Protein AF-A0A2V9FGN2-F1 (afdb_monomer_lite)

Secondary structure (DSSP, 8-state):
---SSHHHHHHHTHHHHHH--EEEEEEPPTT-SEEEEEEE-TTS---SSEEEEEEPPPPSSSGGG-SSSSTT-TTS-GGGT-----GGGTTHHHHHHHHHHHHHIIIIIS---S--S-HHHHHHHHHHHTT------EETTTEETTSTT---SGGGGGG----TTTT-HHHHHSBTBSSS--SSSTT-----S----SSTTGGG---STTHHHHHHHHHHHHHHHH--EEE-S-BTTTSBGGGTSSBTT--S-EEE-GGGTS-STTT-S-SS---BB-SSSSEETTEEEEETTS-B-TTS-EEEEEEEPTTT--EEEEEEEES--TTHHHH--GGGTT-BPPPP-TT-GGGPSBTTTT-BSSHHHHHHHHHHHHT----HHHHHHHHHHHHT-

Structure (mmCIF, N/CA/C/O backbone):
data_AF-A0A2V9FGN2-F1
#
_entry.id   AF-A0A2V9FGN2-F1
#
loop_
_atom_site.group_PDB
_atom_site.id
_atom_site.type_symbol
_atom_site.label_atom_id
_atom_site.label_alt_id
_atom_site.label_comp_id
_atom_site.label_asym_id
_atom_site.label_entity_id
_atom_site.label_seq_id
_atom_site.pdbx_PDB_ins_code
_atom_site.Cartn_x
_atom_site.Cartn_y
_atom_site.Cartn_z
_atom_site.occupancy
_atom_site.B_iso_or_equiv
_atom_site.auth_seq_id
_atom_site.auth_comp_id
_atom_site.auth_asym_id
_atom_site.auth_atom_id
_atom_site.pdbx_PDB_model_num
ATOM 1 N N . MET A 1 1 ? -8.356 -2.519 -28.959 1.00 78.00 1 MET A N 1
ATOM 2 C CA . MET A 1 1 ? -9.606 -2.915 -28.280 1.00 78.00 1 MET A CA 1
ATOM 3 C C . MET A 1 1 ? -10.750 -2.262 -29.012 1.00 78.00 1 MET A C 1
ATOM 5 O O . MET A 1 1 ? -10.604 -1.105 -29.392 1.00 78.00 1 MET A O 1
ATOM 9 N N . ASP A 1 2 ? -11.822 -3.006 -29.241 1.00 86.06 2 ASP A N 1
ATOM 10 C CA . ASP A 1 2 ? -13.043 -2.455 -29.815 1.00 86.06 2 ASP A CA 1
ATOM 11 C C . ASP A 1 2 ? -13.825 -1.686 -28.742 1.00 86.06 2 ASP A C 1
ATOM 13 O O . ASP A 1 2 ? -13.846 -2.082 -27.577 1.00 86.06 2 ASP A O 1
ATOM 17 N N . VAL A 1 3 ? -14.411 -0.557 -29.125 1.00 94.00 3 VAL A N 1
ATOM 18 C CA . VAL A 1 3 ? -15.208 0.330 -28.262 1.00 94.00 3 VAL A CA 1
ATOM 19 C C . VAL A 1 3 ? -16.439 0.870 -28.999 1.00 94.00 3 VAL A C 1
ATOM 21 O O . VAL A 1 3 ? -17.053 1.849 -28.552 1.00 94.00 3 VAL A O 1
ATOM 24 N N . SER A 1 4 ? -16.794 0.271 -30.139 1.00 96.62 4 SER A N 1
ATOM 25 C CA . SER A 1 4 ? -17.841 0.776 -31.025 1.00 96.62 4 SER A CA 1
ATOM 26 C C . SER A 1 4 ? -19.240 0.620 -30.411 1.00 96.62 4 SER A C 1
ATOM 28 O O . SER A 1 4 ? -20.062 1.539 -30.487 1.00 96.62 4 SER A O 1
ATOM 30 N N . THR A 1 5 ? -19.480 -0.462 -29.665 1.00 97.12 5 THR A N 1
ATOM 31 C CA . THR A 1 5 ? -20.745 -0.751 -28.974 1.00 97.12 5 THR A CA 1
ATOM 32 C C . THR A 1 5 ? -20.648 -0.628 -27.449 1.00 97.12 5 THR A C 1
ATOM 34 O O . THR A 1 5 ? -19.572 -0.557 -26.854 1.00 97.12 5 THR A O 1
ATOM 37 N N . LEU A 1 6 ? -21.802 -0.594 -26.764 1.00 96.25 6 LEU A N 1
ATOM 38 C CA . LEU A 1 6 ? -21.846 -0.608 -25.294 1.00 96.25 6 LEU A CA 1
ATOM 39 C C . LEU A 1 6 ? -21.221 -1.886 -24.713 1.00 96.25 6 LEU A C 1
ATOM 41 O O . LEU A 1 6 ? -20.561 -1.820 -23.677 1.00 96.25 6 LEU A O 1
ATOM 45 N N . GLN A 1 7 ? -21.447 -3.033 -25.357 1.00 95.75 7 GLN A N 1
ATOM 46 C CA . GLN A 1 7 ? -20.914 -4.317 -24.909 1.00 95.75 7 GLN A CA 1
ATOM 47 C C . GLN A 1 7 ? -19.391 -4.347 -25.044 1.00 95.75 7 GLN A C 1
ATOM 49 O O . GLN A 1 7 ? -18.709 -4.641 -24.065 1.00 95.75 7 GLN A O 1
ATOM 54 N N . GLU A 1 8 ? -18.863 -3.938 -26.197 1.00 95.56 8 GLU A N 1
ATOM 55 C CA . GLU A 1 8 ? -17.418 -3.832 -26.420 1.00 95.56 8 GLU A CA 1
ATOM 56 C C . GLU A 1 8 ? -16.758 -2.862 -25.439 1.00 95.56 8 GLU A C 1
ATOM 58 O O . GLU A 1 8 ? -15.729 -3.190 -24.858 1.00 95.56 8 GLU A O 1
ATOM 63 N N . ARG A 1 9 ? -17.381 -1.708 -25.148 1.00 95.12 9 ARG A N 1
ATOM 64 C CA . ARG A 1 9 ? -16.882 -0.797 -24.103 1.00 95.12 9 ARG A CA 1
ATOM 65 C C . ARG A 1 9 ? -16.831 -1.470 -22.732 1.00 95.12 9 ARG A C 1
ATOM 67 O O . ARG A 1 9 ? -15.826 -1.355 -22.038 1.00 95.12 9 ARG A O 1
ATOM 74 N N . ARG A 1 10 ? -17.885 -2.180 -22.318 1.00 94.31 10 ARG A N 1
ATOM 75 C CA . ARG A 1 10 ? -17.887 -2.893 -21.025 1.00 94.31 10 ARG A CA 1
ATOM 76 C C . ARG A 1 10 ? -16.769 -3.927 -20.940 1.00 94.31 10 ARG A C 1
ATOM 78 O O . ARG A 1 10 ? -16.163 -4.060 -19.882 1.00 94.31 10 ARG A O 1
ATOM 85 N N . GLU A 1 11 ? -16.489 -4.625 -22.034 1.00 91.69 11 GLU A N 1
ATOM 86 C CA . GLU A 1 11 ? -15.414 -5.611 -22.093 1.00 91.69 11 GLU A CA 1
ATOM 87 C C . GLU A 1 11 ? -14.027 -4.952 -22.081 1.00 91.69 11 GLU A C 1
ATOM 89 O O . GLU A 1 11 ? -13.181 -5.314 -21.258 1.00 91.69 11 GLU A O 1
ATOM 94 N N . ALA A 1 12 ? -13.827 -3.908 -22.891 1.00 91.75 12 ALA A N 1
ATOM 95 C CA . ALA A 1 12 ? -12.587 -3.134 -22.954 1.00 91.75 12 ALA A CA 1
ATOM 96 C C . ALA A 1 12 ? -12.222 -2.460 -21.617 1.00 91.75 12 ALA A C 1
ATOM 98 O O . ALA A 1 12 ? -11.043 -2.340 -21.286 1.00 91.75 12 ALA A O 1
ATOM 99 N N . TYR A 1 13 ? -13.222 -2.052 -20.828 1.00 93.25 13 TYR A N 1
ATOM 100 C CA . TYR A 1 13 ? -13.043 -1.422 -19.511 1.00 93.25 13 TYR A CA 1
ATOM 101 C C . TYR A 1 13 ? -13.367 -2.360 -18.336 1.00 93.25 13 TYR A C 1
ATOM 103 O O . TYR A 1 13 ? -13.553 -1.904 -17.205 1.00 93.25 13 TYR A O 1
ATOM 111 N N . SER A 1 14 ? -13.425 -3.673 -18.571 1.00 93.75 14 SER A N 1
ATOM 112 C CA . SER A 1 14 ? -13.862 -4.661 -17.575 1.00 93.75 14 SER A CA 1
ATOM 113 C C . SER A 1 14 ? -13.039 -4.635 -16.285 1.00 93.75 14 SER A C 1
ATOM 115 O O . SER A 1 14 ? -13.616 -4.737 -15.203 1.00 93.75 14 SER A O 1
ATOM 117 N N . LEU A 1 15 ? -11.720 -4.429 -16.359 1.00 95.31 15 LEU A N 1
ATOM 118 C CA . LEU A 1 15 ? -10.859 -4.325 -15.174 1.00 95.31 15 LEU A CA 1
ATOM 119 C C . LEU A 1 15 ? -11.181 -3.109 -14.294 1.00 95.31 15 LEU A C 1
ATOM 121 O O . LEU A 1 15 ? -11.164 -3.217 -13.067 1.00 95.31 15 LEU A O 1
ATOM 125 N N . LEU A 1 16 ? -11.523 -1.970 -14.900 1.00 95.50 16 LEU A N 1
ATOM 126 C CA . LEU A 1 16 ? -11.961 -0.791 -14.155 1.00 95.50 16 LEU A CA 1
ATOM 127 C C . LEU A 1 16 ? -13.313 -1.059 -13.487 1.00 95.50 16 LEU A C 1
ATOM 129 O O . LEU A 1 16 ? -13.476 -0.792 -12.302 1.00 95.50 16 LEU A O 1
ATOM 133 N N . LEU A 1 17 ? -14.264 -1.633 -14.228 1.00 94.38 17 LEU A N 1
ATOM 134 C CA . LEU A 1 17 ? -15.634 -1.840 -13.753 1.00 94.38 17 LEU A CA 1
ATOM 135 C C . LEU A 1 17 ? -15.757 -2.940 -12.690 1.00 94.38 17 LEU A C 1
ATOM 137 O O . LEU A 1 17 ? -16.565 -2.814 -11.777 1.00 94.38 17 LEU A O 1
ATOM 141 N N . SER A 1 18 ? -14.985 -4.021 -12.814 1.00 94.44 18 SER A N 1
ATOM 142 C CA . SER A 1 18 ? -15.076 -5.179 -11.913 1.00 94.44 18 SER A CA 1
ATOM 143 C C . SER A 1 18 ? -14.058 -5.150 -10.776 1.00 94.44 18 SER A C 1
ATOM 145 O O . SER A 1 18 ? -14.311 -5.737 -9.728 1.00 94.44 18 SER A O 1
ATOM 147 N N . ARG A 1 19 ? -12.912 -4.478 -10.966 1.00 96.25 19 ARG A N 1
ATOM 148 C CA . ARG A 1 19 ? -11.801 -4.494 -9.999 1.00 96.25 19 ARG A CA 1
ATOM 149 C C . ARG A 1 19 ? -11.278 -3.115 -9.606 1.00 96.25 19 ARG A C 1
ATOM 151 O O . ARG A 1 19 ? -10.431 -3.015 -8.720 1.00 96.25 19 ARG A O 1
ATOM 158 N N . GLY A 1 20 ? -11.787 -2.043 -10.215 1.00 95.12 20 GLY A N 1
ATOM 159 C CA . GLY A 1 20 ? -11.314 -0.681 -9.961 1.00 95.12 20 GLY A CA 1
ATOM 160 C C . GLY A 1 20 ? -9.873 -0.453 -10.416 1.00 95.12 20 GLY A C 1
ATOM 161 O O . GLY A 1 20 ? -9.178 0.358 -9.812 1.00 95.12 20 GLY A O 1
ATOM 162 N N . LEU A 1 21 ? -9.399 -1.199 -11.419 1.00 97.25 21 LEU A N 1
ATOM 163 C CA . LEU A 1 21 ? -8.008 -1.150 -11.858 1.00 97.25 21 LEU A CA 1
ATOM 164 C C . LEU A 1 21 ? -7.792 -0.175 -13.006 1.00 97.25 21 LEU A C 1
ATOM 166 O O . LEU A 1 21 ? -8.484 -0.214 -14.025 1.00 97.25 21 LEU A O 1
ATOM 170 N N . ILE A 1 22 ? -6.757 0.640 -12.849 1.00 94.50 22 ILE A N 1
ATOM 171 C CA . ILE A 1 22 ? -6.251 1.581 -13.838 1.00 94.50 22 ILE A CA 1
ATOM 172 C C . ILE A 1 22 ? -4.901 1.059 -14.325 1.00 94.50 22 ILE A C 1
ATOM 174 O O . ILE A 1 22 ? -4.058 0.635 -13.532 1.00 94.50 22 ILE A O 1
ATOM 178 N N . ARG A 1 23 ? -4.695 1.085 -15.643 1.00 94.50 23 ARG A N 1
ATOM 179 C CA . ARG A 1 23 ? -3.403 0.744 -16.239 1.00 94.50 23 ARG A CA 1
ATOM 180 C C . ARG A 1 23 ? -2.417 1.885 -15.999 1.00 94.50 23 ARG A C 1
ATOM 182 O O . ARG A 1 23 ? -2.669 3.006 -16.433 1.00 94.50 23 ARG A O 1
ATOM 189 N N . VAL A 1 24 ? -1.274 1.575 -15.403 1.00 93.56 24 VAL A N 1
ATOM 190 C CA . VAL A 1 24 ? -0.161 2.504 -15.191 1.00 93.56 24 VAL A CA 1
ATOM 191 C C . VAL A 1 24 ? 1.038 1.987 -15.980 1.00 93.56 24 VAL A C 1
ATOM 193 O O . VAL A 1 24 ? 1.435 0.838 -15.812 1.00 93.56 24 VAL A O 1
ATOM 196 N N . GLY A 1 25 ? 1.570 2.804 -16.889 1.00 94.94 25 GLY A N 1
ATOM 197 C CA . GLY A 1 25 ? 2.770 2.486 -17.665 1.00 94.94 25 GLY A CA 1
ATOM 198 C C . GLY A 1 25 ? 3.969 3.238 -17.105 1.00 94.94 25 GLY A C 1
ATOM 199 O O . GLY A 1 25 ? 3.896 4.456 -16.982 1.00 94.94 25 GLY A O 1
ATOM 200 N N . ILE A 1 26 ? 5.049 2.535 -16.763 1.00 96.06 26 ILE A N 1
ATOM 201 C CA . ILE A 1 26 ? 6.272 3.145 -16.221 1.00 96.06 26 ILE A CA 1
ATOM 202 C C . ILE A 1 26 ? 7.469 2.601 -16.991 1.00 96.06 26 ILE A C 1
ATOM 204 O O . ILE A 1 26 ? 7.580 1.388 -17.184 1.00 96.06 26 ILE A O 1
ATOM 208 N N . ALA A 1 27 ? 8.353 3.492 -17.433 1.00 97.38 27 ALA A N 1
ATOM 209 C CA . ALA A 1 27 ? 9.599 3.095 -18.070 1.00 97.38 27 ALA A CA 1
ATOM 210 C C . ALA A 1 27 ? 10.517 2.377 -17.070 1.00 97.38 27 ALA A C 1
ATOM 212 O O . ALA A 1 27 ? 10.643 2.797 -15.922 1.00 97.38 27 ALA A O 1
ATOM 213 N N . VAL A 1 28 ? 11.179 1.312 -17.513 1.00 98.31 28 VAL A N 1
ATOM 214 C CA . VAL A 1 28 ? 12.238 0.664 -16.738 1.00 98.31 28 VAL A CA 1
ATOM 215 C C . VAL A 1 28 ? 13.405 1.648 -16.604 1.00 98.31 28 VAL A C 1
ATOM 217 O O . VAL A 1 28 ? 13.865 2.167 -17.627 1.00 98.31 28 VAL A O 1
ATOM 220 N N . PRO A 1 29 ? 13.917 1.911 -15.386 1.00 97.62 29 PRO A N 1
ATOM 221 C CA . PRO A 1 29 ? 15.058 2.800 -15.206 1.00 97.62 29 PRO A CA 1
ATOM 222 C C . PRO A 1 29 ? 16.262 2.346 -16.039 1.00 97.62 29 PRO A C 1
ATOM 224 O O . PRO A 1 29 ? 16.633 1.172 -16.031 1.00 97.62 29 PRO A O 1
ATOM 227 N N . ALA A 1 30 ? 16.909 3.276 -16.746 1.00 95.38 30 ALA A N 1
ATOM 228 C CA . ALA A 1 30 ? 18.045 2.956 -17.617 1.00 95.38 30 ALA A CA 1
ATOM 229 C C . ALA A 1 30 ? 19.222 2.322 -16.848 1.00 95.38 30 ALA A C 1
ATOM 231 O O . ALA A 1 30 ? 19.965 1.503 -17.387 1.00 95.38 30 ALA A O 1
ATOM 232 N N . ASN A 1 31 ? 19.364 2.685 -15.574 1.00 94.81 31 ASN A N 1
ATOM 233 C CA . ASN A 1 31 ? 20.361 2.177 -14.639 1.00 94.81 31 ASN A CA 1
ATOM 234 C C . ASN A 1 31 ? 19.865 0.986 -13.801 1.00 94.81 31 ASN A C 1
ATOM 236 O O . ASN A 1 31 ? 20.501 0.667 -12.800 1.00 94.81 31 ASN A O 1
ATOM 240 N N . ALA A 1 32 ? 18.753 0.342 -14.176 1.00 98.12 32 ALA A N 1
ATOM 241 C CA . ALA A 1 32 ? 18.248 -0.804 -13.438 1.00 98.12 32 ALA A CA 1
ATOM 242 C C . ALA A 1 32 ? 19.285 -1.939 -13.384 1.00 98.12 32 ALA A C 1
ATOM 244 O O . ALA A 1 32 ? 19.816 -2.364 -14.420 1.00 98.12 32 ALA A O 1
ATOM 245 N N . ASP A 1 33 ? 19.518 -2.473 -12.185 1.00 98.06 33 ASP A N 1
ATOM 246 C CA . ASP A 1 33 ? 20.385 -3.632 -11.926 1.00 98.06 33 ASP A CA 1
ATOM 247 C C . ASP A 1 33 ? 19.683 -4.970 -12.240 1.00 98.06 33 ASP A C 1
ATOM 249 O O . ASP A 1 33 ? 20.187 -6.047 -11.930 1.00 98.06 33 ASP A O 1
ATOM 253 N N . TYR A 1 34 ? 18.525 -4.901 -12.897 1.00 98.62 34 TYR A N 1
ATOM 254 C CA . TYR A 1 34 ? 17.786 -6.020 -13.454 1.00 98.62 34 TYR A CA 1
ATOM 255 C C . TYR A 1 34 ? 17.497 -5.816 -14.936 1.00 98.62 34 TYR A C 1
ATOM 257 O O . TYR A 1 34 ? 17.568 -4.712 -15.482 1.00 98.62 34 TYR A O 1
ATOM 265 N N . GLN A 1 35 ? 17.151 -6.912 -15.599 1.00 98.56 35 GLN A N 1
ATOM 266 C CA . GLN A 1 35 ? 16.612 -6.918 -16.948 1.00 98.56 35 GLN A CA 1
ATOM 267 C C . GLN A 1 35 ? 15.234 -7.570 -16.944 1.00 98.56 35 GLN A C 1
ATOM 269 O O . GLN A 1 35 ? 15.037 -8.618 -16.330 1.00 98.56 35 GLN A O 1
ATOM 274 N N . VAL A 1 36 ? 14.290 -6.966 -17.663 1.00 98.62 36 VAL A N 1
ATOM 275 C CA . VAL A 1 36 ? 12.998 -7.589 -17.954 1.00 98.62 36 VAL A CA 1
ATOM 276 C C . VAL A 1 36 ? 13.210 -8.644 -19.035 1.00 98.62 36 VAL A C 1
ATOM 278 O O . VAL A 1 36 ? 13.616 -8.324 -20.150 1.00 98.62 36 VAL A O 1
ATOM 281 N N . ILE A 1 37 ? 12.979 -9.907 -18.684 1.00 98.25 37 ILE A N 1
ATOM 282 C CA . ILE A 1 37 ? 13.199 -11.055 -19.572 1.00 98.25 37 ILE A CA 1
ATOM 283 C C . ILE A 1 37 ? 11.950 -11.366 -20.379 1.00 98.25 37 ILE A C 1
ATOM 285 O O . ILE A 1 37 ? 12.039 -11.697 -21.559 1.00 98.25 37 ILE A O 1
ATOM 289 N N . SER A 1 38 ? 10.781 -11.261 -19.751 1.00 98.12 38 SER A N 1
ATOM 290 C CA . SER A 1 38 ? 9.515 -11.476 -20.440 1.00 98.12 38 SER A CA 1
ATOM 291 C C . SER A 1 38 ? 8.382 -10.713 -19.773 1.00 98.12 38 SER A C 1
ATOM 293 O O . SER A 1 38 ? 8.374 -10.532 -18.554 1.00 98.12 38 SER A O 1
ATOM 295 N N . VAL A 1 39 ? 7.431 -10.281 -20.596 1.00 98.38 39 VAL A N 1
ATOM 296 C CA . VAL A 1 39 ? 6.155 -9.714 -20.167 1.00 98.38 39 VAL A CA 1
ATOM 297 C C . VAL A 1 39 ? 5.064 -10.427 -20.943 1.00 98.38 39 VAL A C 1
ATOM 299 O O . VAL A 1 39 ? 4.979 -10.307 -22.166 1.00 98.38 39 VAL A O 1
ATOM 302 N N . TYR A 1 40 ? 4.224 -11.166 -20.231 1.00 97.44 40 TYR A N 1
ATOM 303 C CA . TYR A 1 40 ? 2.976 -11.678 -20.765 1.00 97.44 40 TYR A CA 1
ATOM 304 C C . TYR A 1 40 ? 1.828 -10.825 -20.241 1.00 97.44 40 TYR A C 1
ATOM 306 O O . TYR A 1 40 ? 1.490 -10.848 -19.063 1.00 97.44 40 TYR A O 1
ATOM 314 N N . ASN A 1 41 ? 1.204 -10.067 -21.128 1.00 95.81 41 ASN A N 1
ATOM 315 C CA . ASN A 1 41 ? 0.054 -9.239 -20.838 1.00 95.81 41 ASN A CA 1
ATOM 316 C C . ASN A 1 41 ? -1.050 -9.559 -21.850 1.00 95.81 41 ASN A C 1
ATOM 318 O O . ASN A 1 41 ? -0.965 -9.237 -23.038 1.00 95.81 41 ASN A O 1
ATOM 322 N N . ARG A 1 42 ? -2.133 -10.161 -21.355 1.00 92.75 42 ARG A N 1
ATOM 323 C CA . ARG A 1 42 ? -3.291 -10.576 -22.163 1.00 92.75 42 ARG A CA 1
ATOM 324 C C . ARG A 1 42 ? -4.000 -9.436 -22.907 1.00 92.75 42 ARG A C 1
ATOM 326 O O . ARG A 1 42 ? -4.820 -9.705 -23.777 1.00 92.75 42 ARG A O 1
ATOM 333 N N . TYR A 1 43 ? -3.696 -8.181 -22.580 1.00 91.38 43 TYR A N 1
ATOM 334 C CA . TYR A 1 43 ? -4.238 -6.986 -23.232 1.00 91.38 43 TYR A CA 1
ATOM 335 C C . TYR A 1 43 ? -3.292 -6.403 -24.301 1.00 91.38 43 TYR A C 1
ATOM 337 O O . TYR A 1 43 ? -3.569 -5.335 -24.844 1.00 91.38 43 TYR A O 1
ATOM 345 N N . GLY A 1 44 ? -2.181 -7.086 -24.610 1.00 91.12 44 GLY A N 1
ATOM 346 C CA . GLY A 1 44 ? -1.238 -6.716 -25.671 1.00 91.12 44 GLY A CA 1
ATOM 347 C C . GLY A 1 44 ? -0.128 -5.746 -25.252 1.00 91.12 44 GLY A C 1
ATOM 348 O O . GLY A 1 44 ? 0.683 -5.354 -26.087 1.00 91.12 44 GLY A O 1
ATOM 349 N N . CYS A 1 45 ? -0.049 -5.362 -23.975 1.00 93.50 45 CYS A N 1
ATOM 350 C CA . CYS A 1 45 ? 0.993 -4.471 -23.455 1.00 93.50 45 CYS A CA 1
ATOM 351 C C . CYS A 1 45 ? 2.243 -5.257 -23.000 1.00 93.50 45 CYS A C 1
ATOM 353 O O . CYS A 1 45 ? 2.589 -5.238 -21.822 1.00 93.50 45 CYS A O 1
ATOM 355 N N . ASN A 1 46 ? 2.894 -5.960 -23.935 1.00 96.81 46 ASN A N 1
ATOM 356 C CA . ASN A 1 46 ? 4.037 -6.861 -23.679 1.00 96.81 46 ASN A CA 1
ATOM 357 C C . ASN A 1 46 ? 5.414 -6.171 -23.754 1.00 96.81 46 ASN A C 1
ATOM 359 O O . ASN A 1 46 ? 6.433 -6.838 -23.927 1.00 96.81 46 ASN A O 1
ATOM 363 N N . ALA A 1 47 ? 5.450 -4.838 -23.704 1.00 97.62 47 ALA A N 1
ATOM 364 C CA . ALA A 1 47 ? 6.691 -4.077 -23.789 1.00 97.62 47 ALA A CA 1
ATOM 365 C C . ALA A 1 47 ? 7.598 -4.365 -22.579 1.00 97.62 47 ALA A C 1
ATOM 367 O O . ALA A 1 47 ? 7.112 -4.532 -21.462 1.00 97.62 47 ALA A O 1
ATOM 368 N N . THR A 1 48 ? 8.911 -4.433 -22.808 1.00 97.56 48 THR A N 1
ATOM 369 C CA . THR A 1 48 ? 9.923 -4.738 -21.777 1.00 97.56 48 THR A CA 1
ATOM 370 C C . THR A 1 48 ? 10.674 -3.501 -21.285 1.00 97.56 48 THR A C 1
ATOM 372 O O . THR A 1 48 ? 11.401 -3.578 -20.302 1.00 97.56 48 THR A O 1
ATOM 375 N N . ASP A 1 49 ? 10.526 -2.376 -21.979 1.00 97.50 49 ASP A N 1
ATOM 376 C CA . ASP A 1 49 ? 11.096 -1.064 -21.667 1.00 97.50 49 ASP A CA 1
ATOM 377 C C . ASP A 1 49 ? 10.095 -0.150 -20.947 1.00 97.50 49 ASP A C 1
ATOM 379 O O . ASP A 1 49 ? 10.504 0.688 -20.150 1.00 97.50 49 ASP A O 1
ATOM 383 N N . VAL A 1 50 ? 8.789 -0.340 -21.169 1.00 97.81 50 VAL A N 1
ATOM 384 C CA . VAL A 1 50 ? 7.700 0.316 -20.431 1.00 97.81 50 VAL A CA 1
ATOM 385 C C . VAL A 1 50 ? 6.728 -0.732 -19.903 1.00 97.81 50 VAL A C 1
ATOM 387 O O . VAL A 1 50 ? 5.966 -1.344 -20.652 1.00 97.81 50 VAL A O 1
ATOM 390 N N . ILE A 1 51 ? 6.711 -0.911 -18.587 1.00 98.12 51 ILE A N 1
ATOM 391 C CA . ILE A 1 51 ? 5.913 -1.943 -17.933 1.00 98.12 51 ILE A CA 1
ATOM 392 C C . ILE A 1 51 ? 4.521 -1.410 -17.624 1.00 98.12 51 ILE A C 1
ATOM 394 O O . ILE A 1 51 ? 4.358 -0.414 -16.921 1.00 98.12 51 ILE A O 1
ATOM 398 N N . SER A 1 52 ? 3.508 -2.098 -18.156 1.00 97.12 52 SER A N 1
ATOM 399 C CA . SER A 1 52 ? 2.096 -1.817 -17.892 1.00 97.12 52 SER A CA 1
ATOM 400 C C . SER A 1 52 ? 1.581 -2.682 -16.747 1.00 97.12 52 SER A C 1
ATOM 402 O O . SER A 1 52 ? 1.290 -3.859 -16.943 1.00 97.12 52 SER A O 1
ATOM 404 N N . MET A 1 53 ? 1.431 -2.076 -15.577 1.00 96.12 53 MET A N 1
ATOM 405 C CA . MET A 1 53 ? 0.822 -2.656 -14.376 1.00 96.12 53 MET A CA 1
ATOM 406 C C . MET A 1 53 ? -0.620 -2.165 -14.211 1.00 96.12 53 MET A C 1
ATOM 408 O O . MET A 1 53 ? -1.034 -1.193 -14.845 1.00 96.12 53 MET A O 1
ATOM 412 N N . TYR A 1 54 ? -1.392 -2.820 -13.348 1.00 97.12 54 TYR A N 1
ATOM 413 C CA . TYR A 1 54 ? -2.800 -2.495 -13.120 1.00 97.12 54 TYR A CA 1
ATOM 414 C C . TYR A 1 54 ? -3.028 -2.298 -11.633 1.00 97.12 54 TYR A C 1
ATOM 416 O O . TYR A 1 54 ? -2.932 -3.247 -10.856 1.00 97.12 54 TYR A O 1
ATOM 424 N N . ARG A 1 55 ? -3.318 -1.055 -11.247 1.00 97.06 55 ARG A N 1
ATOM 425 C CA . ARG A 1 55 ? -3.430 -0.653 -9.847 1.00 97.06 55 ARG A CA 1
ATOM 426 C C . ARG A 1 55 ? -4.768 -0.002 -9.556 1.00 97.06 55 ARG A C 1
ATOM 428 O O . ARG A 1 55 ? -5.323 0.712 -10.389 1.00 97.06 55 ARG A O 1
ATOM 435 N N . ARG A 1 56 ? -5.272 -0.230 -8.352 1.00 96.44 56 ARG A N 1
ATOM 436 C CA . ARG A 1 56 ? -6.390 0.510 -7.781 1.00 96.44 56 ARG A CA 1
ATOM 437 C C . ARG A 1 56 ? -5.924 1.906 -7.371 1.00 96.44 56 ARG A C 1
ATOM 439 O O . ARG A 1 56 ? -4.744 2.081 -7.072 1.00 96.44 56 ARG A O 1
ATOM 446 N N . PRO A 1 57 ? -6.811 2.905 -7.341 1.00 94.00 57 PRO A N 1
ATOM 447 C CA . PRO A 1 57 ? -6.479 4.190 -6.747 1.00 94.00 57 PRO A CA 1
ATOM 448 C C . PRO A 1 57 ? -6.269 4.044 -5.234 1.00 94.00 57 PRO A C 1
ATOM 450 O O . PRO A 1 57 ? -6.950 3.262 -4.564 1.00 94.00 57 PRO A O 1
ATOM 453 N N . LEU A 1 58 ? -5.326 4.814 -4.692 1.00 94.31 58 LEU A N 1
ATOM 454 C CA . LEU A 1 58 ? -5.214 5.009 -3.250 1.00 94.31 58 LEU A CA 1
ATOM 455 C C . LEU A 1 58 ? -6.262 6.027 -2.771 1.00 94.31 58 LEU A C 1
ATOM 457 O O . LEU A 1 58 ? -6.725 6.849 -3.561 1.00 94.31 58 LEU A O 1
ATOM 461 N N . PRO A 1 59 ? -6.638 5.996 -1.483 1.00 92.69 59 PRO A N 1
ATOM 462 C CA . PRO A 1 59 ? -7.529 6.997 -0.910 1.00 92.69 59 PRO A CA 1
ATOM 463 C C . PRO A 1 59 ? -6.915 8.399 -0.969 1.00 92.69 59 PRO A C 1
ATOM 465 O O . PRO A 1 59 ? -5.736 8.564 -0.666 1.00 92.69 59 PRO A O 1
ATOM 468 N N . THR A 1 60 ? -7.735 9.402 -1.275 1.00 93.62 60 THR A N 1
ATOM 469 C CA . THR A 1 60 ? -7.363 10.830 -1.328 1.00 93.62 60 THR A CA 1
ATOM 470 C C . THR A 1 60 ? -7.743 11.571 -0.039 1.00 93.62 60 THR A C 1
ATOM 472 O O . THR A 1 60 ? -8.099 12.744 -0.052 1.00 93.62 60 THR A O 1
ATOM 475 N N . THR A 1 61 ? -7.760 10.851 1.080 1.00 95.56 61 THR A N 1
ATOM 476 C CA . THR A 1 61 ? -8.121 11.345 2.415 1.00 95.56 61 THR A CA 1
ATOM 477 C C . THR A 1 61 ? -7.168 10.735 3.429 1.00 95.56 61 THR A C 1
ATOM 479 O O . THR A 1 61 ? -6.557 9.700 3.156 1.00 95.56 61 THR A O 1
ATOM 482 N N . ASN A 1 62 ? -7.091 11.312 4.629 1.00 97.31 62 ASN A N 1
ATOM 483 C CA . ASN A 1 62 ? -6.180 10.879 5.693 1.00 97.31 62 ASN A CA 1
ATOM 484 C C . ASN A 1 62 ? -4.695 11.023 5.287 1.00 97.31 62 ASN A C 1
ATOM 486 O O . ASN A 1 62 ? -3.822 10.371 5.856 1.00 97.31 62 ASN A O 1
ATOM 490 N N . LEU A 1 63 ? -4.405 11.878 4.300 1.00 97.69 63 LEU A N 1
ATOM 491 C CA . LEU A 1 63 ? -3.075 12.053 3.714 1.00 97.69 63 LEU A CA 1
ATOM 492 C C . LEU A 1 63 ? -1.989 12.525 4.699 1.00 97.69 63 LEU A C 1
ATOM 494 O O . LEU A 1 63 ? -0.852 12.092 4.519 1.00 97.69 63 LEU A O 1
ATOM 498 N N . PRO A 1 64 ? -2.287 13.292 5.775 1.00 97.75 64 PRO A N 1
ATOM 499 C CA . PRO A 1 64 ? -1.287 13.614 6.797 1.00 97.75 64 PRO A CA 1
ATOM 500 C C . PRO A 1 64 ? -0.635 12.396 7.469 1.00 97.75 64 PRO A C 1
ATOM 502 O O . PRO A 1 64 ? 0.417 12.526 8.070 1.00 97.75 64 PRO A O 1
ATOM 505 N N . PHE A 1 65 ? -1.216 11.197 7.374 1.00 97.69 65 PHE A N 1
ATOM 506 C CA . PHE A 1 65 ? -0.634 9.988 7.972 1.00 97.69 65 PHE A CA 1
ATOM 507 C C . PHE A 1 65 ? 0.258 9.195 7.011 1.00 97.69 65 PHE A C 1
ATOM 509 O O . PHE A 1 65 ? 0.639 8.063 7.317 1.00 97.69 65 PHE A O 1
ATOM 516 N N . LEU A 1 66 ? 0.547 9.728 5.821 1.00 97.75 66 LEU A N 1
ATOM 517 C CA . LEU A 1 66 ? 1.390 9.059 4.838 1.00 97.75 66 LEU A CA 1
ATOM 518 C C . LEU A 1 66 ? 2.878 9.188 5.174 1.00 97.75 66 LEU A C 1
ATOM 520 O O . LEU A 1 66 ? 3.383 10.252 5.516 1.00 97.75 66 LEU A O 1
ATOM 524 N N . SER A 1 67 ? 3.586 8.080 4.979 1.00 96.56 67 SER A N 1
ATOM 525 C CA . SER A 1 67 ? 5.047 7.981 5.012 1.00 96.56 67 SER A CA 1
ATOM 526 C C . SER A 1 67 ? 5.663 7.839 3.613 1.00 96.56 67 SER A C 1
ATOM 528 O O . SER A 1 67 ? 6.877 7.894 3.469 1.00 96.56 67 SER A O 1
ATOM 530 N N . ALA A 1 68 ? 4.834 7.660 2.581 1.00 97.06 68 ALA A N 1
ATOM 531 C CA . ALA A 1 68 ? 5.193 7.719 1.166 1.00 97.06 68 ALA A CA 1
ATOM 532 C C . ALA A 1 68 ? 3.927 7.957 0.325 1.00 97.06 68 ALA A C 1
ATOM 534 O O . ALA A 1 68 ? 2.844 7.458 0.670 1.00 97.06 68 ALA A O 1
ATOM 535 N N . VAL A 1 69 ? 4.062 8.669 -0.793 1.00 97.50 69 VAL A N 1
ATOM 536 C CA . VAL A 1 69 ? 2.971 8.954 -1.733 1.00 97.50 69 VAL A CA 1
ATOM 537 C C . VAL A 1 69 ? 3.053 7.995 -2.939 1.00 97.50 69 VAL A C 1
ATOM 539 O O . VAL A 1 69 ? 4.128 7.722 -3.471 1.00 97.50 69 VAL A O 1
ATOM 542 N N . MET A 1 70 ? 1.897 7.452 -3.355 1.00 96.06 70 MET A N 1
ATOM 543 C CA . MET A 1 70 ? 1.721 6.339 -4.319 1.00 96.06 70 MET A CA 1
ATOM 544 C C . MET A 1 70 ? 2.166 4.947 -3.829 1.00 96.06 70 MET A C 1
ATOM 546 O O . MET A 1 70 ? 2.957 4.812 -2.903 1.00 96.06 70 MET A O 1
ATOM 550 N N . PHE A 1 71 ? 1.626 3.879 -4.440 1.00 96.75 71 PHE A N 1
ATOM 551 C CA . PHE A 1 71 ? 1.901 2.488 -4.031 1.00 96.75 71 PHE A CA 1
ATOM 552 C C . PHE A 1 71 ? 3.392 2.132 -4.039 1.00 96.75 71 PHE A C 1
ATOM 554 O O . PHE A 1 71 ? 3.860 1.464 -3.131 1.00 96.75 71 PHE A O 1
ATOM 561 N N . ASP A 1 72 ? 4.142 2.588 -5.034 1.00 96.62 72 ASP A N 1
ATOM 562 C CA . ASP A 1 72 ? 5.583 2.354 -5.181 1.00 96.62 72 ASP A CA 1
ATOM 563 C C . ASP A 1 72 ? 6.450 3.500 -4.652 1.00 96.62 72 ASP A C 1
ATOM 565 O O . ASP A 1 72 ? 7.660 3.503 -4.870 1.00 96.62 72 ASP A O 1
ATOM 569 N N . GLY A 1 73 ? 5.850 4.477 -3.964 1.00 96.50 73 GLY A N 1
ATOM 570 C CA . GLY A 1 73 ? 6.581 5.615 -3.412 1.00 96.50 73 GLY A CA 1
ATOM 571 C C . GLY A 1 73 ? 7.154 6.554 -4.473 1.00 96.50 73 GLY A C 1
ATOM 572 O O . GLY A 1 73 ? 8.074 7.306 -4.163 1.00 96.50 73 GLY A O 1
ATOM 573 N N . ARG A 1 74 ? 6.661 6.505 -5.723 1.00 95.88 74 ARG A N 1
ATOM 574 C CA . ARG A 1 74 ? 7.205 7.302 -6.836 1.00 95.88 74 ARG A CA 1
ATOM 575 C C . ARG A 1 74 ? 7.188 8.801 -6.561 1.00 95.88 74 ARG A C 1
ATOM 577 O O . ARG A 1 74 ? 8.008 9.507 -7.110 1.00 95.88 74 ARG A O 1
ATOM 584 N N . GLU A 1 75 ? 6.260 9.278 -5.745 1.00 96.81 75 GLU A N 1
ATOM 585 C CA . GLU A 1 75 ? 6.112 10.700 -5.423 1.00 96.81 75 GLU A CA 1
ATOM 586 C C . GLU A 1 75 ? 6.962 11.098 -4.211 1.00 96.81 75 GLU A C 1
ATOM 588 O O . GLU A 1 75 ? 6.955 12.253 -3.827 1.00 96.81 75 GLU A O 1
ATOM 593 N N . SER A 1 76 ? 7.685 10.145 -3.613 1.00 97.31 76 SER A N 1
ATOM 594 C CA . SER A 1 76 ? 8.535 10.320 -2.429 1.00 97.31 76 SER A CA 1
ATOM 595 C C . SER A 1 76 ? 9.942 9.766 -2.676 1.00 97.31 76 SER A C 1
ATOM 597 O O . SER A 1 76 ? 10.508 9.042 -1.849 1.00 97.31 76 SER A O 1
ATOM 599 N N . SER A 1 77 ? 10.503 10.043 -3.855 1.00 95.38 77 SER A N 1
ATOM 600 C CA . SER A 1 77 ? 11.768 9.478 -4.324 1.00 95.38 77 SER A CA 1
ATOM 601 C C . SER A 1 77 ? 12.631 10.508 -5.042 1.00 95.38 77 SER A C 1
ATOM 603 O O . SER A 1 77 ? 12.195 11.199 -5.959 1.00 95.38 77 SER A O 1
ATOM 605 N N . SER A 1 78 ? 13.926 10.529 -4.723 1.00 94.19 78 SER A N 1
ATOM 606 C CA . SER A 1 78 ? 14.880 11.364 -5.461 1.00 94.19 78 SER A CA 1
ATOM 607 C C . SER A 1 78 ? 15.007 10.957 -6.929 1.00 94.19 78 SER A C 1
ATOM 609 O O . SER A 1 78 ? 15.354 11.794 -7.759 1.00 94.19 78 SER A O 1
ATOM 611 N N . ALA A 1 79 ? 14.680 9.705 -7.273 1.00 92.50 79 ALA A N 1
ATOM 612 C CA . ALA A 1 79 ? 14.673 9.222 -8.654 1.00 92.50 79 ALA A CA 1
ATOM 613 C C . ALA A 1 79 ? 13.623 9.925 -9.535 1.00 92.50 79 ALA A C 1
ATOM 615 O O . ALA A 1 79 ? 13.751 9.926 -10.756 1.00 92.50 79 ALA A O 1
ATOM 616 N N . THR A 1 80 ? 12.609 10.539 -8.926 1.00 92.75 80 THR A N 1
ATOM 617 C CA . THR A 1 80 ? 11.528 11.271 -9.603 1.00 92.75 80 THR A CA 1
ATOM 618 C C . THR A 1 80 ? 11.547 12.766 -9.282 1.00 92.75 80 THR A C 1
ATOM 620 O O . THR A 1 80 ? 10.617 13.478 -9.634 1.00 92.75 80 THR A O 1
ATOM 623 N N . GLY A 1 81 ? 12.609 13.265 -8.638 1.00 93.00 81 GLY A N 1
ATOM 624 C CA . GLY A 1 81 ? 12.746 14.685 -8.296 1.00 93.00 81 GLY A CA 1
ATOM 625 C C . GLY A 1 81 ? 12.040 15.114 -7.004 1.00 93.00 81 GLY A C 1
ATOM 626 O O . GLY A 1 81 ? 11.987 16.308 -6.718 1.00 93.00 81 GLY A O 1
ATOM 627 N N . THR A 1 82 ? 11.545 14.164 -6.208 1.00 95.69 82 THR A N 1
ATOM 628 C CA . THR A 1 82 ? 10.925 14.388 -4.889 1.00 95.69 82 THR A CA 1
ATOM 629 C C . THR A 1 82 ? 11.824 13.859 -3.766 1.00 95.69 82 THR A C 1
ATOM 631 O O . THR A 1 82 ? 12.962 13.451 -4.009 1.00 95.69 82 THR A O 1
ATOM 634 N N . ASN A 1 83 ? 11.382 13.905 -2.506 1.00 94.50 83 ASN A N 1
ATOM 635 C CA . ASN A 1 83 ? 12.215 13.493 -1.374 1.00 94.50 83 ASN A CA 1
ATOM 636 C C . ASN A 1 83 ? 11.588 12.331 -0.616 1.00 94.50 83 ASN A C 1
ATOM 638 O O . ASN A 1 83 ? 10.395 12.312 -0.354 1.00 94.50 83 ASN A O 1
ATOM 642 N N . LYS A 1 84 ? 12.419 11.392 -0.151 1.00 95.62 84 LYS A N 1
ATOM 643 C CA . LYS A 1 84 ? 11.954 10.400 0.820 1.00 95.62 84 LYS A CA 1
ATOM 644 C C . LYS A 1 84 ? 11.450 11.122 2.075 1.00 95.62 84 LYS A C 1
ATOM 646 O O . LYS A 1 84 ? 12.170 11.944 2.653 1.00 95.62 84 LYS A O 1
ATOM 651 N N . ILE A 1 85 ? 10.240 10.784 2.513 1.00 97.25 85 ILE A N 1
ATOM 652 C CA . ILE A 1 85 ? 9.646 11.331 3.733 1.00 97.25 85 ILE A CA 1
ATOM 653 C C . ILE A 1 85 ? 10.322 10.677 4.941 1.00 97.25 85 ILE A C 1
ATOM 655 O O . ILE A 1 85 ? 10.278 9.463 5.128 1.00 97.25 85 ILE A O 1
ATOM 659 N N . VAL A 1 86 ? 10.982 11.485 5.762 1.00 95.81 86 VAL A N 1
ATOM 660 C CA . VAL A 1 86 ? 11.657 11.073 6.997 1.00 95.81 86 VAL A CA 1
ATOM 661 C C . VAL A 1 86 ? 11.298 12.044 8.116 1.00 95.81 86 VAL A C 1
ATOM 663 O O . VAL A 1 86 ? 10.826 13.148 7.864 1.00 95.81 86 VAL A O 1
ATOM 666 N N . TYR A 1 87 ? 11.561 11.669 9.366 1.00 96.69 87 TYR A N 1
ATOM 667 C CA . TYR A 1 87 ? 11.188 12.482 10.527 1.00 96.69 87 TYR A CA 1
ATOM 668 C C . TYR A 1 87 ? 11.622 13.958 10.421 1.00 96.69 87 TYR A C 1
ATOM 670 O O . TYR A 1 87 ? 10.805 14.852 10.608 1.00 96.69 87 TYR A O 1
ATOM 678 N N . ASN A 1 88 ? 12.872 14.224 10.026 1.00 96.56 88 ASN A N 1
ATOM 679 C CA . ASN A 1 88 ? 13.423 15.587 9.990 1.00 96.56 88 ASN A CA 1
ATOM 680 C C . ASN A 1 88 ? 12.843 16.496 8.894 1.00 96.56 88 ASN A C 1
ATOM 682 O O . ASN A 1 88 ? 13.050 17.705 8.957 1.00 96.56 88 ASN A O 1
ATOM 686 N N . ASN A 1 89 ? 12.194 15.939 7.867 1.00 97.12 89 ASN A N 1
ATOM 687 C CA . ASN A 1 89 ? 11.628 16.723 6.765 1.00 97.12 89 ASN A CA 1
ATOM 688 C C . ASN A 1 89 ? 10.096 16.651 6.700 1.00 97.12 89 ASN A C 1
ATOM 690 O O . ASN A 1 89 ? 9.504 17.278 5.826 1.00 97.12 89 ASN A O 1
ATOM 694 N N . TYR A 1 90 ? 9.455 15.928 7.617 1.00 97.38 90 TYR A N 1
ATOM 695 C CA . TYR A 1 90 ? 8.005 15.861 7.735 1.00 97.38 90 TYR A CA 1
ATOM 696 C C . TYR A 1 90 ? 7.463 17.086 8.510 1.00 97.38 90 TYR A C 1
ATOM 698 O O . TYR A 1 90 ? 8.048 17.455 9.529 1.00 97.38 90 TYR A O 1
ATOM 706 N N . PRO A 1 91 ? 6.352 17.726 8.084 1.00 97.06 91 PRO A N 1
ATOM 707 C CA . PRO A 1 91 ? 5.504 17.388 6.937 1.00 97.06 91 PRO A CA 1
ATOM 708 C C . PRO A 1 91 ? 5.944 18.028 5.612 1.00 97.06 91 PRO A C 1
ATOM 710 O O . PRO A 1 91 ? 5.312 17.776 4.596 1.00 97.06 91 PRO A O 1
ATOM 713 N N . THR A 1 92 ? 6.996 18.851 5.588 1.00 97.88 92 THR A N 1
ATOM 714 C CA . THR A 1 92 ? 7.415 19.605 4.392 1.00 97.88 92 THR A CA 1
ATOM 715 C C . THR A 1 92 ? 7.584 18.725 3.149 1.00 97.88 92 THR A C 1
ATOM 717 O O . THR A 1 92 ? 7.100 19.097 2.085 1.00 97.88 92 THR A O 1
ATOM 720 N N . SER A 1 93 ? 8.219 17.556 3.282 1.00 97.81 93 SER A N 1
ATOM 721 C CA . SER A 1 93 ? 8.368 16.580 2.192 1.00 97.81 93 SER A CA 1
ATOM 722 C C . SER A 1 93 ? 7.030 16.010 1.733 1.00 97.81 93 SER A C 1
ATOM 724 O O . SER A 1 93 ? 6.758 16.008 0.543 1.00 97.81 93 SER A O 1
ATOM 726 N N . LEU A 1 94 ? 6.146 15.622 2.658 1.00 98.12 94 LEU A N 1
ATOM 727 C CA . LEU A 1 94 ? 4.797 15.173 2.307 1.00 98.12 94 LEU A CA 1
ATOM 728 C C . LEU A 1 94 ? 4.055 16.234 1.479 1.00 98.12 94 LEU A C 1
ATOM 730 O O . LEU A 1 94 ? 3.446 15.901 0.468 1.00 98.12 94 LEU A O 1
ATOM 734 N N . LEU A 1 95 ? 4.117 17.507 1.883 1.00 98.12 95 LEU A N 1
ATOM 735 C CA . LEU A 1 95 ? 3.439 18.589 1.163 1.00 98.12 95 LEU A CA 1
ATOM 736 C C . LEU A 1 95 ? 4.028 18.803 -0.240 1.00 98.12 95 LEU A C 1
ATOM 738 O O . LEU A 1 95 ? 3.271 19.004 -1.187 1.00 98.12 95 LEU A O 1
ATOM 742 N N . SER A 1 96 ? 5.356 18.729 -0.396 1.00 97.69 96 SER A N 1
ATOM 743 C CA . SER A 1 96 ? 5.988 18.823 -1.719 1.00 97.69 96 SER A CA 1
ATOM 744 C C . SER A 1 96 ? 5.685 17.620 -2.609 1.00 97.69 96 SER A C 1
ATOM 746 O O . SER A 1 96 ? 5.482 17.787 -3.808 1.00 97.69 96 SER A O 1
ATOM 748 N N . ASP A 1 97 ? 5.633 16.425 -2.026 1.00 98.19 97 ASP A N 1
ATOM 749 C CA . ASP A 1 97 ? 5.355 15.170 -2.725 1.00 98.19 97 ASP A CA 1
ATOM 7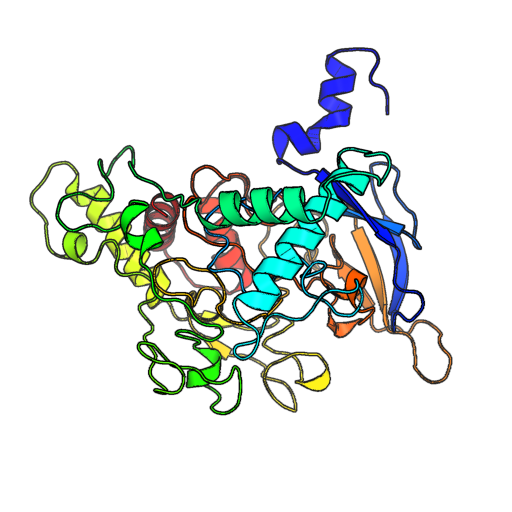50 C C . ASP A 1 97 ? 3.906 15.142 -3.238 1.00 98.19 97 ASP A C 1
ATOM 752 O O . ASP A 1 97 ? 3.642 14.751 -4.371 1.00 98.19 97 ASP A O 1
ATOM 756 N N . LEU A 1 98 ? 2.956 15.627 -2.434 1.00 98.31 98 LEU A N 1
ATOM 757 C CA . LEU A 1 98 ? 1.559 15.801 -2.834 1.00 98.31 98 LEU A CA 1
ATOM 758 C C . LEU A 1 98 ? 1.384 16.883 -3.917 1.00 98.31 98 LEU A C 1
ATOM 760 O O . LEU A 1 98 ? 0.650 16.686 -4.888 1.00 98.31 98 LEU A O 1
ATOM 764 N N . ALA A 1 99 ? 2.110 18.002 -3.813 1.00 97.75 99 ALA A N 1
ATOM 765 C CA . ALA A 1 99 ? 2.128 19.025 -4.859 1.00 97.75 99 ALA A CA 1
ATOM 766 C C . ALA A 1 99 ? 2.637 18.444 -6.191 1.00 97.75 99 ALA A C 1
ATOM 768 O O . ALA A 1 99 ? 1.985 18.609 -7.227 1.00 97.75 99 ALA A O 1
ATOM 769 N N . HIS A 1 100 ? 3.739 17.689 -6.148 1.00 97.06 100 HIS A N 1
ATOM 770 C CA . HIS A 1 100 ? 4.286 16.987 -7.306 1.00 97.06 100 HIS A CA 1
ATOM 771 C C . HIS A 1 100 ? 3.281 15.979 -7.889 1.00 97.06 100 HIS A C 1
ATOM 773 O O . HIS A 1 100 ? 3.015 16.021 -9.0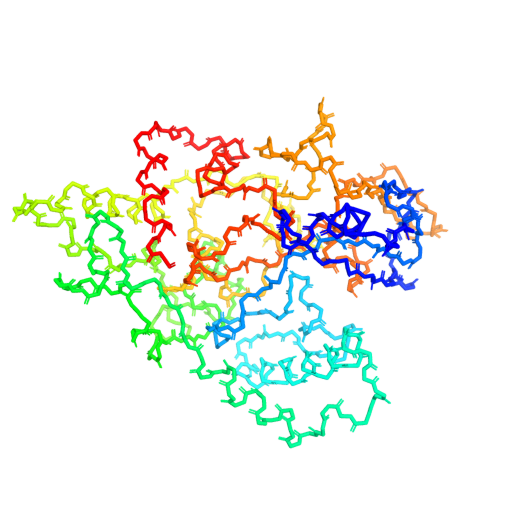92 1.00 97.06 100 HIS A O 1
ATOM 779 N N . GLN A 1 101 ? 2.622 15.175 -7.046 1.00 96.88 101 GLN A N 1
ATOM 780 C CA . GLN A 1 101 ? 1.579 14.240 -7.473 1.00 96.88 101 GLN A CA 1
ATOM 781 C C . GLN A 1 101 ? 0.428 14.953 -8.195 1.00 96.88 101 GLN A C 1
ATOM 783 O O . GLN A 1 101 ? -0.076 14.455 -9.203 1.00 96.88 101 GLN A O 1
ATOM 788 N N . SER A 1 102 ? -0.005 16.118 -7.703 1.00 96.81 102 SER A N 1
ATOM 789 C CA . SER A 1 102 ? -1.100 16.873 -8.324 1.00 96.81 102 SER A CA 1
ATOM 790 C C . SER A 1 102 ? -0.755 17.329 -9.749 1.00 96.81 102 SER A C 1
ATOM 792 O O . SER A 1 102 ? -1.613 17.306 -10.641 1.00 96.81 102 SER A O 1
ATOM 794 N N . LEU A 1 103 ? 0.514 17.678 -9.992 1.00 95.88 103 LEU A N 1
ATOM 795 C CA . LEU A 1 103 ? 1.029 18.005 -11.316 1.00 95.88 103 LEU A CA 1
ATOM 796 C C . LEU A 1 103 ? 1.127 16.757 -12.198 1.00 95.88 103 LEU A C 1
ATOM 798 O O . LEU A 1 103 ? 0.576 16.763 -13.301 1.00 95.88 103 LEU A O 1
ATOM 802 N N . ASP A 1 104 ? 1.768 15.691 -11.711 1.00 94.00 104 ASP A N 1
ATOM 803 C CA . ASP A 1 104 ? 1.960 14.448 -12.469 1.00 94.00 104 ASP A CA 1
ATOM 804 C C . ASP A 1 104 ? 0.618 13.829 -12.883 1.00 94.00 104 ASP A C 1
ATOM 806 O O . ASP A 1 104 ? 0.394 13.517 -14.054 1.00 94.00 104 ASP A O 1
ATOM 810 N N . ALA A 1 105 ? -0.351 13.771 -11.965 1.00 93.38 105 ALA A N 1
ATOM 811 C CA . ALA A 1 105 ? -1.691 13.277 -12.260 1.00 93.38 105 ALA A CA 1
ATOM 812 C C . ALA A 1 105 ? -2.420 14.142 -13.303 1.00 93.38 105 ALA A C 1
ATOM 814 O O . ALA A 1 105 ? -3.096 13.610 -14.191 1.00 93.38 105 ALA A O 1
ATOM 815 N N . THR A 1 106 ? -2.275 15.468 -13.238 1.00 95.38 106 THR A N 1
ATOM 816 C CA . THR A 1 106 ? -2.918 16.383 -14.194 1.00 95.38 106 THR A CA 1
ATOM 817 C C . THR A 1 106 ? -2.319 16.244 -15.592 1.00 95.38 106 THR A C 1
ATOM 819 O O . THR A 1 106 ? -3.044 16.159 -16.584 1.00 95.38 106 THR A O 1
ATOM 822 N N . VAL A 1 107 ? -0.994 16.196 -15.699 1.00 94.00 107 VAL A N 1
ATOM 823 C CA . VAL A 1 107 ? -0.303 16.138 -16.993 1.00 94.00 107 VAL A CA 1
ATOM 824 C C . VAL A 1 107 ? -0.366 14.732 -17.586 1.00 94.00 107 VAL A C 1
ATOM 826 O O . VAL A 1 107 ? -0.716 14.571 -18.753 1.00 94.00 107 VAL A O 1
ATOM 829 N N . GLY A 1 108 ? -0.085 13.708 -16.783 1.00 89.94 108 GLY A N 1
ATOM 830 C CA . GLY A 1 108 ? -0.046 12.316 -17.213 1.00 89.94 108 GLY A CA 1
ATOM 831 C C . GLY A 1 108 ? -1.433 11.707 -17.407 1.00 89.94 108 GLY A C 1
ATOM 832 O O . GLY A 1 108 ? -1.775 11.273 -18.508 1.00 89.94 108 GLY A O 1
ATOM 833 N N . HIS A 1 109 ? -2.254 11.661 -16.353 1.00 88.19 109 HIS A N 1
ATOM 834 C CA . HIS A 1 109 ? -3.539 10.952 -16.396 1.00 88.19 109 HIS A CA 1
ATOM 835 C C . HIS A 1 109 ? -4.649 11.755 -17.069 1.00 88.19 109 HIS A C 1
ATOM 837 O O . HIS A 1 109 ? -5.372 11.207 -17.900 1.00 88.19 109 HIS A O 1
ATOM 843 N N . ALA A 1 110 ? -4.781 13.042 -16.741 1.00 91.12 110 ALA A N 1
ATOM 844 C CA . ALA A 1 110 ? -5.779 13.908 -17.372 1.00 91.12 110 ALA A CA 1
ATOM 845 C C . ALA A 1 110 ? -5.330 14.452 -18.743 1.00 91.12 110 ALA A C 1
ATOM 847 O O . ALA A 1 110 ? -6.089 15.175 -19.388 1.00 91.12 110 ALA A O 1
ATOM 848 N N . GLN A 1 111 ? -4.126 14.082 -19.202 1.00 93.50 111 GLN A N 1
ATOM 849 C CA . GLN A 1 111 ? -3.530 14.527 -20.466 1.00 93.50 111 GLN A CA 1
ATOM 850 C C . GLN A 1 111 ? -3.453 16.058 -20.576 1.00 93.50 111 GLN A C 1
ATOM 852 O O . GLN A 1 111 ? -3.677 16.638 -21.642 1.00 93.50 111 GLN A O 1
ATOM 857 N N . GLY A 1 112 ? -3.164 16.725 -19.455 1.00 93.75 112 GLY A N 1
ATOM 858 C CA . GLY A 1 112 ? -2.966 18.165 -19.409 1.00 93.75 112 GLY A CA 1
ATOM 859 C C . GLY A 1 112 ? -1.799 18.610 -20.293 1.00 93.75 112 GLY A C 1
ATOM 860 O O . GLY A 1 112 ? -0.830 17.892 -20.514 1.00 93.75 112 GLY A O 1
ATOM 861 N N . ASN A 1 113 ? -1.859 19.848 -20.772 1.00 94.31 113 ASN A N 1
ATOM 862 C CA . ASN A 1 113 ? -0.843 20.444 -21.648 1.00 94.31 113 ASN A CA 1
ATOM 863 C C . ASN A 1 113 ? 0.475 20.830 -20.933 1.00 94.31 113 ASN A C 1
ATOM 865 O O . ASN A 1 113 ? 1.316 21.492 -21.539 1.00 94.31 113 ASN A O 1
ATOM 869 N N . GLY A 1 114 ? 0.630 20.500 -19.647 1.00 92.38 114 GLY A N 1
ATOM 870 C CA . GLY A 1 114 ? 1.800 20.859 -18.841 1.00 92.38 114 GLY A CA 1
ATOM 871 C C . GLY A 1 114 ? 1.816 22.285 -18.286 1.00 92.38 114 GLY A C 1
ATOM 872 O O . GLY A 1 114 ? 2.780 22.646 -17.622 1.00 92.38 114 GLY A O 1
ATOM 873 N N . THR A 1 115 ? 0.788 23.114 -18.523 1.00 93.62 115 THR A N 1
ATOM 874 C CA . THR A 1 115 ? 0.777 24.508 -18.026 1.00 93.62 115 THR A CA 1
ATOM 875 C C . THR A 1 115 ? 0.055 24.683 -16.690 1.00 93.62 115 THR A C 1
ATOM 877 O O . THR A 1 115 ? 0.036 25.788 -16.151 1.00 93.62 115 THR A O 1
ATOM 880 N N . ARG A 1 116 ? -0.607 23.636 -16.191 1.00 94.94 116 ARG A N 1
ATOM 881 C CA . ARG A 1 116 ? -1.400 23.625 -14.954 1.00 94.94 116 ARG A CA 1
ATOM 882 C C . ARG A 1 116 ? -1.232 22.276 -14.243 1.00 94.94 116 ARG A C 1
ATOM 884 O O . ARG A 1 116 ? -1.030 21.279 -14.942 1.00 94.94 116 ARG A O 1
ATOM 891 N N . PRO A 1 117 ? -1.400 22.230 -12.911 1.00 96.94 117 PRO A N 1
ATOM 892 C CA . PRO A 1 117 ? -1.615 23.359 -11.988 1.00 96.94 117 PRO A CA 1
ATOM 893 C C . PRO A 1 117 ? -0.368 24.251 -11.796 1.00 96.94 117 PRO A C 1
ATOM 895 O O . PRO A 1 117 ? 0.762 23.760 -11.829 1.00 96.94 117 PRO A O 1
ATOM 898 N N . THR A 1 118 ? -0.557 25.561 -11.581 1.00 97.25 118 THR A N 1
ATOM 899 C CA . THR A 1 118 ? 0.524 26.464 -11.127 1.00 97.25 118 THR A CA 1
ATOM 900 C C . THR A 1 118 ? 0.925 26.148 -9.688 1.00 97.25 118 THR A C 1
ATOM 902 O O . THR A 1 118 ? 0.154 25.498 -8.984 1.00 97.25 118 THR A O 1
ATOM 905 N N . PRO A 1 119 ? 2.089 26.614 -9.199 1.00 96.69 119 PRO A N 1
ATOM 906 C CA . PRO A 1 119 ? 2.481 26.403 -7.804 1.00 96.69 119 PRO A CA 1
ATOM 907 C C . PRO A 1 119 ? 1.418 26.845 -6.784 1.00 96.69 119 PRO A C 1
ATOM 909 O O . PRO A 1 119 ? 1.203 26.163 -5.787 1.00 96.69 119 PRO A O 1
ATOM 912 N N . GLU A 1 120 ? 0.696 27.937 -7.048 1.00 98.06 120 GLU A N 1
ATOM 913 C CA . GLU A 1 120 ? -0.392 28.404 -6.179 1.00 98.06 120 GLU A CA 1
ATOM 914 C C . GLU A 1 120 ? -1.594 27.451 -6.195 1.00 98.06 120 GLU A C 1
ATOM 916 O O . GLU A 1 120 ? -2.196 27.201 -5.154 1.00 98.06 120 GLU A O 1
ATOM 921 N N . GLU A 1 121 ? -1.943 26.899 -7.359 1.00 98.06 121 GLU A N 1
ATOM 922 C CA . GLU A 1 121 ? -3.013 25.903 -7.481 1.00 98.06 121 GLU A CA 1
ATOM 923 C C . GLU A 1 121 ? -2.609 24.573 -6.837 1.00 98.06 121 GLU A C 1
ATOM 925 O O . GLU A 1 121 ? -3.427 23.962 -6.157 1.00 98.06 121 GLU A O 1
ATOM 930 N N . GLN A 1 122 ? -1.347 24.154 -6.979 1.00 98.06 122 GLN A N 1
ATOM 931 C CA . GLN A 1 122 ? -0.808 22.988 -6.274 1.00 98.06 122 GLN A CA 1
ATOM 932 C C . GLN A 1 122 ? -0.930 23.178 -4.762 1.00 98.06 122 GLN A C 1
ATOM 934 O O . GLN A 1 122 ? -1.449 22.300 -4.081 1.00 98.06 122 GLN A O 1
ATOM 939 N N . GLN A 1 123 ? -0.553 24.349 -4.234 1.00 98.06 123 GLN A N 1
ATOM 940 C CA . GLN A 1 123 ? -0.718 24.644 -2.811 1.00 98.06 123 GLN A CA 1
ATOM 941 C C . GLN A 1 123 ? -2.191 24.592 -2.379 1.00 98.06 123 GLN A C 1
ATOM 943 O O . GLN A 1 123 ? -2.492 24.029 -1.333 1.00 98.06 123 GLN A O 1
ATOM 948 N N . GLN A 1 124 ? -3.120 25.126 -3.180 1.00 98.38 124 GLN A N 1
ATOM 949 C CA . GLN A 1 124 ? -4.558 25.049 -2.885 1.00 98.38 124 GLN A CA 1
ATOM 950 C C . GLN A 1 124 ? -5.083 23.607 -2.877 1.00 98.38 124 GLN A C 1
ATOM 952 O O . GLN A 1 124 ? -5.906 23.267 -2.026 1.00 98.38 124 GLN A O 1
ATOM 957 N N . ILE A 1 125 ? -4.608 22.762 -3.800 1.00 98.12 125 ILE A N 1
ATOM 958 C CA . ILE A 1 125 ? -4.941 21.333 -3.846 1.00 98.12 125 ILE A CA 1
ATOM 959 C C . ILE A 1 125 ? -4.430 20.642 -2.579 1.00 98.12 125 ILE A C 1
ATOM 961 O O . ILE A 1 125 ? -5.225 20.020 -1.876 1.00 98.12 125 ILE A O 1
ATOM 965 N N . VAL A 1 126 ? -3.148 20.826 -2.245 1.00 98.25 126 VAL A N 1
ATOM 966 C CA . VAL A 1 126 ? -2.513 20.230 -1.059 1.00 98.25 126 VAL A CA 1
ATOM 967 C C . VAL A 1 126 ? -3.199 20.696 0.231 1.00 98.25 126 VAL A C 1
ATOM 969 O O . VAL A 1 126 ? -3.521 19.885 1.101 1.00 98.25 126 VAL A O 1
ATOM 972 N N . ASP A 1 127 ? -3.499 21.990 0.355 1.00 97.94 127 ASP A N 1
ATOM 973 C CA . ASP A 1 127 ? -4.203 22.562 1.510 1.00 97.94 127 ASP A CA 1
ATOM 974 C C . ASP A 1 127 ? -5.611 21.988 1.691 1.00 97.94 127 ASP A C 1
ATOM 976 O O . ASP A 1 127 ? -6.119 21.940 2.816 1.00 97.94 127 ASP A O 1
ATOM 980 N N . PHE A 1 128 ? -6.266 21.610 0.593 1.00 98.00 128 PHE A N 1
ATOM 981 C CA . PHE A 1 128 ? -7.577 20.981 0.619 1.00 98.00 128 PHE A CA 1
ATOM 982 C C . PHE A 1 128 ? -7.469 19.508 1.018 1.00 98.00 128 PHE A C 1
ATOM 984 O O . PHE A 1 128 ? -8.092 19.092 1.995 1.00 98.00 128 PHE A O 1
ATOM 991 N N . GLU A 1 129 ? -6.658 18.721 0.312 1.00 97.00 129 GLU A N 1
ATOM 992 C CA . GLU A 1 129 ? -6.599 17.267 0.502 1.00 97.00 129 GLU A CA 1
ATOM 993 C C . GLU A 1 129 ? -5.971 16.850 1.841 1.00 97.00 129 GLU A C 1
ATOM 995 O O . GLU A 1 129 ? -6.370 15.842 2.428 1.00 97.00 129 GLU A O 1
ATOM 1000 N N . THR A 1 130 ? -5.069 17.665 2.400 1.00 96.94 130 THR A N 1
ATOM 1001 C CA . THR A 1 130 ? -4.496 17.432 3.739 1.00 96.94 130 THR A CA 1
ATOM 1002 C C . THR A 1 130 ? -5.480 17.711 4.880 1.00 96.94 130 THR A C 1
ATOM 1004 O O . THR A 1 130 ? -5.200 17.366 6.027 1.00 96.94 130 THR A O 1
ATOM 1007 N N . LYS A 1 131 ? -6.657 18.279 4.583 1.00 96.50 131 LYS A N 1
ATOM 1008 C CA . LYS A 1 131 ? -7.742 18.526 5.551 1.00 96.50 131 LYS A CA 1
ATOM 1009 C C . LYS A 1 131 ? -8.911 17.550 5.409 1.00 96.50 131 LYS A C 1
ATOM 1011 O O . LYS A 1 131 ? -9.899 17.677 6.133 1.00 96.50 131 LYS A O 1
ATOM 1016 N N . LEU A 1 132 ? -8.820 16.576 4.501 1.00 97.12 132 LEU A N 1
ATOM 1017 C CA . LEU A 1 132 ? -9.858 15.567 4.316 1.00 97.12 132 LEU A CA 1
ATOM 1018 C C . LEU A 1 132 ? -9.600 14.351 5.203 1.00 97.12 132 LEU A C 1
ATOM 1020 O O . LEU A 1 132 ? -8.603 13.647 5.040 1.00 97.12 132 LEU A O 1
ATOM 1024 N N . PHE A 1 133 ? -10.552 14.057 6.087 1.00 96.50 133 PHE A N 1
ATOM 1025 C CA . PHE A 1 133 ? -10.533 12.872 6.940 1.00 96.50 133 PHE A CA 1
ATOM 1026 C C . PHE A 1 133 ? -11.735 11.980 6.641 1.00 96.50 133 PHE A C 1
ATOM 1028 O O . PHE A 1 133 ? -12.844 12.458 6.403 1.00 96.50 133 PHE A O 1
ATOM 1035 N N . THR A 1 134 ? -11.529 10.667 6.622 1.00 95.56 134 THR A N 1
ATOM 1036 C CA . THR A 1 134 ? -12.588 9.691 6.345 1.00 95.56 134 THR A CA 1
ATOM 1037 C C . THR A 1 134 ? -12.389 8.443 7.181 1.00 95.56 134 THR A C 1
ATOM 1039 O O . THR A 1 134 ? -11.301 7.868 7.199 1.00 95.56 134 THR A O 1
ATOM 1042 N N . ALA A 1 135 ? -13.471 8.008 7.814 1.00 95.75 135 ALA A N 1
ATOM 1043 C CA . ALA A 1 135 ? -13.581 6.756 8.541 1.00 95.75 135 ALA A CA 1
ATOM 1044 C C . ALA A 1 135 ? -15.018 6.232 8.420 1.00 95.75 135 ALA A C 1
ATOM 1046 O O . ALA A 1 135 ? -15.927 6.999 8.075 1.00 95.75 135 ALA A O 1
ATOM 1047 N N . GLN A 1 136 ? -15.230 4.945 8.689 1.00 95.62 136 GLN A N 1
ATOM 1048 C CA . GLN A 1 136 ? -16.579 4.388 8.710 1.00 95.62 136 GLN A CA 1
ATOM 1049 C C . GLN A 1 136 ? -17.354 4.936 9.921 1.00 95.62 136 GLN A C 1
ATOM 1051 O O . GLN A 1 136 ? -16.853 4.964 11.041 1.00 95.62 136 GLN A O 1
ATOM 1056 N N . ILE A 1 137 ? -18.594 5.382 9.702 1.00 95.50 137 ILE A N 1
ATOM 1057 C CA . ILE A 1 137 ? -19.425 5.982 10.764 1.00 95.50 137 ILE A CA 1
ATOM 1058 C C . ILE A 1 137 ? -20.565 5.077 11.236 1.00 95.50 137 ILE A C 1
ATOM 1060 O O . ILE A 1 137 ? -21.119 5.282 12.309 1.00 95.50 137 ILE A O 1
ATOM 1064 N N . HIS A 1 138 ? -20.929 4.080 10.435 1.00 95.50 138 HIS A N 1
ATOM 1065 C CA . HIS A 1 138 ? -22.068 3.214 10.704 1.00 95.50 138 HIS A CA 1
ATOM 1066 C C . HIS A 1 138 ? -21.805 1.810 10.161 1.00 95.50 138 HIS A C 1
ATOM 1068 O O . HIS A 1 138 ? -21.395 1.663 9.005 1.00 95.50 138 HIS A O 1
ATOM 1074 N N . ASP A 1 139 ? -22.099 0.792 10.962 1.00 95.31 139 ASP A N 1
ATOM 1075 C CA . ASP A 1 139 ? -22.200 -0.603 10.541 1.00 95.31 139 ASP A CA 1
ATOM 1076 C C . ASP A 1 139 ? -23.659 -1.068 10.622 1.00 95.31 139 ASP A C 1
ATOM 1078 O O . ASP A 1 139 ? -24.424 -0.660 11.492 1.00 95.31 139 ASP A O 1
ATOM 1082 N N . ARG A 1 140 ? -24.070 -1.930 9.688 1.00 93.25 140 ARG A N 1
ATOM 1083 C CA . ARG A 1 140 ? -25.467 -2.374 9.593 1.00 93.25 140 ARG A CA 1
ATOM 1084 C C . ARG A 1 140 ? -25.936 -3.138 10.836 1.00 93.25 140 ARG A C 1
ATOM 1086 O O . ARG A 1 140 ? -27.122 -3.076 11.145 1.00 93.25 140 ARG A O 1
ATOM 1093 N N . SER A 1 141 ? -25.041 -3.869 11.492 1.00 92.25 141 SER A N 1
ATOM 1094 C CA . SER A 1 141 ? -25.358 -4.725 12.635 1.00 92.25 141 SER A CA 1
ATOM 1095 C C . SER A 1 141 ? -24.980 -4.073 13.966 1.00 92.25 141 SER A C 1
ATOM 1097 O O . SER A 1 141 ? -25.704 -4.242 14.940 1.00 92.25 141 SER A O 1
ATOM 1099 N N . ALA A 1 142 ? -23.873 -3.328 14.012 1.00 92.62 142 ALA A N 1
ATOM 1100 C CA . ALA A 1 142 ? -23.376 -2.684 15.232 1.00 92.62 142 ALA A CA 1
ATOM 1101 C C . ALA A 1 142 ? -23.854 -1.233 15.432 1.00 92.62 142 ALA A C 1
ATOM 1103 O O . ALA A 1 142 ? -23.565 -0.635 16.469 1.00 92.62 142 ALA A O 1
ATOM 1104 N N . GLY A 1 143 ? -24.570 -0.666 14.455 1.00 93.44 143 GLY A N 1
ATOM 1105 C CA . GLY A 1 143 ? -25.112 0.687 14.523 1.00 93.44 143 GLY A CA 1
ATOM 1106 C C . GLY A 1 143 ? -24.046 1.767 14.331 1.00 93.44 143 GLY A C 1
ATOM 1107 O O . GLY A 1 143 ? -23.146 1.639 13.497 1.00 93.44 143 GLY A O 1
ATOM 1108 N N . ASN A 1 144 ? -24.171 2.864 15.078 1.00 94.12 144 ASN A N 1
ATOM 1109 C CA . ASN A 1 144 ? -23.230 3.979 15.021 1.00 94.12 144 ASN A CA 1
ATOM 1110 C C . ASN A 1 144 ? -21.864 3.580 15.619 1.00 94.12 144 ASN A C 1
ATOM 1112 O O . ASN A 1 144 ? -21.789 3.096 16.747 1.00 94.12 144 ASN A O 1
ATOM 1116 N N . LEU A 1 145 ? -20.784 3.801 14.862 1.00 94.81 145 LEU A N 1
ATOM 1117 C CA . LEU A 1 145 ? -19.415 3.400 15.213 1.00 94.81 145 LEU A CA 1
ATOM 1118 C C . LEU A 1 145 ? -18.657 4.428 16.068 1.00 94.81 145 LEU A C 1
ATOM 1120 O O . LEU A 1 145 ? -17.489 4.220 16.397 1.00 94.81 145 LEU A O 1
ATOM 1124 N N . TYR A 1 146 ? -19.280 5.556 16.402 1.00 92.56 146 TYR A N 1
ATOM 1125 C CA . TYR A 1 146 ? -18.687 6.593 17.252 1.00 92.56 146 TYR A CA 1
ATOM 1126 C C . TYR A 1 146 ? -19.592 7.027 18.416 1.00 92.56 146 TYR A C 1
ATOM 1128 O O . TYR A 1 146 ? -19.375 8.088 18.999 1.00 92.56 146 TYR A O 1
ATOM 1136 N N . ASP A 1 147 ? -20.575 6.191 18.764 1.00 85.75 147 ASP A N 1
ATOM 1137 C CA . ASP A 1 147 ? -21.409 6.333 19.963 1.00 85.75 147 ASP A CA 1
ATOM 1138 C C . ASP A 1 147 ? -20.931 5.388 21.083 1.00 85.75 147 ASP A C 1
ATOM 1140 O O . ASP A 1 147 ? -20.056 4.544 20.882 1.00 85.75 147 ASP A O 1
ATOM 1144 N N . ASP A 1 148 ? -21.491 5.531 22.288 1.00 83.50 148 ASP A N 1
ATOM 1145 C CA . ASP A 1 148 ? -21.221 4.652 23.442 1.00 83.50 148 ASP A CA 1
ATOM 1146 C C . ASP A 1 148 ? -19.720 4.505 23.781 1.00 83.50 148 ASP A C 1
ATOM 1148 O O . ASP A 1 148 ? -19.224 3.450 24.188 1.00 83.50 148 ASP A O 1
ATOM 1152 N N . GLY A 1 149 ? -18.970 5.595 23.589 1.00 86.00 149 GLY A N 1
ATOM 1153 C CA . GLY A 1 149 ? -17.532 5.674 23.855 1.00 86.00 149 GLY A CA 1
ATOM 1154 C C . GLY A 1 149 ? -16.627 5.139 22.739 1.00 86.00 149 GLY A C 1
ATOM 1155 O O . GLY A 1 149 ? -15.407 5.281 22.858 1.00 86.00 149 GLY A O 1
ATOM 1156 N N . ALA A 1 150 ? -17.191 4.584 21.660 1.00 92.06 150 ALA A N 1
ATOM 1157 C CA . ALA A 1 150 ? -16.429 4.156 20.493 1.00 92.06 150 ALA A CA 1
ATOM 1158 C C . ALA A 1 150 ? -15.857 5.346 19.703 1.00 92.06 150 ALA A C 1
ATOM 1160 O O . ALA A 1 150 ? -16.364 6.468 19.755 1.00 92.06 150 ALA A O 1
ATOM 1161 N N . LYS A 1 151 ? -14.774 5.108 18.953 1.00 94.00 151 LYS A N 1
ATOM 1162 C CA . LYS A 1 151 ? -13.996 6.150 18.247 1.00 94.00 151 LYS A CA 1
ATOM 1163 C C . LYS A 1 151 ? -13.838 5.877 16.743 1.00 94.00 151 LYS A C 1
ATOM 1165 O O . LYS A 1 151 ? -12.890 6.354 16.108 1.00 94.00 151 LYS A O 1
ATOM 1170 N N . GLY A 1 152 ? -14.754 5.105 16.158 1.00 94.38 152 GLY A N 1
ATOM 1171 C CA . GLY A 1 152 ? -14.728 4.699 14.749 1.00 94.38 152 GLY A CA 1
ATOM 1172 C C . GLY A 1 152 ? -14.847 5.856 13.750 1.00 94.38 152 GLY A C 1
ATOM 1173 O O . GLY A 1 152 ? -14.247 5.809 12.685 1.00 94.38 152 GLY A O 1
ATOM 1174 N N . GLY A 1 153 ? -15.536 6.938 14.109 1.00 93.56 153 GLY A N 1
ATOM 1175 C CA . GLY A 1 153 ? -15.765 8.092 13.235 1.00 93.56 153 GLY A CA 1
ATOM 1176 C C . GLY A 1 153 ? -14.515 8.945 12.936 1.00 93.56 153 GLY A C 1
ATOM 1177 O O . GLY A 1 153 ? -13.472 8.808 13.582 1.00 93.56 153 GLY A O 1
ATOM 1178 N N . PRO A 1 154 ? -14.609 9.881 11.971 1.00 93.56 154 PRO A N 1
ATOM 1179 C CA . PRO A 1 154 ? -13.459 10.639 11.471 1.00 93.56 154 PRO A CA 1
ATOM 1180 C C . PRO A 1 154 ? -12.970 11.737 12.425 1.00 93.56 154 PRO A C 1
ATOM 1182 O O . PRO A 1 154 ? -11.841 12.198 12.281 1.00 93.56 154 PRO A O 1
ATOM 1185 N N . THR A 1 155 ? -13.773 12.159 13.409 1.00 90.81 155 THR A N 1
ATOM 1186 C CA . THR A 1 155 ? -13.441 13.288 14.299 1.00 90.81 155 THR A CA 1
ATOM 1187 C C . THR A 1 155 ? -12.128 13.078 15.054 1.00 90.81 155 THR A C 1
ATOM 1189 O O . THR A 1 155 ? -11.323 13.998 15.153 1.00 90.81 155 THR A O 1
ATOM 1192 N N . GLY A 1 156 ? -11.858 11.860 15.537 1.00 90.12 156 GLY A N 1
ATOM 1193 C CA . GLY A 1 156 ? -10.592 11.559 16.216 1.00 90.12 156 GLY A CA 1
ATOM 1194 C C . GLY A 1 156 ? -9.371 11.702 15.302 1.00 90.12 156 GLY A C 1
ATOM 1195 O O . GLY A 1 156 ? -8.278 12.003 15.774 1.00 90.12 156 GLY A O 1
ATOM 1196 N N . MET A 1 157 ? -9.554 11.547 13.987 1.00 92.31 157 MET A N 1
ATOM 1197 C CA . MET A 1 157 ? -8.467 11.634 13.016 1.00 92.31 157 MET A CA 1
ATOM 1198 C C . MET A 1 157 ? -7.987 13.068 12.800 1.00 92.31 157 MET A C 1
ATOM 1200 O O . MET A 1 157 ? -6.796 13.267 12.598 1.00 92.31 157 MET A O 1
ATOM 1204 N N . SER A 1 158 ? -8.861 14.077 12.897 1.00 92.12 158 SER A N 1
ATOM 1205 C CA . SER A 1 158 ? -8.450 15.473 12.668 1.00 92.12 158 SER A CA 1
ATOM 1206 C C . SER A 1 158 ? -7.477 16.013 13.720 1.00 92.12 158 SER A C 1
ATOM 1208 O O . SER A 1 158 ? -6.845 17.042 13.503 1.00 92.12 158 SER A O 1
ATOM 1210 N N . THR A 1 159 ? -7.364 15.335 14.864 1.00 92.69 159 THR A N 1
ATOM 1211 C CA . THR A 1 159 ? -6.470 15.706 15.970 1.00 92.69 159 THR A CA 1
ATOM 1212 C C . THR A 1 159 ? -5.499 14.589 16.349 1.00 92.69 159 THR A C 1
ATOM 1214 O O . THR A 1 159 ? -4.827 14.700 17.372 1.00 92.69 159 THR A O 1
ATOM 1217 N N . GLN A 1 160 ? -5.442 13.499 15.576 1.00 93.31 160 GLN A N 1
ATOM 1218 C CA . GLN A 1 160 ? -4.558 12.367 15.848 1.00 93.31 160 GLN A CA 1
ATOM 1219 C C . GLN A 1 160 ? -3.096 12.817 15.690 1.00 93.31 160 GLN A C 1
ATOM 1221 O O . GLN A 1 160 ? -2.711 13.239 14.596 1.00 93.31 160 GLN A O 1
ATOM 1226 N N . PRO A 1 161 ? -2.260 12.724 16.742 1.00 93.69 161 PRO A N 1
ATOM 1227 C CA . PRO A 1 161 ? -0.841 13.021 16.618 1.00 93.69 161 PRO A CA 1
ATOM 1228 C C . PRO A 1 161 ? -0.175 12.079 15.618 1.00 93.69 161 PRO A C 1
ATOM 1230 O O . PRO A 1 161 ? -0.460 10.878 15.598 1.00 93.69 161 PRO A O 1
ATOM 1233 N N . PHE A 1 162 ? 0.738 12.625 14.821 1.00 96.69 162 PHE A N 1
ATOM 1234 C CA . PHE A 1 162 ? 1.540 11.851 13.888 1.00 96.69 162 PHE A CA 1
ATOM 1235 C C . PHE A 1 162 ? 2.935 12.448 13.742 1.00 96.69 162 PHE A C 1
ATOM 1237 O O . PHE A 1 162 ? 3.109 13.662 13.637 1.00 96.69 162 PHE A O 1
ATOM 1244 N N . PHE A 1 163 ? 3.918 11.562 13.702 1.00 97.12 163 PHE A N 1
ATOM 1245 C CA . PHE A 1 163 ? 5.267 11.825 13.238 1.00 97.12 163 PHE A CA 1
ATOM 1246 C C . PHE A 1 163 ? 5.779 10.549 12.573 1.00 97.12 163 PHE A C 1
ATOM 1248 O O . PHE A 1 163 ? 5.331 9.448 12.899 1.00 97.12 163 PHE A O 1
ATOM 1255 N N . ILE A 1 164 ? 6.716 10.687 11.639 1.00 97.69 164 ILE A N 1
ATOM 1256 C CA . ILE A 1 164 ? 7.354 9.522 11.020 1.00 97.69 164 ILE A CA 1
ATOM 1257 C C . ILE A 1 164 ? 8.021 8.694 12.115 1.00 97.69 164 ILE A C 1
ATOM 1259 O O . ILE A 1 164 ? 8.750 9.272 12.914 1.00 97.69 164 ILE A O 1
ATOM 1263 N N . THR A 1 165 ? 7.771 7.379 12.111 1.00 96.50 165 THR A N 1
ATOM 1264 C CA . THR A 1 165 ? 8.144 6.369 13.129 1.00 96.50 165 THR A CA 1
ATOM 1265 C C . THR A 1 165 ? 7.289 6.315 14.398 1.00 96.50 165 THR A C 1
ATOM 1267 O O . THR A 1 165 ? 7.698 5.669 15.368 1.00 96.50 165 THR A O 1
ATOM 1270 N N . ILE A 1 166 ? 6.135 6.989 14.448 1.00 97.44 166 ILE A N 1
ATOM 1271 C CA . ILE A 1 166 ? 5.221 6.860 15.590 1.00 97.44 166 ILE A CA 1
ATOM 1272 C C . ILE A 1 166 ? 4.761 5.406 15.761 1.00 97.44 166 ILE A C 1
ATOM 1274 O O . ILE A 1 166 ? 4.222 4.792 14.847 1.00 97.44 166 ILE A O 1
ATOM 1278 N N . ASN A 1 167 ? 4.951 4.874 16.965 1.00 96.44 167 ASN A N 1
ATOM 1279 C CA . ASN A 1 167 ? 4.592 3.523 17.375 1.00 96.44 167 ASN A CA 1
ATOM 1280 C C . ASN A 1 167 ? 5.190 2.400 16.503 1.00 96.44 167 ASN A C 1
ATOM 1282 O O . ASN A 1 167 ? 4.649 1.298 16.472 1.00 96.44 167 ASN A O 1
ATOM 1286 N N . SER A 1 168 ? 6.318 2.645 15.827 1.00 94.12 168 SER A N 1
ATOM 1287 C CA . SER A 1 168 ? 6.993 1.604 15.046 1.00 94.12 168 SER A CA 1
ATOM 1288 C C . SER A 1 168 ? 7.422 0.431 15.930 1.00 94.12 168 SER A C 1
ATOM 1290 O O . SER A 1 168 ? 8.278 0.562 16.814 1.00 94.12 168 SER A O 1
ATOM 1292 N N . SER A 1 169 ? 6.867 -0.755 15.656 1.00 91.12 169 SER A N 1
ATOM 1293 C CA . SER A 1 169 ? 7.310 -1.984 16.319 1.00 91.12 169 SER A CA 1
ATOM 1294 C C . SER A 1 169 ? 8.724 -2.374 15.888 1.00 91.12 169 SER A C 1
ATOM 1296 O O . SER A 1 169 ? 9.435 -3.031 16.642 1.00 91.12 169 SER A O 1
ATOM 1298 N N . VAL A 1 170 ? 9.136 -2.005 14.670 1.00 90.38 170 VAL A N 1
ATOM 1299 C CA . VAL A 1 170 ? 10.470 -2.314 14.141 1.00 90.38 170 VAL A CA 1
ATOM 1300 C C . VAL A 1 170 ? 11.529 -1.578 14.948 1.00 90.38 170 VAL A C 1
ATOM 1302 O O . VAL A 1 170 ? 12.496 -2.205 15.368 1.00 90.38 170 VAL A O 1
ATOM 1305 N N . HIS A 1 171 ? 11.321 -0.292 15.247 1.00 90.06 171 HIS A N 1
ATOM 1306 C CA . HIS A 1 171 ? 12.203 0.453 16.146 1.00 90.06 171 HIS A CA 1
ATOM 1307 C C . HIS A 1 171 ? 12.279 -0.194 17.535 1.00 90.06 171 HIS A C 1
ATOM 1309 O O . HIS A 1 171 ? 13.365 -0.348 18.089 1.00 90.06 171 HIS A O 1
ATOM 1315 N N . PHE A 1 172 ? 11.131 -0.583 18.098 1.00 88.44 172 PHE A N 1
ATOM 1316 C CA . PHE A 1 172 ? 11.072 -1.216 19.417 1.00 88.44 172 PHE A CA 1
ATOM 1317 C C . PHE A 1 172 ? 11.845 -2.545 19.467 1.00 88.44 172 PHE A C 1
ATOM 1319 O O . PHE A 1 172 ? 12.553 -2.812 20.437 1.00 88.44 172 PHE A O 1
ATOM 1326 N N . LEU A 1 173 ? 11.743 -3.365 18.417 1.00 86.06 173 LEU A N 1
ATOM 1327 C CA . LEU A 1 173 ? 12.442 -4.650 18.312 1.00 86.06 173 LEU A CA 1
ATOM 1328 C C . LEU A 1 173 ? 13.922 -4.498 17.937 1.00 86.06 173 LEU A C 1
ATOM 1330 O O . LEU A 1 173 ? 14.751 -5.298 18.370 1.00 86.06 173 LEU A O 1
ATOM 1334 N N . LEU A 1 174 ? 14.260 -3.485 17.138 1.00 87.31 174 LEU A N 1
ATOM 1335 C CA . LEU A 1 174 ? 15.606 -3.212 16.642 1.00 87.31 174 LEU A CA 1
ATOM 1336 C C . LEU A 1 174 ? 15.982 -1.741 16.899 1.00 87.31 174 LEU A C 1
ATOM 1338 O O . LEU A 1 174 ? 15.965 -0.920 15.972 1.00 87.31 174 LEU A O 1
ATOM 1342 N N . PRO A 1 175 ? 16.363 -1.396 18.145 1.00 82.62 175 PRO A N 1
ATOM 1343 C CA . PRO A 1 175 ? 16.757 -0.038 18.498 1.00 82.62 175 PRO A CA 1
ATOM 1344 C C . PRO A 1 175 ? 17.907 0.448 17.606 1.00 82.62 175 PRO A C 1
ATOM 1346 O O . PRO A 1 175 ? 18.974 -0.162 17.553 1.00 82.62 175 PRO A O 1
ATOM 1349 N N . GLY A 1 176 ? 17.677 1.536 16.872 1.00 82.50 176 GLY A N 1
ATOM 1350 C CA . GLY A 1 176 ? 18.596 2.070 15.856 1.00 82.50 176 GLY A CA 1
ATOM 1351 C C . GLY A 1 176 ? 17.994 2.097 14.449 1.00 82.50 176 GLY A C 1
ATOM 1352 O O . GLY A 1 176 ? 18.383 2.934 13.636 1.00 82.50 176 GLY A O 1
ATOM 1353 N N . PHE A 1 177 ? 16.986 1.262 14.187 1.00 85.06 177 PHE A N 1
ATOM 1354 C CA . PHE A 1 177 ? 16.149 1.359 12.991 1.00 85.06 177 PHE A CA 1
ATOM 1355 C C . PHE A 1 177 ? 15.012 2.353 13.208 1.00 85.06 177 PHE A C 1
ATOM 1357 O O . PHE A 1 177 ? 14.718 2.706 14.349 1.00 85.06 177 PHE A O 1
ATOM 1364 N N . GLU A 1 178 ? 14.443 2.855 12.106 1.00 90.19 178 GLU A N 1
ATOM 1365 C CA . GLU A 1 178 ? 13.268 3.741 12.089 1.00 90.19 178 GLU A CA 1
ATOM 1366 C C . GLU A 1 178 ? 13.297 4.780 13.225 1.00 90.19 178 GLU A C 1
ATOM 1368 O O . GLU A 1 178 ? 12.510 4.754 14.168 1.00 90.19 178 GLU A O 1
ATOM 1373 N N . GLN A 1 179 ? 14.280 5.679 13.171 1.00 92.44 179 GLN A N 1
ATOM 1374 C CA . GLN A 1 179 ? 14.466 6.733 14.168 1.00 92.44 179 GLN A CA 1
ATOM 1375 C C . GLN A 1 179 ? 13.539 7.934 13.902 1.00 92.44 179 GLN A C 1
ATOM 1377 O O . GLN A 1 179 ? 13.345 8.294 12.736 1.00 92.44 179 GLN A O 1
ATOM 1382 N N . PRO A 1 180 ? 13.041 8.610 14.955 1.00 95.19 180 PRO A N 1
ATOM 1383 C CA . PRO A 1 180 ? 13.458 8.485 16.360 1.00 95.19 180 PRO A CA 1
ATOM 1384 C C . PRO A 1 180 ? 12.719 7.411 17.177 1.00 95.19 180 PRO A C 1
ATOM 1386 O O . PRO A 1 180 ? 13.095 7.174 18.320 1.00 95.19 180 PRO A O 1
ATOM 1389 N N . GLY A 1 181 ? 11.687 6.776 16.619 1.00 94.38 181 GLY A N 1
ATOM 1390 C CA . GLY A 1 181 ? 10.766 5.908 17.356 1.00 94.38 181 GLY A CA 1
ATOM 1391 C C . GLY A 1 181 ? 9.934 6.665 18.396 1.00 94.38 181 GLY A C 1
ATOM 1392 O O . GLY A 1 181 ? 10.110 7.865 18.614 1.00 94.38 181 GLY A O 1
ATOM 1393 N N . GLY A 1 182 ? 9.018 5.962 19.055 1.00 95.50 182 GLY A N 1
ATOM 1394 C CA . GLY A 1 182 ? 8.249 6.485 20.185 1.00 95.50 182 GLY A CA 1
ATOM 1395 C C . GLY A 1 182 ? 6.742 6.533 19.961 1.00 95.50 182 GLY A C 1
ATOM 1396 O O . GLY A 1 182 ? 6.272 6.386 18.838 1.00 95.50 182 GLY A O 1
ATOM 1397 N N . LEU A 1 183 ? 5.974 6.750 21.029 1.00 95.12 183 LEU A N 1
ATOM 1398 C CA . LEU A 1 183 ? 4.504 6.684 21.005 1.00 95.12 183 LEU A CA 1
ATOM 1399 C C . LEU A 1 183 ? 3.836 8.028 21.303 1.00 95.12 183 LEU A C 1
ATOM 1401 O O . LEU A 1 183 ? 2.853 8.379 20.655 1.00 95.12 183 LEU A O 1
ATOM 1405 N N . VAL A 1 184 ? 4.333 8.767 22.297 1.00 93.69 184 VAL A N 1
ATOM 1406 C CA . VAL A 1 184 ? 3.711 10.022 22.754 1.00 93.69 184 VAL A CA 1
ATOM 1407 C C . VAL A 1 184 ? 4.488 11.214 22.224 1.00 93.69 184 VAL A C 1
ATOM 1409 O O . VAL A 1 184 ? 3.909 12.137 21.655 1.00 93.69 184 VAL A O 1
ATOM 1412 N N . THR A 1 185 ? 5.808 11.183 22.391 1.00 94.81 185 THR A N 1
ATOM 1413 C CA . THR A 1 185 ? 6.719 12.187 21.844 1.00 94.81 185 THR A CA 1
ATOM 1414 C C . THR A 1 185 ? 7.834 11.511 21.053 1.00 94.81 185 THR A C 1
ATOM 1416 O O . THR A 1 185 ? 8.290 10.441 21.463 1.00 94.81 185 THR A O 1
ATOM 1419 N N . PRO A 1 186 ? 8.327 12.129 19.968 1.00 96.38 186 PRO A N 1
ATOM 1420 C CA . PRO A 1 186 ? 9.428 11.569 19.193 1.00 96.38 186 PRO A CA 1
ATOM 1421 C C . PRO A 1 186 ? 10.653 11.274 20.067 1.00 96.38 186 PRO A C 1
ATOM 1423 O O . PRO A 1 186 ? 11.102 12.134 20.825 1.00 96.38 186 PRO A O 1
ATOM 1426 N N . GLY A 1 187 ? 11.191 10.061 19.962 1.00 95.31 187 GLY A N 1
ATOM 1427 C CA . GLY A 1 187 ? 12.368 9.614 20.708 1.00 95.31 187 GLY A CA 1
ATOM 1428 C C . GLY A 1 187 ? 12.092 9.123 22.129 1.00 95.31 187 GLY A C 1
ATOM 1429 O O . GLY A 1 187 ? 13.040 8.794 22.837 1.00 95.31 187 GLY A O 1
ATOM 1430 N N . ASP A 1 188 ? 10.830 9.038 22.568 1.00 94.69 188 ASP A N 1
ATOM 1431 C CA . ASP A 1 188 ? 10.509 8.500 23.900 1.00 94.69 188 ASP A CA 1
ATOM 1432 C C . ASP A 1 188 ? 10.714 6.977 24.022 1.00 94.69 188 ASP A C 1
ATOM 1434 O O . ASP A 1 188 ? 10.602 6.432 25.123 1.00 94.69 188 ASP A O 1
ATOM 1438 N N . GLY A 1 189 ? 11.009 6.295 22.907 1.00 90.81 189 GLY A N 1
ATOM 1439 C CA . GLY A 1 189 ? 11.258 4.853 22.831 1.00 90.81 189 GLY A CA 1
ATOM 1440 C C . GLY A 1 189 ? 10.059 3.982 23.220 1.00 90.81 189 GLY A C 1
ATOM 1441 O O . GLY A 1 189 ? 10.201 2.767 23.355 1.00 90.81 189 GLY A O 1
ATOM 1442 N N . ARG A 1 190 ? 8.881 4.579 23.439 1.00 93.81 190 ARG A N 1
ATOM 1443 C CA . ARG A 1 190 ? 7.671 3.860 23.838 1.00 93.81 190 ARG A CA 1
ATOM 1444 C C . ARG A 1 190 ? 7.017 3.204 22.630 1.00 93.81 190 ARG A C 1
ATOM 1446 O O . ARG A 1 190 ? 7.050 3.723 21.519 1.00 93.81 190 ARG A O 1
ATOM 1453 N N . PHE A 1 191 ? 6.369 2.080 22.892 1.00 94.44 191 PHE A N 1
ATOM 1454 C CA . PHE A 1 191 ? 5.632 1.296 21.915 1.00 94.44 191 PHE A CA 1
ATOM 1455 C C . PHE A 1 191 ? 4.442 0.625 22.600 1.00 94.44 191 PHE A C 1
ATOM 1457 O O . PHE A 1 191 ? 4.510 0.280 23.783 1.00 94.44 191 PHE A O 1
ATOM 1464 N N . THR A 1 192 ? 3.363 0.427 21.850 1.00 94.75 192 THR A N 1
ATOM 1465 C CA . THR A 1 192 ? 2.237 -0.415 22.241 1.00 94.75 192 THR A CA 1
ATOM 1466 C C . THR A 1 192 ? 1.814 -1.300 21.074 1.00 94.75 192 THR A C 1
ATOM 1468 O O . THR A 1 192 ? 1.707 -0.844 19.936 1.00 94.75 192 THR A O 1
ATOM 1471 N N . SER A 1 193 ? 1.509 -2.566 21.365 1.00 91.88 193 SER A N 1
ATOM 1472 C CA . SER A 1 193 ? 0.889 -3.473 20.392 1.00 91.88 193 SER A CA 1
ATOM 1473 C C . SER A 1 193 ? -0.548 -3.072 20.047 1.00 91.88 193 SER A C 1
ATOM 1475 O O . SER A 1 193 ? -1.091 -3.534 19.048 1.00 91.88 193 SER A O 1
ATOM 1477 N N . ASN A 1 194 ? -1.175 -2.219 20.864 1.00 94.56 194 ASN A N 1
ATOM 1478 C CA . ASN A 1 194 ? -2.541 -1.755 20.647 1.00 94.56 194 ASN A CA 1
ATOM 1479 C C . ASN A 1 194 ? -2.540 -0.587 19.659 1.00 94.56 194 ASN A C 1
ATOM 1481 O O . ASN A 1 194 ? -2.510 0.579 20.054 1.00 94.56 194 ASN A O 1
ATOM 1485 N N . ILE A 1 195 ? -2.549 -0.919 18.370 1.00 95.38 195 ILE A N 1
ATOM 1486 C CA . ILE A 1 195 ? -2.606 0.052 17.274 1.00 95.38 195 ILE A CA 1
ATOM 1487 C C . ILE A 1 195 ? -3.957 0.760 17.270 1.00 95.38 195 ILE A C 1
ATOM 1489 O O . ILE A 1 195 ? -4.034 1.980 17.121 1.00 95.38 195 ILE A O 1
ATOM 1493 N N . PHE A 1 196 ? -5.023 -0.019 17.429 1.00 96.69 196 PHE A N 1
ATOM 1494 C CA . PHE A 1 196 ? -6.388 0.471 17.519 1.00 96.69 196 PHE A CA 1
ATOM 1495 C C . PHE A 1 196 ? -6.925 0.267 18.933 1.00 96.69 196 PHE A C 1
ATOM 1497 O O . PHE A 1 196 ? -6.609 -0.718 19.592 1.00 96.69 196 PHE A O 1
ATOM 1504 N N . ASN A 1 197 ? -7.716 1.229 19.386 1.00 95.38 197 ASN A N 1
ATOM 1505 C CA . ASN A 1 197 ? -8.464 1.208 20.643 1.00 95.38 197 ASN A CA 1
ATOM 1506 C C . ASN A 1 197 ? -9.843 1.852 20.428 1.00 95.38 197 ASN A C 1
ATOM 1508 O O . ASN A 1 197 ? -10.338 2.630 21.253 1.00 95.38 197 ASN A O 1
ATOM 1512 N N . LEU A 1 198 ? -10.394 1.653 19.227 1.00 95.50 198 LEU A N 1
ATOM 1513 C CA . LEU A 1 198 ? -11.598 2.331 18.773 1.00 95.50 198 LEU A CA 1
ATOM 1514 C C . LEU A 1 198 ? -12.834 1.746 19.444 1.00 95.50 198 LEU A C 1
ATOM 1516 O O . LEU A 1 198 ? -13.808 2.479 19.612 1.00 95.50 198 LEU A O 1
ATOM 1520 N N . TYR A 1 199 ? -12.779 0.467 19.825 1.00 95.31 199 TYR A N 1
ATOM 1521 C CA . TYR A 1 199 ? -13.921 -0.301 20.315 1.00 95.31 199 TYR A CA 1
ATOM 1522 C C . TYR A 1 199 ? -13.659 -0.989 21.663 1.00 95.31 199 TYR A C 1
ATOM 1524 O O . TYR A 1 199 ? -14.468 -1.811 22.092 1.00 95.31 199 TYR A O 1
ATOM 1532 N N . ASP A 1 200 ? -12.594 -0.606 22.379 1.00 91.50 200 ASP A N 1
ATOM 1533 C CA . ASP A 1 200 ? -12.292 -1.071 23.746 1.00 91.50 200 ASP A CA 1
ATOM 1534 C C . ASP A 1 200 ? -13.510 -0.986 24.690 1.00 91.50 200 ASP A C 1
ATOM 1536 O O . ASP A 1 200 ? -13.710 -1.854 25.539 1.00 91.50 200 ASP A O 1
ATOM 1540 N N . THR A 1 201 ? -14.360 0.040 24.547 1.00 88.62 201 THR A N 1
ATOM 1541 C CA . THR A 1 201 ? -15.559 0.212 25.389 1.00 88.62 201 THR A CA 1
ATOM 1542 C C . THR A 1 201 ? -16.648 -0.821 25.102 1.00 88.62 201 THR A C 1
ATOM 1544 O O . THR A 1 201 ? -17.421 -1.159 25.997 1.00 88.62 201 THR A O 1
ATOM 1547 N N . TRP A 1 202 ? -16.702 -1.366 23.886 1.00 88.00 202 TRP A N 1
ATOM 1548 C CA . TRP A 1 202 ? -17.668 -2.395 23.498 1.00 88.00 202 TRP A CA 1
ATOM 1549 C C . TRP A 1 202 ? -17.285 -3.787 23.989 1.00 88.00 202 TRP A C 1
ATOM 1551 O O . TRP A 1 202 ? -18.162 -4.630 24.149 1.00 88.00 202 TRP A O 1
ATOM 1561 N N . ALA A 1 203 ? -16.010 -4.021 24.310 1.00 76.25 203 ALA A N 1
ATOM 1562 C CA . ALA A 1 203 ? -15.582 -5.260 24.956 1.00 76.25 203 ALA A CA 1
ATOM 1563 C C . ALA A 1 203 ? -16.184 -5.436 26.367 1.00 76.25 203 ALA A C 1
ATOM 1565 O O . ALA A 1 203 ? -16.198 -6.545 26.897 1.00 76.25 203 ALA A O 1
ATOM 1566 N N . LEU A 1 204 ? -16.665 -4.348 26.982 1.00 69.69 204 LEU A N 1
ATOM 1567 C CA . LEU A 1 204 ? -17.098 -4.306 28.381 1.00 69.69 204 LEU A CA 1
ATOM 1568 C C . LEU A 1 204 ? -18.626 -4.323 28.565 1.00 69.69 204 LEU A C 1
ATOM 1570 O O . LEU A 1 204 ? -19.091 -4.565 29.677 1.00 69.69 204 LEU A O 1
ATOM 1574 N N . ASN A 1 205 ? -19.406 -4.099 27.501 1.00 64.50 205 ASN A N 1
ATOM 1575 C CA . ASN A 1 205 ? -20.861 -3.947 27.574 1.00 64.50 205 ASN A CA 1
ATOM 1576 C C . ASN A 1 205 ? -21.574 -5.130 26.901 1.00 64.50 205 ASN A C 1
ATOM 1578 O O . ASN A 1 205 ? -21.420 -5.357 25.704 1.00 64.50 205 ASN A O 1
ATOM 1582 N N . THR A 1 206 ? -22.369 -5.880 27.671 1.00 60.06 206 THR A N 1
ATOM 1583 C CA . THR A 1 206 ? -23.044 -7.119 27.220 1.00 60.06 206 THR A CA 1
ATOM 1584 C C . THR A 1 206 ? -24.572 -7.011 27.142 1.00 60.06 206 THR A C 1
ATOM 1586 O O . THR A 1 206 ? -25.239 -8.005 26.869 1.00 60.06 206 THR A O 1
ATOM 1589 N N . GLU A 1 207 ? -25.141 -5.820 27.344 1.00 60.19 207 GLU A N 1
ATOM 1590 C CA . GLU A 1 207 ? -26.590 -5.627 27.498 1.00 60.19 207 GLU A CA 1
ATOM 1591 C C . GLU A 1 207 ? -27.187 -4.688 26.427 1.00 60.19 207 GLU A C 1
ATOM 1593 O O . GLU A 1 207 ? -27.633 -3.592 26.746 1.00 60.19 207 GLU A O 1
ATOM 1598 N N . ASP A 1 208 ? -27.202 -5.094 25.148 1.00 59.22 208 ASP A N 1
ATOM 1599 C CA . ASP A 1 208 ? -28.095 -4.519 24.116 1.00 59.22 208 ASP A CA 1
ATOM 1600 C C . ASP A 1 208 ? -28.331 -5.492 22.927 1.00 59.22 208 ASP A C 1
ATOM 1602 O O . ASP A 1 208 ? -27.649 -6.514 22.796 1.00 59.22 208 ASP A O 1
ATOM 1606 N N . ASP A 1 209 ? -29.295 -5.179 22.047 1.00 62.88 209 ASP A N 1
ATOM 1607 C CA . ASP A 1 209 ? -29.636 -5.968 20.842 1.00 62.88 209 ASP A CA 1
ATOM 1608 C C . ASP A 1 209 ? -28.508 -6.005 19.779 1.00 62.88 209 ASP A C 1
ATOM 1610 O O . ASP A 1 209 ? -28.506 -6.862 18.892 1.00 62.88 209 ASP A O 1
ATOM 1614 N N . GLN A 1 210 ? -27.543 -5.082 19.850 1.00 77.81 210 GLN A N 1
ATOM 1615 C CA . GLN A 1 210 ? -26.376 -4.950 18.962 1.00 77.81 210 GLN A CA 1
ATOM 1616 C C . GLN A 1 210 ? -25.101 -5.582 19.560 1.00 77.81 210 GLN A C 1
ATOM 1618 O O . GLN A 1 210 ? -24.067 -5.658 18.884 1.00 77.81 210 GLN A O 1
ATOM 1623 N N . SER A 1 211 ? -25.170 -6.071 20.801 1.00 80.56 211 SER A N 1
ATOM 1624 C CA . SER A 1 211 ? -24.031 -6.469 21.633 1.00 80.56 211 SER A CA 1
ATOM 1625 C C . SER A 1 211 ? -23.198 -7.561 20.983 1.00 80.56 211 SER A C 1
ATOM 1627 O O . SER A 1 211 ? -21.973 -7.511 21.033 1.00 80.56 211 SER A O 1
ATOM 1629 N N . ALA A 1 212 ? -23.830 -8.501 20.277 1.00 88.62 212 ALA A N 1
ATOM 1630 C CA . ALA A 1 212 ? -23.124 -9.554 19.554 1.00 88.62 212 ALA A CA 1
ATOM 1631 C C . ALA A 1 212 ? -22.234 -8.998 18.424 1.00 88.62 212 ALA A C 1
ATOM 1633 O O . ALA A 1 212 ? -21.090 -9.427 18.271 1.00 88.62 212 ALA A O 1
ATOM 1634 N N . ALA A 1 213 ? -22.729 -8.026 17.648 1.00 92.94 213 ALA A N 1
ATOM 1635 C CA . ALA A 1 213 ? -21.965 -7.416 16.559 1.00 92.94 213 ALA A CA 1
ATOM 1636 C C . ALA A 1 213 ? -20.838 -6.527 17.102 1.00 92.94 213 ALA A C 1
ATOM 1638 O O . ALA A 1 213 ? -19.696 -6.641 16.661 1.00 92.94 213 ALA A O 1
ATOM 1639 N N . ARG A 1 214 ? -21.142 -5.699 18.108 1.00 93.31 214 ARG A N 1
ATOM 1640 C CA . ARG A 1 214 ? -20.163 -4.848 18.802 1.00 93.31 214 ARG A CA 1
ATOM 1641 C C . ARG A 1 214 ? -19.067 -5.677 19.485 1.00 93.31 214 ARG A C 1
ATOM 1643 O O . ARG A 1 214 ? -17.891 -5.351 19.363 1.00 93.31 214 ARG A O 1
ATOM 1650 N N . SER A 1 215 ? -19.431 -6.801 20.104 1.00 91.62 215 SER A N 1
ATOM 1651 C CA . SER A 1 215 ? -18.490 -7.760 20.693 1.00 91.62 215 SER A CA 1
ATOM 1652 C C . SER A 1 215 ? -17.614 -8.433 19.632 1.00 91.62 215 SER A C 1
ATOM 1654 O O . SER A 1 215 ? -16.407 -8.539 19.823 1.00 91.62 215 SER A O 1
ATOM 1656 N N . SER A 1 216 ? -18.178 -8.836 18.487 1.00 95.06 216 SER A N 1
ATOM 1657 C CA . SER A 1 216 ? -17.404 -9.374 17.353 1.00 95.06 216 SER A CA 1
ATOM 1658 C C . SER A 1 216 ? -16.376 -8.362 16.829 1.00 95.06 216 SER A C 1
ATOM 1660 O O . SER A 1 216 ? -15.217 -8.711 16.618 1.00 95.06 216 SER A O 1
ATOM 1662 N N . ILE A 1 217 ? -16.762 -7.087 16.713 1.00 96.81 217 ILE A N 1
ATOM 1663 C CA . ILE A 1 217 ? -15.862 -5.993 16.318 1.00 96.81 217 ILE A CA 1
ATOM 1664 C C . ILE A 1 217 ? -14.747 -5.790 17.349 1.00 96.81 217 ILE A C 1
ATOM 1666 O O . ILE A 1 217 ? -13.580 -5.718 16.970 1.00 96.81 217 ILE A O 1
ATOM 1670 N N . ALA A 1 218 ? -15.078 -5.739 18.641 1.00 95.69 218 ALA A N 1
ATOM 1671 C CA . ALA A 1 218 ? -14.087 -5.570 19.704 1.00 95.69 218 ALA A CA 1
ATOM 1672 C C . ALA A 1 218 ? -13.100 -6.753 19.772 1.00 95.69 218 ALA A C 1
ATOM 1674 O O . ALA A 1 218 ? -11.894 -6.552 19.911 1.00 95.69 218 ALA A O 1
ATOM 1675 N N . HIS A 1 219 ? -13.578 -7.990 19.590 1.00 96.44 219 HIS A N 1
ATOM 1676 C CA . HIS A 1 219 ? -12.705 -9.161 19.467 1.00 96.44 219 HIS A CA 1
ATOM 1677 C C . HIS A 1 219 ? -11.812 -9.086 18.221 1.00 96.44 219 HIS A C 1
ATOM 1679 O O . HIS A 1 219 ? -10.631 -9.418 18.294 1.00 96.44 219 HIS A O 1
ATOM 1685 N N . GLY A 1 220 ? -12.339 -8.612 17.090 1.00 98.06 220 GLY A N 1
ATOM 1686 C CA . GLY A 1 220 ? -11.554 -8.389 15.878 1.00 98.06 220 GLY A CA 1
ATOM 1687 C C . GLY A 1 220 ? -10.457 -7.337 16.061 1.00 98.06 220 GLY A C 1
ATOM 1688 O O . GLY A 1 220 ? -9.338 -7.542 15.593 1.00 98.06 220 GLY A O 1
ATOM 1689 N N . GLU A 1 221 ? -10.737 -6.251 16.787 1.00 98.12 221 GLU A N 1
ATOM 1690 C CA . GLU A 1 221 ? -9.740 -5.240 17.171 1.00 98.12 221 GLU A CA 1
ATOM 1691 C C . GLU A 1 221 ? -8.633 -5.860 18.035 1.00 98.12 221 GLU A C 1
ATOM 1693 O O . GLU A 1 221 ? -7.442 -5.692 17.756 1.00 98.12 221 GLU A O 1
ATOM 1698 N N . GLN A 1 222 ? -9.012 -6.652 19.042 1.00 97.25 222 GLN A N 1
ATOM 1699 C CA . GLN A 1 222 ? -8.061 -7.360 19.895 1.00 97.25 222 GLN A CA 1
ATOM 1700 C C . GLN A 1 222 ? -7.179 -8.322 19.089 1.00 97.25 222 GLN A C 1
ATOM 1702 O O . GLN A 1 222 ? -5.956 -8.324 19.265 1.00 97.25 222 GLN A O 1
ATOM 1707 N N . LEU A 1 223 ? -7.771 -9.115 18.192 1.00 97.81 223 LEU A N 1
ATOM 1708 C CA . LEU A 1 223 ? -7.035 -10.011 17.302 1.00 97.81 223 LEU A CA 1
ATOM 1709 C C . LEU A 1 223 ? -6.069 -9.222 16.418 1.00 97.81 223 LEU A C 1
ATOM 1711 O O . LEU A 1 223 ? -4.898 -9.578 16.341 1.00 97.81 223 LEU A O 1
ATOM 1715 N N . PHE A 1 224 ? -6.508 -8.117 15.812 1.00 98.06 224 PHE A N 1
ATOM 1716 C CA . PHE A 1 224 ? -5.641 -7.279 14.986 1.00 98.06 224 PHE A CA 1
ATOM 1717 C C . PHE A 1 224 ? -4.408 -6.789 15.761 1.00 98.06 224 PHE A C 1
ATOM 1719 O O . PHE A 1 224 ? -3.286 -6.844 15.257 1.00 98.06 224 PHE A O 1
ATOM 1726 N N . ASN A 1 225 ? -4.603 -6.341 17.000 1.00 97.56 225 ASN A N 1
ATOM 1727 C CA . ASN A 1 225 ? -3.526 -5.822 17.838 1.00 97.56 225 ASN A CA 1
ATOM 1728 C C . ASN A 1 225 ? -2.557 -6.914 18.328 1.00 97.56 225 ASN A C 1
ATOM 1730 O O . ASN A 1 225 ? -1.356 -6.666 18.454 1.00 97.56 225 ASN A O 1
ATOM 1734 N N . THR A 1 226 ? -3.061 -8.115 18.630 1.00 96.56 226 THR A N 1
ATOM 1735 C CA . THR A 1 226 ? -2.324 -9.098 19.450 1.00 96.56 226 THR A CA 1
ATOM 1736 C C . THR A 1 226 ? -1.963 -10.403 18.747 1.00 96.56 226 THR A C 1
ATOM 1738 O O . THR A 1 226 ? -1.049 -11.092 19.216 1.00 96.56 226 THR A O 1
ATOM 1741 N N . LEU A 1 227 ? -2.627 -10.739 17.634 1.00 97.19 227 LEU A N 1
ATOM 1742 C CA . LEU A 1 227 ? -2.390 -11.980 16.900 1.00 97.19 227 LEU A CA 1
ATOM 1743 C C . LEU A 1 227 ? -0.922 -12.078 16.492 1.00 97.19 227 LEU A C 1
ATOM 1745 O O . LEU A 1 227 ? -0.391 -11.220 15.787 1.00 97.19 227 LEU A O 1
ATOM 1749 N N . GLN A 1 228 ? -0.283 -13.151 16.941 1.00 96.31 228 GLN A N 1
ATOM 1750 C CA . GLN A 1 228 ? 1.116 -13.434 16.672 1.00 96.31 228 GLN A CA 1
ATOM 1751 C C . GLN A 1 228 ? 1.281 -13.981 15.254 1.00 96.31 228 GLN A C 1
ATOM 1753 O O . GLN A 1 228 ? 0.685 -14.993 14.896 1.00 96.31 228 GLN A O 1
ATOM 1758 N N . ILE A 1 229 ? 2.124 -13.325 14.460 1.00 97.06 229 ILE A N 1
ATOM 1759 C CA . ILE A 1 229 ? 2.393 -13.656 13.061 1.00 97.06 229 ILE A CA 1
ATOM 1760 C C . ILE A 1 229 ? 3.873 -14.033 12.909 1.00 97.06 229 ILE A C 1
ATOM 1762 O O . ILE A 1 229 ? 4.737 -13.192 13.174 1.00 97.06 229 ILE A O 1
ATOM 1766 N N . PRO A 1 230 ? 4.198 -15.258 12.455 1.00 96.06 230 PRO A N 1
ATOM 1767 C CA . PRO A 1 230 ? 5.561 -15.633 12.090 1.00 96.06 230 PRO A CA 1
ATOM 1768 C C . PRO A 1 230 ? 5.908 -15.064 10.701 1.00 96.06 230 PRO A C 1
ATOM 1770 O O . PRO A 1 230 ? 5.837 -15.750 9.677 1.00 96.06 230 PRO A O 1
ATOM 1773 N N . ILE A 1 231 ? 6.263 -13.778 10.645 1.00 97.19 231 ILE A N 1
ATOM 1774 C CA . ILE A 1 231 ? 6.500 -13.045 9.396 1.00 97.19 231 ILE A CA 1
ATOM 1775 C C . ILE A 1 231 ? 7.764 -13.583 8.719 1.00 97.19 231 ILE A C 1
ATOM 1777 O O . ILE A 1 231 ? 8.886 -13.377 9.187 1.00 97.19 231 ILE A O 1
ATOM 1781 N N . SER A 1 232 ? 7.579 -14.266 7.593 1.00 97.25 232 SER A N 1
ATOM 1782 C CA . SER A 1 232 ? 8.648 -14.870 6.797 1.00 97.25 232 SER A CA 1
ATOM 1783 C C . SER A 1 232 ? 8.415 -14.672 5.298 1.00 97.25 232 SER A C 1
ATOM 1785 O O . SER A 1 232 ? 7.277 -14.541 4.824 1.00 97.25 232 SER A O 1
ATOM 1787 N N . GLY A 1 233 ? 9.512 -14.634 4.536 1.00 96.19 233 GLY A N 1
ATOM 1788 C CA . GLY A 1 233 ? 9.487 -14.441 3.083 1.00 96.19 233 GLY A CA 1
ATOM 1789 C C . GLY A 1 233 ? 8.897 -13.098 2.638 1.00 96.19 233 GLY A C 1
ATOM 1790 O O . GLY A 1 233 ? 8.325 -13.022 1.554 1.00 96.19 233 GLY A O 1
ATOM 1791 N N . VAL A 1 234 ? 8.944 -12.067 3.485 1.00 97.69 234 VAL A N 1
ATOM 1792 C CA . VAL A 1 234 ? 8.493 -10.712 3.150 1.00 97.69 234 VAL A CA 1
ATOM 1793 C C . VAL A 1 234 ? 9.699 -9.876 2.761 1.00 97.69 234 VAL A C 1
ATOM 1795 O O . VAL A 1 234 ? 10.530 -9.532 3.611 1.00 97.69 234 VAL A O 1
ATOM 1798 N N . ALA A 1 235 ? 9.779 -9.520 1.478 1.00 97.06 235 ALA A N 1
ATOM 1799 C CA . ALA A 1 235 ? 10.842 -8.642 1.024 1.00 97.06 235 ALA A CA 1
ATOM 1800 C C . ALA A 1 235 ? 10.652 -7.257 1.658 1.00 97.06 235 ALA A C 1
ATOM 1802 O O . ALA A 1 235 ? 9.549 -6.708 1.630 1.00 97.06 235 ALA A O 1
ATOM 1803 N N . GLY A 1 236 ? 11.721 -6.686 2.209 1.00 94.44 236 GLY A N 1
ATOM 1804 C CA . GLY A 1 236 ? 11.671 -5.466 3.026 1.00 94.44 236 GLY A CA 1
ATOM 1805 C C . GLY A 1 236 ? 11.638 -5.716 4.538 1.00 94.44 236 GLY A C 1
ATOM 1806 O O . GLY A 1 236 ? 11.843 -4.784 5.306 1.00 94.44 236 GLY A O 1
ATOM 1807 N N . ILE A 1 237 ? 11.447 -6.969 4.971 1.00 95.31 237 ILE A N 1
ATOM 1808 C CA . ILE A 1 237 ? 11.587 -7.378 6.378 1.00 95.31 237 ILE A CA 1
ATOM 1809 C C . ILE A 1 237 ? 12.681 -8.434 6.515 1.00 95.31 237 ILE A C 1
ATOM 1811 O O . ILE A 1 237 ? 13.665 -8.233 7.225 1.00 95.31 237 ILE A O 1
ATOM 1815 N N . ASN A 1 238 ? 12.502 -9.562 5.825 1.00 96.38 238 ASN A N 1
ATOM 1816 C CA . ASN A 1 238 ? 13.312 -10.761 6.033 1.00 96.38 238 ASN A CA 1
ATOM 1817 C C . ASN A 1 238 ? 14.658 -10.735 5.293 1.00 96.38 238 ASN A C 1
ATOM 1819 O O . ASN A 1 238 ? 15.563 -11.486 5.657 1.00 96.38 238 ASN A O 1
ATOM 1823 N N . ASP A 1 239 ? 14.793 -9.878 4.279 1.00 95.44 239 ASP A N 1
ATOM 1824 C CA . ASP A 1 239 ? 16.008 -9.764 3.469 1.00 95.44 239 ASP A CA 1
ATOM 1825 C C . ASP A 1 239 ? 17.204 -9.218 4.274 1.00 95.44 239 ASP A C 1
ATOM 1827 O O . ASP A 1 239 ? 17.058 -8.653 5.360 1.00 95.44 239 ASP A O 1
ATOM 1831 N N . ASP A 1 240 ? 18.404 -9.323 3.703 1.00 94.31 240 ASP A N 1
ATOM 1832 C CA . ASP A 1 240 ? 19.573 -8.579 4.179 1.00 94.31 240 ASP A CA 1
ATOM 1833 C C . ASP A 1 240 ? 19.339 -7.059 4.082 1.00 94.31 240 ASP A C 1
ATOM 1835 O O . ASP A 1 240 ? 18.686 -6.568 3.157 1.00 94.31 240 ASP A O 1
ATOM 1839 N N . VAL A 1 241 ? 19.908 -6.288 5.010 1.00 90.69 241 VAL A N 1
ATOM 1840 C CA . VAL A 1 241 ? 19.834 -4.816 5.009 1.00 90.69 241 VAL A CA 1
ATOM 1841 C C . VAL A 1 241 ? 20.306 -4.173 3.696 1.00 90.69 241 VAL A C 1
ATOM 1843 O O . VAL A 1 241 ? 19.739 -3.170 3.265 1.00 90.69 241 VAL A O 1
ATOM 1846 N N . ALA A 1 242 ? 21.285 -4.761 3.002 1.00 89.62 242 ALA A N 1
ATOM 1847 C CA . ALA A 1 242 ? 21.746 -4.307 1.690 1.00 89.62 242 ALA A CA 1
ATOM 1848 C C . ALA A 1 242 ? 20.685 -4.497 0.588 1.00 89.62 242 ALA A C 1
ATOM 1850 O O . ALA A 1 242 ? 20.631 -3.704 -0.349 1.00 89.62 242 ALA A O 1
ATOM 1851 N N . ALA A 1 243 ? 19.804 -5.490 0.737 1.00 87.00 243 ALA A N 1
ATOM 1852 C CA . ALA A 1 243 ? 18.633 -5.733 -0.111 1.00 87.00 243 ALA A CA 1
ATOM 1853 C C . ALA A 1 243 ? 17.364 -5.007 0.402 1.00 87.00 243 ALA A C 1
ATOM 1855 O O . ALA A 1 243 ? 16.267 -5.152 -0.148 1.00 87.00 243 ALA A O 1
ATOM 1856 N N . GLY A 1 244 ? 17.505 -4.188 1.450 1.00 85.31 244 GLY A N 1
ATOM 1857 C CA . GLY A 1 244 ? 16.434 -3.392 2.042 1.00 85.31 244 GLY A CA 1
ATOM 1858 C C . GLY A 1 244 ? 15.617 -4.108 3.117 1.00 85.31 244 GLY A C 1
ATOM 1859 O O . GLY A 1 244 ? 14.494 -3.680 3.354 1.00 85.31 244 GLY A O 1
ATOM 1860 N N . GLY A 1 245 ? 16.123 -5.188 3.720 1.00 91.25 245 GLY A N 1
ATOM 1861 C CA . GLY A 1 245 ? 15.533 -5.774 4.928 1.00 91.25 245 GLY A CA 1
ATOM 1862 C C . GLY A 1 245 ? 16.063 -5.150 6.223 1.00 91.25 245 GLY A C 1
ATOM 1863 O O . GLY A 1 245 ? 16.706 -4.098 6.204 1.00 91.25 245 GLY A O 1
ATOM 1864 N N . LEU A 1 246 ? 15.773 -5.780 7.365 1.00 90.25 246 LEU A N 1
ATOM 1865 C CA . LEU A 1 246 ? 15.966 -5.135 8.670 1.00 90.25 246 LEU A CA 1
ATOM 1866 C C . LEU A 1 246 ? 17.374 -5.263 9.256 1.00 90.25 246 LEU A C 1
ATOM 1868 O O . LEU A 1 246 ? 17.782 -4.394 10.009 1.00 90.25 246 LEU A O 1
ATOM 1872 N N . VAL A 1 247 ? 18.130 -6.326 8.973 1.00 90.81 247 VAL A N 1
ATOM 1873 C CA . VAL A 1 247 ? 19.449 -6.543 9.603 1.00 90.81 247 VAL A CA 1
ATOM 1874 C C . VAL A 1 247 ? 20.464 -7.111 8.619 1.00 90.81 247 VAL A C 1
ATOM 1876 O O . VAL A 1 247 ? 20.116 -7.693 7.592 1.00 90.81 247 VAL A O 1
ATOM 1879 N N . LYS A 1 248 ? 21.752 -6.975 8.947 1.00 92.94 248 LYS A N 1
ATOM 1880 C CA . LYS A 1 248 ? 22.828 -7.642 8.206 1.00 92.94 248 LYS A CA 1
ATOM 1881 C C . LYS A 1 248 ? 22.703 -9.164 8.353 1.00 92.94 248 LYS A C 1
ATOM 1883 O O . LYS A 1 248 ? 22.592 -9.667 9.464 1.00 92.94 248 LYS A O 1
ATOM 1888 N N . GLY A 1 249 ? 22.767 -9.878 7.239 1.00 93.25 249 GLY A N 1
ATOM 1889 C CA . GLY A 1 249 ? 22.510 -11.312 7.097 1.00 93.25 249 GLY A CA 1
ATOM 1890 C C . GLY A 1 249 ? 21.035 -11.676 6.888 1.00 93.25 249 GLY A C 1
ATOM 1891 O O . GLY A 1 249 ? 20.750 -12.831 6.583 1.00 93.25 249 GLY A O 1
ATOM 1892 N N . GLY A 1 250 ? 20.116 -10.715 7.028 1.00 94.62 250 GLY A N 1
ATOM 1893 C CA . GLY A 1 250 ? 18.673 -10.946 7.016 1.00 94.62 250 GLY A CA 1
ATOM 1894 C C . GLY A 1 250 ? 18.150 -11.679 8.253 1.00 94.62 250 GLY A C 1
ATOM 1895 O O . GLY A 1 250 ? 18.910 -12.132 9.111 1.00 94.62 250 GLY A O 1
ATOM 1896 N N . ILE A 1 251 ? 16.824 -11.783 8.350 1.00 94.19 251 ILE A N 1
ATOM 1897 C CA . ILE A 1 251 ? 16.133 -12.546 9.397 1.00 94.19 251 ILE A CA 1
ATOM 1898 C C . ILE A 1 251 ? 15.183 -13.565 8.758 1.00 94.19 251 ILE A C 1
ATOM 1900 O O . ILE A 1 251 ? 14.229 -13.168 8.088 1.00 94.19 251 ILE A O 1
ATOM 1904 N N . PRO A 1 252 ? 15.369 -14.880 8.982 1.00 94.69 252 PRO A N 1
ATOM 1905 C CA . PRO A 1 252 ? 14.503 -15.898 8.381 1.00 94.69 252 PRO A CA 1
ATOM 1906 C C . PRO A 1 252 ? 13.023 -15.738 8.750 1.00 94.69 252 PRO A C 1
ATOM 1908 O O . PRO A 1 252 ? 12.140 -15.993 7.932 1.00 94.69 252 PRO A O 1
ATOM 1911 N N . MET A 1 253 ? 12.758 -15.303 9.984 1.00 95.44 253 MET A N 1
ATOM 1912 C CA . MET A 1 253 ? 11.421 -15.058 10.506 1.00 95.44 253 MET A CA 1
ATOM 1913 C C . MET A 1 253 ? 11.467 -13.949 11.563 1.00 95.44 253 MET A C 1
ATOM 1915 O O . MET A 1 253 ? 12.386 -13.910 12.381 1.00 95.44 253 MET A O 1
ATOM 1919 N N . LEU A 1 254 ? 10.479 -13.055 11.526 1.00 94.06 254 LEU A N 1
ATOM 1920 C CA . LEU A 1 254 ? 10.219 -12.031 12.533 1.00 94.06 254 LEU A CA 1
ATOM 1921 C C . LEU A 1 254 ? 8.889 -12.352 13.218 1.00 94.06 254 LEU A C 1
ATOM 1923 O O . LEU A 1 254 ? 7.855 -12.409 12.556 1.00 94.06 254 LEU A O 1
ATOM 1927 N N . GLN A 1 255 ? 8.901 -12.529 14.536 1.00 94.50 255 GLN A N 1
ATOM 1928 C CA . GLN A 1 255 ? 7.668 -12.674 15.302 1.00 94.50 255 GLN A CA 1
ATOM 1929 C C . GLN A 1 255 ? 7.043 -11.287 15.508 1.00 94.50 255 GLN A C 1
ATOM 1931 O O . GLN A 1 255 ? 7.619 -10.451 16.203 1.00 94.50 255 GLN A O 1
ATOM 1936 N N . GLY A 1 256 ? 5.895 -11.035 14.878 1.00 94.06 256 GLY A N 1
ATOM 1937 C CA . GLY A 1 256 ? 5.218 -9.733 14.891 1.00 94.06 256 GLY A CA 1
ATOM 1938 C C . GLY A 1 256 ? 3.702 -9.846 15.032 1.00 94.06 256 GLY A C 1
ATOM 1939 O O . GLY A 1 256 ? 3.181 -10.907 15.369 1.00 94.06 256 GLY A O 1
ATOM 1940 N N . THR A 1 257 ? 2.991 -8.752 14.761 1.00 95.62 257 THR A N 1
ATOM 1941 C CA . THR A 1 257 ? 1.516 -8.701 14.681 1.00 95.62 257 THR A CA 1
ATOM 1942 C C . THR A 1 257 ? 1.090 -7.918 13.436 1.00 95.62 257 THR A C 1
ATOM 1944 O O . THR A 1 257 ? 1.942 -7.451 12.673 1.00 95.62 257 THR A O 1
ATOM 1947 N N . CYS A 1 258 ? -0.213 -7.706 13.210 1.00 96.62 258 CYS A N 1
ATOM 1948 C CA . CYS A 1 258 ? -0.670 -6.783 12.160 1.00 96.62 258 CYS A CA 1
ATOM 1949 C C . CYS A 1 258 ? -0.057 -5.382 12.343 1.00 96.62 258 CYS A C 1
ATOM 1951 O O . CYS A 1 258 ? 0.287 -4.715 11.364 1.00 96.62 258 CYS A O 1
ATOM 1953 N N . GLY A 1 259 ? 0.158 -4.986 13.602 1.00 95.06 259 GLY A N 1
ATOM 1954 C CA . GLY A 1 259 ? 0.805 -3.740 13.995 1.00 95.06 259 GLY A CA 1
ATOM 1955 C C . GLY A 1 259 ? 2.281 -3.627 13.629 1.00 95.06 259 GLY A C 1
ATOM 1956 O O . GLY A 1 259 ? 2.829 -2.540 13.721 1.00 95.06 259 GLY A O 1
ATOM 1957 N N . THR A 1 260 ? 2.927 -4.696 13.156 1.00 94.31 260 THR A N 1
ATOM 1958 C CA . THR A 1 260 ? 4.280 -4.594 12.592 1.00 94.31 260 THR A CA 1
ATOM 1959 C C . THR A 1 260 ? 4.293 -3.863 11.253 1.00 94.31 260 THR A C 1
ATOM 1961 O O . THR A 1 260 ? 5.255 -3.169 10.945 1.00 94.31 260 THR A O 1
ATOM 1964 N N . CYS A 1 261 ? 3.226 -3.989 10.461 1.00 95.56 261 CYS A N 1
ATOM 1965 C CA . CYS A 1 261 ? 3.096 -3.310 9.167 1.00 95.56 261 CYS A CA 1
ATOM 1966 C C . CYS A 1 261 ? 2.088 -2.151 9.217 1.00 95.56 261 CYS A C 1
ATOM 1968 O O . CYS A 1 261 ? 2.233 -1.177 8.485 1.00 95.56 261 CYS A O 1
ATOM 1970 N N . HIS A 1 262 ? 1.082 -2.239 10.084 1.00 96.88 262 HIS A N 1
ATOM 1971 C CA . HIS A 1 262 ? 0.043 -1.231 10.279 1.00 96.88 262 HIS A CA 1
ATOM 1972 C C . HIS A 1 262 ? 0.198 -0.598 11.664 1.00 96.88 262 HIS A C 1
ATOM 1974 O O . HIS A 1 262 ? -0.615 -0.846 12.544 1.00 96.88 262 HIS A O 1
ATOM 1980 N N . ASP A 1 263 ? 1.265 0.163 11.882 1.00 96.25 263 ASP A N 1
ATOM 1981 C CA . ASP A 1 263 ? 1.702 0.622 13.208 1.00 96.25 263 ASP A CA 1
ATOM 1982 C C . ASP A 1 263 ? 1.145 2.001 13.612 1.00 96.25 263 ASP A C 1
ATOM 1984 O O . ASP A 1 263 ? 1.141 2.340 14.796 1.00 96.25 263 ASP A O 1
ATOM 1988 N N . THR A 1 264 ? 0.645 2.791 12.651 1.00 97.12 264 THR A N 1
ATOM 1989 C CA . THR A 1 264 ? 0.199 4.168 12.898 1.00 97.12 264 THR A CA 1
ATOM 1990 C C . THR A 1 264 ? -1.071 4.158 13.757 1.00 97.12 264 THR A C 1
ATOM 1992 O O . THR A 1 264 ? -2.122 3.723 13.258 1.00 97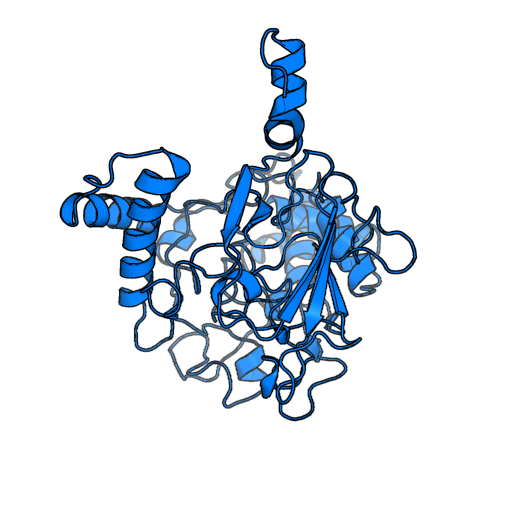.12 264 THR A O 1
ATOM 1995 N N . PRO A 1 265 ? -1.025 4.656 15.011 1.00 96.56 265 PRO A N 1
ATOM 1996 C CA . PRO A 1 265 ? -2.121 4.496 15.961 1.00 96.56 265 PRO A CA 1
ATOM 1997 C C . PRO A 1 265 ? -3.440 5.072 15.448 1.00 96.56 265 PRO A C 1
ATOM 1999 O O . PRO A 1 265 ? -3.493 6.202 14.964 1.00 96.56 265 PRO A O 1
ATOM 2002 N N . GLY A 1 266 ? -4.510 4.282 15.530 1.00 95.56 266 GLY A N 1
ATOM 2003 C CA . GLY A 1 266 ? -5.850 4.679 15.102 1.00 95.56 266 GLY A CA 1
ATOM 2004 C C . GLY A 1 266 ? -6.013 4.916 13.595 1.00 95.56 266 GLY A C 1
ATOM 2005 O O . GLY A 1 266 ? -7.075 5.378 13.182 1.00 95.56 266 GLY A O 1
ATOM 2006 N N . VAL A 1 267 ? -5.005 4.627 12.763 1.00 96.69 267 VAL A N 1
ATOM 2007 C CA . VAL A 1 267 ? -5.031 4.872 11.305 1.00 96.69 267 VAL A CA 1
ATOM 2008 C C . VAL A 1 267 ? -4.692 3.615 10.504 1.00 96.69 267 VAL A C 1
ATOM 2010 O O . VAL A 1 267 ? -5.307 3.361 9.463 1.00 96.69 267 VAL A O 1
ATOM 2013 N N . GLY A 1 268 ? -3.720 2.829 10.974 1.00 94.88 268 GLY A N 1
ATOM 2014 C CA . GLY A 1 268 ? -3.281 1.597 10.323 1.00 94.88 268 GLY A CA 1
ATOM 2015 C C . GLY A 1 268 ? -2.495 1.816 9.028 1.00 94.88 268 GLY A C 1
ATOM 2016 O O . GLY A 1 268 ? -2.563 0.980 8.137 1.00 94.88 268 GLY A O 1
ATOM 2017 N N . ASN A 1 269 ? -1.779 2.932 8.877 1.00 95.81 269 ASN A N 1
ATOM 2018 C CA . ASN A 1 269 ? -0.689 3.020 7.897 1.00 95.81 269 ASN A CA 1
ATOM 2019 C C . ASN A 1 269 ? 0.615 2.472 8.507 1.00 95.81 269 ASN A C 1
ATOM 2021 O O . ASN A 1 269 ? 0.645 2.180 9.703 1.00 95.81 269 ASN A O 1
ATOM 2025 N N . HIS A 1 270 ? 1.682 2.385 7.711 1.00 95.94 270 HIS A N 1
ATOM 2026 C CA . HIS A 1 270 ? 3.038 2.260 8.242 1.00 95.94 270 HIS A CA 1
ATOM 2027 C C . HIS A 1 270 ? 3.649 3.647 8.488 1.00 95.94 270 HIS A C 1
ATOM 2029 O O . HIS A 1 270 ? 3.668 4.489 7.587 1.00 95.94 270 HIS A O 1
ATOM 2035 N N . SER A 1 271 ? 4.144 3.890 9.694 1.00 96.56 271 SER A N 1
ATOM 2036 C CA . SER A 1 271 ? 4.622 5.182 10.182 1.00 96.56 271 SER A CA 1
ATOM 2037 C C . SER A 1 271 ? 5.982 5.558 9.599 1.00 96.56 271 SER A C 1
ATOM 2039 O O . SER A 1 271 ? 6.366 6.726 9.627 1.00 96.56 271 SER A O 1
ATOM 2041 N N . PHE A 1 272 ? 6.701 4.590 9.031 1.00 95.38 272 PHE A N 1
ATOM 2042 C CA . PHE A 1 272 ? 7.954 4.771 8.308 1.00 95.38 272 PHE A CA 1
ATOM 2043 C C . PHE A 1 272 ? 7.772 4.438 6.810 1.00 95.38 272 PHE A C 1
ATOM 2045 O O . PHE A 1 272 ? 6.861 3.696 6.442 1.00 95.38 272 PHE A O 1
ATOM 2052 N N . PRO A 1 273 ? 8.569 5.006 5.887 1.00 93.00 273 PRO A N 1
ATOM 2053 C CA . PRO A 1 273 ? 8.586 4.597 4.479 1.00 93.00 273 PRO A CA 1
ATOM 2054 C C . PRO A 1 273 ? 9.181 3.190 4.295 1.00 93.00 273 PRO A C 1
ATOM 2056 O O . PRO A 1 273 ? 10.345 3.046 3.897 1.00 93.00 273 PRO A O 1
ATOM 2059 N N . THR A 1 274 ? 8.361 2.167 4.537 1.00 90.56 274 THR A N 1
ATOM 2060 C CA . THR A 1 274 ? 8.727 0.746 4.407 1.00 90.56 274 THR A CA 1
ATOM 2061 C C . THR A 1 274 ? 7.869 0.081 3.332 1.00 90.56 274 THR A C 1
ATOM 2063 O O . THR A 1 274 ? 6.772 -0.407 3.612 1.00 90.56 274 THR A O 1
ATOM 2066 N N . PRO A 1 275 ? 8.311 0.086 2.065 1.00 94.31 275 PRO A N 1
ATOM 2067 C CA . PRO A 1 275 ? 7.656 -0.685 1.022 1.00 94.31 275 PRO A CA 1
ATOM 2068 C C . PRO A 1 275 ? 7.984 -2.171 1.204 1.00 94.31 275 PRO A C 1
ATOM 2070 O O . PRO A 1 275 ? 9.138 -2.554 1.392 1.00 94.31 275 PRO A O 1
ATOM 2073 N N . LEU A 1 276 ? 6.957 -3.010 1.134 1.00 97.31 276 LEU A N 1
ATOM 2074 C CA . LEU A 1 276 ? 7.026 -4.435 1.430 1.00 97.31 276 LEU A CA 1
ATOM 2075 C C . LEU A 1 276 ? 6.486 -5.249 0.262 1.00 97.31 276 LEU A C 1
ATOM 2077 O O . LEU A 1 276 ? 5.537 -4.834 -0.405 1.00 97.31 276 LEU A O 1
ATOM 2081 N N . ASN A 1 277 ? 7.048 -6.436 0.051 1.00 98.31 277 ASN A N 1
ATOM 2082 C CA . ASN A 1 277 ? 6.427 -7.448 -0.794 1.00 98.31 277 ASN A CA 1
ATOM 2083 C C . ASN A 1 277 ? 5.914 -8.599 0.076 1.00 98.31 277 ASN A C 1
ATOM 2085 O O . ASN A 1 277 ? 6.682 -9.447 0.529 1.00 98.31 277 ASN A O 1
ATOM 2089 N N . ILE A 1 278 ? 4.600 -8.621 0.299 1.00 97.94 278 ILE A N 1
ATOM 2090 C CA . ILE A 1 278 ? 3.914 -9.699 1.026 1.00 97.94 278 ILE A CA 1
ATOM 2091 C C . ILE A 1 278 ? 3.381 -10.799 0.091 1.00 97.94 278 ILE A C 1
ATOM 2093 O O . ILE A 1 278 ? 2.751 -11.742 0.560 1.00 97.94 278 ILE A O 1
ATOM 2097 N N . GLY A 1 279 ? 3.602 -10.690 -1.222 1.00 98.12 279 GLY A N 1
ATOM 2098 C CA . GLY A 1 279 ? 3.165 -11.677 -2.208 1.00 98.12 279 GLY A CA 1
ATOM 2099 C C . GLY A 1 279 ? 1.785 -11.439 -2.817 1.00 98.12 279 GLY A C 1
ATOM 2100 O O . GLY A 1 279 ? 1.206 -12.362 -3.382 1.00 98.12 279 GLY A O 1
ATOM 2101 N N . THR A 1 280 ? 1.224 -10.228 -2.713 1.00 98.06 280 THR A N 1
ATOM 2102 C CA . THR A 1 280 ? -0.088 -9.910 -3.325 1.00 98.06 280 THR A CA 1
ATOM 2103 C C . THR A 1 280 ? -0.044 -9.890 -4.853 1.00 98.06 280 THR A C 1
ATOM 2105 O O . THR A 1 280 ? -1.066 -10.164 -5.487 1.00 98.06 280 THR A O 1
ATOM 2108 N N . ALA A 1 281 ? 1.121 -9.585 -5.429 1.00 97.88 281 ALA A N 1
ATOM 2109 C CA . ALA A 1 281 ? 1.390 -9.566 -6.867 1.00 97.88 281 ALA A CA 1
ATOM 2110 C C . ALA A 1 281 ? 2.183 -10.788 -7.354 1.00 97.88 281 ALA A C 1
ATOM 2112 O O . ALA A 1 281 ? 2.403 -10.929 -8.551 1.00 97.88 281 ALA A O 1
ATOM 2113 N N . ASP A 1 282 ? 2.627 -11.666 -6.456 1.00 98.19 282 ASP A N 1
ATOM 2114 C CA . ASP A 1 282 ? 3.561 -12.733 -6.810 1.00 98.19 282 ASP A CA 1
ATOM 2115 C C . ASP A 1 282 ? 2.791 -14.023 -7.091 1.00 98.19 282 ASP A C 1
ATOM 2117 O O . ASP A 1 282 ? 2.120 -14.529 -6.183 1.00 98.19 282 ASP A O 1
ATOM 2121 N N . PRO A 1 283 ? 2.859 -14.570 -8.319 1.00 97.44 283 PRO A N 1
ATOM 2122 C CA . PRO A 1 283 ? 2.216 -15.830 -8.642 1.00 97.44 283 PRO A CA 1
ATOM 2123 C C . PRO A 1 283 ? 2.737 -16.975 -7.770 1.00 97.44 283 PRO A C 1
ATOM 2125 O O . PRO A 1 283 ? 3.937 -17.109 -7.524 1.00 97.44 283 PRO A O 1
ATOM 2128 N N . SER A 1 284 ? 1.831 -17.850 -7.344 1.00 95.88 284 SER A N 1
ATOM 2129 C CA . SER A 1 284 ? 2.176 -19.045 -6.579 1.00 95.88 284 SER A CA 1
ATOM 2130 C C . SER A 1 284 ? 3.023 -20.014 -7.421 1.00 95.88 284 SER A C 1
ATOM 2132 O O . SER A 1 284 ? 2.641 -20.311 -8.558 1.00 95.88 284 SER A O 1
ATOM 2134 N N . PRO A 1 285 ? 4.116 -20.602 -6.881 1.00 90.69 285 PRO A N 1
ATOM 2135 C CA . PRO A 1 285 ? 4.998 -21.502 -7.637 1.00 90.69 285 PRO A CA 1
ATOM 2136 C C . PRO A 1 285 ? 4.289 -22.686 -8.314 1.00 90.69 285 PRO A C 1
ATOM 2138 O O . PRO A 1 285 ? 4.688 -23.105 -9.398 1.00 90.69 285 PRO A O 1
ATOM 2141 N N . GLY A 1 286 ? 3.229 -23.216 -7.691 1.00 91.69 286 GLY A N 1
ATOM 2142 C CA . GLY A 1 286 ? 2.448 -24.349 -8.207 1.00 91.69 286 GLY A CA 1
ATOM 2143 C C . GLY A 1 286 ? 1.218 -23.972 -9.042 1.00 91.69 286 GLY A C 1
ATOM 2144 O O . GLY A 1 286 ? 0.633 -24.840 -9.683 1.00 91.69 286 GLY A O 1
ATOM 2145 N N . ASN A 1 287 ? 0.806 -22.703 -9.042 1.00 95.25 287 ASN A N 1
ATOM 2146 C CA . ASN A 1 287 ? -0.334 -22.219 -9.817 1.00 95.25 287 ASN A CA 1
ATOM 2147 C C . ASN A 1 287 ? -0.179 -20.719 -10.080 1.00 95.25 287 ASN A C 1
ATOM 2149 O O . ASN A 1 287 ? -0.516 -19.895 -9.233 1.00 95.25 287 ASN A O 1
ATOM 2153 N N . ARG A 1 288 ? 0.273 -20.365 -11.286 1.00 95.00 288 ARG A N 1
ATOM 2154 C CA . ARG A 1 288 ? 0.516 -18.964 -11.656 1.00 95.00 288 ARG A CA 1
ATOM 2155 C C . ARG A 1 288 ? -0.754 -18.118 -11.799 1.00 95.00 288 ARG A C 1
ATOM 2157 O O . ARG A 1 288 ? -0.666 -16.902 -11.896 1.00 95.00 288 ARG A O 1
ATOM 2164 N N . SER A 1 289 ? -1.935 -18.740 -11.798 1.00 96.88 289 SER A N 1
ATOM 2165 C CA . SER A 1 289 ? -3.209 -18.011 -11.855 1.00 96.88 289 SER A CA 1
ATOM 2166 C C . SER A 1 289 ? -3.601 -17.393 -10.513 1.00 96.88 289 SER A C 1
ATOM 2168 O O . SER A 1 289 ? -4.513 -16.572 -10.489 1.00 96.88 289 SER A O 1
ATOM 2170 N N . VAL A 1 290 ? -2.946 -17.772 -9.409 1.00 98.31 290 VAL A N 1
ATOM 2171 C CA . VAL A 1 290 ? -3.209 -17.225 -8.072 1.00 98.31 290 VAL A CA 1
ATOM 2172 C C . VAL A 1 290 ? -1.940 -16.663 -7.439 1.00 98.31 290 VAL A C 1
ATOM 2174 O O . VAL A 1 290 ? -0.844 -17.126 -7.743 1.00 98.31 290 VAL A O 1
ATOM 2177 N N . ASN A 1 291 ? -2.075 -15.679 -6.552 1.00 98.38 291 ASN A N 1
ATOM 2178 C CA . ASN A 1 291 ? -0.948 -15.104 -5.817 1.00 98.38 291 ASN A CA 1
ATOM 2179 C C . ASN A 1 291 ? -0.524 -15.971 -4.611 1.00 98.38 291 ASN A C 1
ATOM 2181 O O . ASN A 1 291 ? -1.102 -17.038 -4.385 1.00 98.38 291 ASN A O 1
ATOM 2185 N N . LEU A 1 292 ? 0.467 -15.538 -3.818 1.00 98.00 292 LEU A N 1
ATOM 2186 C CA . LEU A 1 292 ? 0.983 -16.309 -2.669 1.00 98.00 292 LEU A CA 1
ATOM 2187 C C . LEU A 1 292 ? -0.036 -16.551 -1.540 1.00 98.00 292 LEU A C 1
ATOM 2189 O O . LEU A 1 292 ? 0.201 -17.407 -0.692 1.00 98.00 292 LEU A O 1
ATOM 2193 N N . GLY A 1 293 ? -1.156 -15.825 -1.513 1.00 97.69 293 GLY A N 1
ATOM 2194 C CA . GLY A 1 293 ? -2.267 -16.083 -0.589 1.00 97.69 293 GLY A CA 1
ATOM 2195 C C . GLY A 1 293 ? -3.488 -16.715 -1.259 1.00 97.69 293 GLY A C 1
ATOM 2196 O O . GLY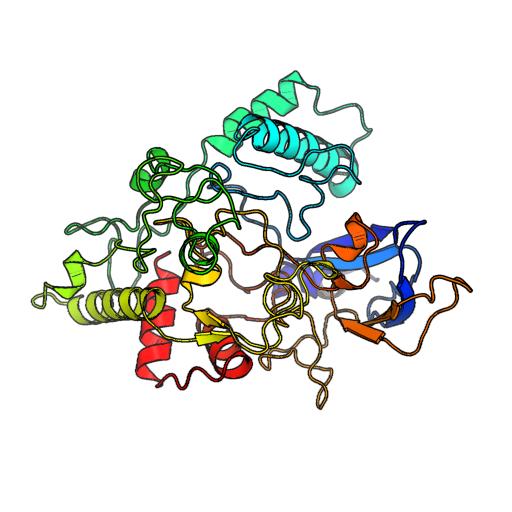 A 1 293 ? -4.567 -16.701 -0.678 1.00 97.69 293 GLY A O 1
ATOM 2197 N N . GLY A 1 294 ? -3.342 -17.246 -2.478 1.00 98.06 294 GLY A N 1
ATOM 2198 C CA . GLY A 1 294 ? -4.378 -18.022 -3.162 1.00 98.06 294 GLY A CA 1
ATOM 2199 C C . GLY A 1 294 ? -5.453 -17.211 -3.895 1.00 98.06 294 GLY A C 1
ATOM 2200 O O . GLY A 1 294 ? -6.431 -17.797 -4.354 1.00 98.06 294 GLY A O 1
ATOM 2201 N N . LEU A 1 295 ? -5.292 -15.893 -4.045 1.00 98.56 295 LEU A N 1
ATOM 2202 C CA . LEU A 1 295 ? -6.254 -15.054 -4.770 1.00 98.56 295 LEU A CA 1
ATOM 2203 C C . LEU A 1 295 ? -5.962 -15.034 -6.269 1.00 98.56 295 LEU A C 1
ATOM 2205 O O . LEU A 1 295 ? -4.802 -14.934 -6.661 1.00 98.56 295 LEU A O 1
ATOM 2209 N N . ASP A 1 296 ? -7.009 -15.073 -7.098 1.00 98.19 296 ASP A N 1
ATOM 2210 C CA . ASP A 1 296 ? -6.898 -14.977 -8.559 1.00 98.19 296 ASP A CA 1
ATOM 2211 C C . ASP A 1 296 ? -6.159 -13.700 -8.982 1.00 98.19 296 ASP A C 1
ATOM 2213 O O . ASP A 1 296 ? -6.493 -12.596 -8.553 1.00 98.19 296 ASP A O 1
ATOM 2217 N N . VAL A 1 297 ? -5.165 -13.875 -9.848 1.00 97.94 297 VAL A N 1
ATOM 2218 C CA . VAL A 1 297 ? -4.388 -12.819 -10.508 1.00 97.94 297 VAL A CA 1
ATOM 2219 C C . VAL A 1 297 ? -4.221 -13.087 -12.008 1.00 97.94 297 VAL A C 1
ATOM 2221 O O . VAL A 1 297 ? -3.503 -12.364 -12.688 1.00 97.94 297 VAL A O 1
ATOM 2224 N N . SER A 1 298 ? -4.930 -14.072 -12.572 1.00 96.94 298 SER A N 1
ATOM 2225 C CA . SER A 1 298 ? -4.845 -14.460 -13.995 1.00 96.94 298 SER A CA 1
ATOM 2226 C C . SER A 1 298 ? -5.287 -13.366 -14.984 1.00 96.94 298 SER A C 1
ATOM 2228 O O . SER A 1 298 ? -5.093 -13.457 -16.200 1.00 96.94 298 SER A O 1
ATOM 2230 N N . TYR A 1 299 ? -5.929 -12.317 -14.474 1.00 96.25 299 TYR A N 1
ATOM 2231 C CA . TYR A 1 299 ? -6.332 -11.135 -15.228 1.00 96.25 299 TYR A CA 1
ATOM 2232 C C . TYR A 1 299 ? -5.249 -10.046 -15.277 1.00 96.25 299 TYR A C 1
ATOM 2234 O O . TYR A 1 299 ? -5.456 -9.040 -15.958 1.00 96.25 299 TYR A O 1
ATOM 2242 N N . LEU A 1 300 ? -4.132 -10.219 -14.568 1.00 97.62 300 LEU A N 1
ATOM 2243 C CA . LEU A 1 300 ? -2.994 -9.302 -14.513 1.00 97.62 300 LEU A CA 1
ATOM 2244 C C . LEU A 1 300 ? -1.859 -9.774 -15.440 1.00 97.62 300 LEU A C 1
ATOM 2246 O O . LEU A 1 300 ? -1.860 -10.927 -15.873 1.00 97.62 300 LEU A O 1
ATOM 2250 N N . PRO A 1 301 ? -0.903 -8.895 -15.794 1.00 97.38 301 PRO A N 1
ATOM 2251 C CA . PRO A 1 301 ? 0.297 -9.308 -16.515 1.00 97.38 301 PRO A CA 1
ATOM 2252 C C . PRO A 1 301 ? 1.181 -10.225 -15.663 1.00 97.38 301 PRO A C 1
ATOM 2254 O O . PRO A 1 301 ? 1.214 -10.093 -14.448 1.00 97.38 301 PRO A O 1
ATOM 2257 N N . GLU A 1 302 ? 1.955 -11.089 -16.308 1.00 97.50 302 GLU A N 1
ATOM 2258 C CA . GLU A 1 302 ? 3.053 -11.842 -15.702 1.00 97.50 302 GLU A CA 1
ATOM 2259 C C . GLU A 1 302 ? 4.375 -11.256 -16.211 1.00 97.50 302 GLU A C 1
ATOM 2261 O O . GLU A 1 302 ? 4.641 -11.251 -17.415 1.00 97.50 302 GLU A O 1
ATOM 2266 N N . ILE A 1 303 ? 5.182 -10.705 -15.304 1.00 98.50 303 ILE A N 1
ATOM 2267 C CA . ILE A 1 303 ? 6.435 -10.015 -15.618 1.00 98.50 303 ILE A CA 1
ATOM 2268 C C . ILE A 1 303 ? 7.572 -10.774 -14.950 1.00 98.50 303 ILE A C 1
ATOM 2270 O O . ILE A 1 303 ? 7.617 -10.864 -13.724 1.00 98.50 303 ILE A O 1
ATOM 2274 N N . THR A 1 304 ? 8.512 -11.278 -15.746 1.00 98.50 304 THR A N 1
ATOM 2275 C CA . THR A 1 304 ? 9.730 -11.916 -15.241 1.00 98.50 304 THR A CA 1
ATOM 2276 C C . THR A 1 304 ? 10.920 -10.991 -15.436 1.00 98.50 304 THR A C 1
ATOM 2278 O O . THR A 1 304 ? 11.223 -10.573 -16.557 1.00 98.50 304 THR A O 1
ATOM 2281 N N . VAL A 1 305 ? 11.627 -10.721 -14.344 1.00 98.69 305 VAL A N 1
ATOM 2282 C CA . VAL A 1 305 ? 12.879 -9.962 -14.326 1.00 98.69 305 VAL A CA 1
ATOM 2283 C C . VAL A 1 305 ? 13.992 -10.824 -13.759 1.00 98.69 305 VAL A C 1
ATOM 2285 O O . VAL A 1 305 ? 13.738 -11.625 -12.863 1.00 98.69 305 VAL A O 1
ATOM 2288 N N . CYS A 1 306 ? 15.216 -10.644 -14.244 1.00 98.69 306 CYS A N 1
ATOM 2289 C CA . CYS A 1 306 ? 16.396 -11.284 -13.670 1.00 98.69 306 CYS A CA 1
ATOM 2290 C C . CYS A 1 306 ? 17.452 -10.240 -13.323 1.00 98.69 306 CYS A C 1
ATOM 2292 O O . CYS A 1 306 ? 17.626 -9.260 -14.055 1.00 98.69 306 CYS A O 1
ATOM 2294 N N . ARG A 1 307 ? 18.155 -10.445 -12.209 1.00 98.50 307 ARG A N 1
ATOM 2295 C CA . ARG A 1 307 ? 19.254 -9.579 -11.777 1.00 98.50 307 ARG A CA 1
ATOM 2296 C C . ARG A 1 307 ? 20.347 -9.578 -12.837 1.00 98.50 307 ARG A C 1
ATOM 2298 O O . ARG A 1 307 ? 20.664 -10.635 -13.377 1.00 98.50 307 ARG A O 1
ATOM 2305 N N . LYS A 1 308 ? 20.942 -8.424 -13.114 1.00 98.44 308 LYS A N 1
ATOM 2306 C CA . LYS A 1 308 ? 22.137 -8.306 -13.949 1.00 98.44 308 LYS A CA 1
ATOM 2307 C C . LYS A 1 308 ? 23.385 -8.609 -13.133 1.00 98.44 308 LYS A C 1
ATOM 2309 O O . LYS A 1 308 ? 23.517 -8.189 -11.986 1.00 98.44 308 LYS A O 1
ATOM 2314 N N . ASP A 1 309 ? 24.325 -9.307 -13.747 1.00 97.44 309 ASP A N 1
ATOM 2315 C CA . ASP A 1 309 ? 25.667 -9.440 -13.207 1.00 97.44 309 ASP A CA 1
ATOM 2316 C C . ASP A 1 309 ? 26.402 -8.094 -13.313 1.00 97.44 309 ASP A C 1
ATOM 2318 O O . ASP A 1 309 ? 26.414 -7.462 -14.370 1.00 97.44 309 ASP A O 1
ATOM 2322 N N . ALA A 1 310 ? 27.018 -7.644 -12.219 1.00 94.06 310 ALA A N 1
ATOM 2323 C CA . ALA A 1 310 ? 27.636 -6.320 -12.153 1.00 94.06 310 ALA A CA 1
ATOM 2324 C C . ALA A 1 310 ? 28.882 -6.178 -13.049 1.00 94.06 310 ALA A C 1
ATOM 2326 O O . ALA A 1 310 ? 29.234 -5.061 -13.423 1.00 94.06 310 ALA A O 1
ATOM 2327 N N . GLY A 1 311 ? 29.557 -7.283 -13.387 1.00 95.75 311 GLY A N 1
ATOM 2328 C CA . GLY A 1 311 ? 30.752 -7.266 -14.233 1.00 95.75 311 GLY A CA 1
ATOM 2329 C C . GLY A 1 311 ? 30.435 -7.268 -15.727 1.00 95.75 311 GLY A C 1
ATOM 2330 O O . GLY A 1 311 ? 31.111 -6.601 -16.507 1.00 95.75 311 GLY A O 1
ATOM 2331 N N . THR A 1 312 ? 29.409 -8.015 -16.131 1.00 96.62 312 THR A N 1
ATOM 2332 C CA . THR A 1 312 ? 29.050 -8.228 -17.542 1.00 96.62 312 THR A CA 1
ATOM 2333 C C . THR A 1 312 ? 27.846 -7.409 -18.000 1.00 96.62 312 THR A C 1
ATOM 2335 O O . THR A 1 312 ? 27.674 -7.201 -19.199 1.00 96.62 312 THR A O 1
ATOM 2338 N N . GLY A 1 313 ? 26.991 -6.961 -17.075 1.00 95.69 313 GLY A N 1
ATOM 2339 C CA . GLY A 1 313 ? 25.716 -6.303 -17.373 1.00 95.69 313 GLY A CA 1
ATOM 2340 C C . GLY A 1 313 ? 24.642 -7.237 -17.943 1.00 95.69 313 GLY A C 1
ATOM 2341 O O . GLY A 1 313 ? 23.553 -6.771 -18.281 1.00 95.69 313 GLY A O 1
ATOM 2342 N N . LEU A 1 314 ? 24.930 -8.537 -18.057 1.00 97.19 314 LEU A N 1
ATOM 2343 C CA . LEU A 1 314 ? 24.022 -9.547 -18.599 1.00 97.19 314 LEU A CA 1
ATOM 2344 C C . LEU A 1 314 ? 23.098 -10.106 -17.507 1.00 97.19 314 LEU A C 1
ATOM 2346 O O . LEU A 1 314 ? 23.492 -10.150 -16.340 1.00 97.19 314 LEU A O 1
ATOM 2350 N N . PRO A 1 315 ? 21.880 -10.556 -17.857 1.00 97.75 315 PRO A N 1
ATOM 2351 C CA . PRO A 1 315 ? 20.973 -11.158 -16.893 1.00 97.75 315 PRO A CA 1
ATOM 2352 C C . PRO A 1 315 ? 21.528 -12.487 -16.372 1.00 97.75 315 PRO A C 1
ATOM 2354 O O . PRO A 1 315 ? 22.050 -13.311 -17.123 1.00 97.75 315 PRO A O 1
ATOM 2357 N N . THR A 1 316 ? 21.391 -12.688 -15.068 1.00 98.12 316 THR A N 1
ATOM 2358 C CA . THR A 1 316 ? 21.709 -13.925 -14.352 1.00 98.12 316 THR A CA 1
ATOM 2359 C C . THR A 1 316 ? 20.493 -14.859 -14.315 1.00 98.12 316 THR A C 1
ATOM 2361 O O . THR A 1 316 ? 19.440 -14.552 -14.871 1.00 98.12 316 THR A O 1
ATOM 2364 N N . ASN A 1 317 ? 20.621 -15.989 -13.614 1.00 97.31 317 ASN A N 1
ATOM 2365 C CA . ASN A 1 317 ? 19.503 -16.895 -13.327 1.00 97.31 317 ASN A CA 1
ATOM 2366 C C . ASN A 1 317 ? 18.729 -16.525 -12.042 1.00 97.31 317 ASN A C 1
ATOM 2368 O O . ASN A 1 317 ? 17.782 -17.225 -11.689 1.00 97.31 317 ASN A O 1
ATOM 2372 N N . ASP A 1 318 ? 19.132 -15.468 -11.325 1.00 97.62 318 ASP A N 1
ATOM 2373 C CA . ASP A 1 318 ? 18.378 -14.934 -10.185 1.00 97.62 318 ASP A CA 1
ATOM 2374 C C . ASP A 1 318 ? 17.197 -14.121 -10.720 1.00 97.62 318 ASP A C 1
ATOM 2376 O O . ASP A 1 318 ? 17.371 -12.986 -11.172 1.00 97.62 318 ASP A O 1
ATOM 2380 N N . CYS A 1 319 ? 16.010 -14.731 -10.735 1.00 97.88 319 CYS A N 1
ATOM 2381 C CA . CYS A 1 319 ? 14.827 -14.187 -11.387 1.00 97.88 319 CYS A CA 1
ATOM 2382 C C . CYS A 1 319 ? 13.618 -14.131 -10.453 1.00 97.88 319 CYS A C 1
ATOM 2384 O O . CYS A 1 319 ? 13.374 -15.038 -9.659 1.00 97.88 319 CYS A O 1
ATOM 2386 N N . LYS A 1 320 ? 12.804 -13.088 -10.619 1.00 97.69 320 LYS A N 1
ATOM 2387 C CA . LYS A 1 320 ? 11.522 -12.893 -9.935 1.00 97.69 320 LYS A CA 1
ATOM 2388 C C . LYS A 1 320 ? 10.418 -12.768 -10.973 1.00 97.69 320 LYS A C 1
ATOM 2390 O O . LYS A 1 320 ? 10.612 -12.130 -12.006 1.00 97.69 320 LYS A O 1
ATOM 2395 N N . THR A 1 321 ? 9.267 -13.375 -10.695 1.00 97.81 321 THR A N 1
ATOM 2396 C CA . THR A 1 321 ? 8.056 -13.223 -11.511 1.00 97.81 321 THR A CA 1
ATOM 2397 C C . THR A 1 321 ? 6.962 -12.603 -10.661 1.00 97.81 321 THR A C 1
ATOM 2399 O O . THR A 1 321 ? 6.709 -13.080 -9.560 1.00 97.81 321 THR A O 1
ATOM 2402 N N . THR A 1 322 ? 6.341 -11.537 -11.155 1.00 98.38 322 THR A N 1
ATOM 2403 C CA . THR A 1 322 ? 5.316 -10.780 -10.429 1.00 98.38 322 THR A CA 1
ATOM 2404 C C . THR A 1 322 ? 4.357 -10.100 -11.404 1.00 98.38 322 THR A C 1
ATOM 2406 O O . THR A 1 322 ? 4.648 -9.988 -12.596 1.00 98.38 322 THR A O 1
ATOM 2409 N N . THR A 1 323 ? 3.214 -9.631 -10.916 1.00 98.38 323 THR A N 1
ATOM 2410 C CA . THR A 1 323 ? 2.260 -8.844 -11.706 1.00 98.38 323 THR A CA 1
ATOM 2411 C C . THR A 1 323 ? 2.518 -7.340 -11.644 1.00 98.38 323 THR A C 1
ATOM 2413 O O . THR A 1 323 ? 1.941 -6.573 -12.415 1.00 98.38 323 THR A O 1
ATOM 2416 N N . ASP A 1 324 ? 3.355 -6.900 -10.704 1.00 98.38 324 ASP A N 1
ATOM 2417 C CA . ASP A 1 324 ? 3.671 -5.496 -10.462 1.00 98.38 324 ASP A CA 1
ATOM 2418 C C . ASP A 1 324 ? 5.089 -5.378 -9.891 1.00 98.38 324 ASP A C 1
ATOM 2420 O O . ASP A 1 324 ? 5.385 -5.925 -8.833 1.00 98.38 324 ASP A O 1
ATOM 2424 N N . LEU A 1 325 ? 5.988 -4.667 -10.578 1.00 98.50 325 LEU A N 1
ATOM 2425 C CA . LEU A 1 325 ? 7.375 -4.523 -10.118 1.00 98.50 325 LEU A CA 1
ATOM 2426 C C . LEU A 1 325 ? 7.525 -3.559 -8.930 1.00 98.50 325 LEU A C 1
ATOM 2428 O O . LEU A 1 325 ? 8.597 -3.526 -8.327 1.00 98.50 325 LEU A O 1
ATOM 2432 N N . GLY A 1 326 ? 6.482 -2.809 -8.562 1.00 97.69 326 GLY A N 1
ATOM 2433 C CA . GLY A 1 326 ? 6.503 -1.937 -7.390 1.00 97.69 326 GLY A CA 1
ATOM 2434 C C . GLY A 1 326 ? 7.623 -0.896 -7.449 1.00 97.69 326 GLY A C 1
ATOM 2435 O O . GLY A 1 326 ? 7.866 -0.272 -8.484 1.00 97.69 326 GLY A O 1
ATOM 2436 N N . GLN A 1 327 ? 8.318 -0.729 -6.327 1.00 97.44 327 GLN A N 1
ATOM 2437 C CA . GLN A 1 327 ? 9.398 0.239 -6.150 1.00 97.44 327 GLN A CA 1
ATOM 2438 C C . GLN A 1 327 ? 10.588 0.030 -7.105 1.00 97.44 327 GLN A C 1
ATOM 2440 O O . GLN A 1 327 ? 11.240 1.008 -7.466 1.00 97.44 327 GLN A O 1
ATOM 2445 N N . ALA A 1 328 ? 10.837 -1.191 -7.594 1.00 97.94 328 ALA A N 1
ATOM 2446 C CA . ALA A 1 328 ? 11.927 -1.453 -8.542 1.00 97.94 328 ALA A CA 1
ATOM 2447 C C . ALA A 1 328 ? 11.794 -0.693 -9.871 1.00 97.94 328 ALA A C 1
ATOM 2449 O O . ALA A 1 328 ? 12.791 -0.478 -10.563 1.00 97.94 328 ALA A O 1
ATOM 2450 N N . LEU A 1 329 ? 10.582 -0.285 -10.261 1.00 97.88 329 LEU A N 1
ATOM 2451 C CA . LEU A 1 329 ? 10.384 0.576 -11.435 1.00 97.88 329 LEU A CA 1
ATOM 2452 C C . LEU A 1 329 ? 10.719 2.043 -11.174 1.00 97.88 329 LEU A C 1
ATOM 2454 O O . LEU A 1 329 ? 10.776 2.824 -12.116 1.00 97.88 329 LEU A O 1
ATOM 2458 N N . ILE A 1 330 ? 10.937 2.416 -9.916 1.00 97.44 330 ILE A N 1
ATOM 2459 C CA . ILE A 1 330 ? 11.284 3.777 -9.518 1.00 97.44 330 ILE A CA 1
ATOM 2460 C C . ILE A 1 330 ? 12.792 3.895 -9.323 1.00 97.44 330 ILE A C 1
ATOM 2462 O O . ILE A 1 330 ? 13.415 4.785 -9.890 1.00 97.44 330 ILE A O 1
ATOM 2466 N N . ASP A 1 331 ? 13.394 2.996 -8.546 1.00 96.25 331 ASP A N 1
ATOM 2467 C CA . ASP A 1 331 ? 14.818 3.084 -8.197 1.00 96.25 331 ASP A CA 1
ATOM 2468 C C . ASP A 1 331 ? 15.733 2.141 -8.986 1.00 96.25 331 ASP A C 1
ATOM 2470 O O . ASP A 1 331 ? 16.956 2.228 -8.867 1.00 96.25 331 ASP A O 1
ATOM 2474 N N . GLY A 1 332 ? 15.160 1.251 -9.799 1.00 97.25 332 GLY A N 1
ATOM 2475 C CA . GLY A 1 332 ? 15.916 0.326 -10.632 1.00 97.25 332 GLY A CA 1
ATOM 2476 C C . GLY A 1 332 ? 16.540 -0.844 -9.870 1.00 97.25 332 GLY A C 1
ATOM 2477 O O . GLY A 1 332 ? 17.375 -1.527 -10.454 1.00 97.25 332 GLY A O 1
ATOM 2478 N N . ARG A 1 333 ? 16.165 -1.103 -8.608 1.00 96.94 333 ARG A N 1
ATOM 2479 C CA . ARG A 1 333 ? 16.777 -2.170 -7.794 1.00 96.94 333 ARG A CA 1
ATOM 2480 C C . ARG A 1 333 ? 16.000 -3.483 -7.866 1.00 96.94 333 ARG A C 1
ATOM 2482 O O . ARG A 1 333 ? 14.822 -3.549 -7.525 1.00 96.94 333 ARG A O 1
ATOM 2489 N N . PHE A 1 334 ? 16.673 -4.577 -8.202 1.00 98.12 334 PHE A N 1
ATOM 2490 C CA . PHE A 1 334 ? 16.116 -5.927 -8.304 1.00 98.12 334 PHE A CA 1
ATOM 2491 C C . PHE A 1 334 ? 15.587 -6.422 -6.957 1.00 98.12 334 PHE A C 1
ATOM 2493 O O . PHE A 1 334 ? 14.572 -7.121 -6.865 1.00 98.12 334 PHE A O 1
ATOM 2500 N N . ASP A 1 335 ? 16.255 -6.034 -5.873 1.00 97.19 335 ASP A N 1
ATOM 2501 C CA . ASP A 1 335 ? 15.830 -6.376 -4.519 1.00 97.19 335 ASP A CA 1
ATOM 2502 C C . ASP A 1 335 ? 14.527 -5.685 -4.115 1.00 97.19 335 ASP A C 1
ATOM 2504 O O . ASP A 1 335 ? 13.898 -6.087 -3.142 1.00 97.19 335 ASP A O 1
ATOM 2508 N N . HIS A 1 336 ? 14.069 -4.701 -4.889 1.00 97.06 336 HIS A N 1
ATOM 2509 C CA . HIS A 1 336 ? 12.834 -3.958 -4.652 1.00 97.06 336 HIS A CA 1
ATOM 2510 C C . HIS A 1 336 ? 11.648 -4.405 -5.504 1.00 97.06 336 HIS A C 1
ATOM 2512 O O . HIS A 1 336 ? 10.568 -3.817 -5.427 1.00 97.06 336 HIS A O 1
ATOM 2518 N N . VAL A 1 337 ? 11.828 -5.464 -6.296 1.00 98.38 337 VAL A N 1
ATOM 2519 C CA . VAL A 1 337 ? 10.772 -6.016 -7.147 1.00 98.38 337 VAL A CA 1
ATOM 2520 C C . VAL A 1 337 ? 9.587 -6.459 -6.290 1.00 98.38 337 VAL A C 1
ATOM 2522 O O . VAL A 1 337 ? 9.736 -7.257 -5.362 1.00 98.38 337 VAL A O 1
ATOM 2525 N N . GLY A 1 338 ? 8.415 -5.911 -6.607 1.00 97.50 338 GLY A N 1
ATOM 2526 C CA . GLY A 1 338 ? 7.148 -6.194 -5.932 1.00 97.50 338 GLY A CA 1
ATOM 2527 C C . GLY A 1 338 ? 6.952 -5.461 -4.602 1.00 97.50 338 GLY A C 1
ATOM 2528 O O . GLY A 1 338 ? 5.899 -5.608 -3.984 1.00 97.50 338 GLY A O 1
ATOM 2529 N N . LYS A 1 339 ? 7.927 -4.659 -4.141 1.00 97.88 339 LYS A N 1
ATOM 2530 C CA . LYS A 1 339 ? 7.778 -3.884 -2.901 1.00 97.88 339 LYS A CA 1
ATOM 2531 C C . LYS A 1 339 ? 6.852 -2.692 -3.129 1.00 97.88 339 LYS A C 1
ATOM 2533 O O . LYS A 1 339 ? 7.092 -1.876 -4.019 1.00 97.88 339 LYS A O 1
ATOM 2538 N N . ILE A 1 340 ? 5.820 -2.570 -2.301 1.00 97.12 340 ILE A N 1
ATOM 2539 C CA . ILE A 1 340 ? 4.863 -1.457 -2.308 1.00 97.12 340 ILE A CA 1
ATOM 2540 C C . ILE A 1 340 ? 4.507 -1.044 -0.879 1.00 97.12 340 ILE A C 1
ATOM 2542 O O . ILE A 1 340 ? 4.616 -1.837 0.055 1.00 97.12 340 ILE A O 1
ATOM 2546 N N . LYS A 1 341 ? 4.054 0.193 -0.682 1.00 95.62 341 LYS A N 1
ATOM 2547 C CA . LYS A 1 341 ? 3.567 0.652 0.621 1.00 95.62 341 LYS A CA 1
ATOM 2548 C C . LYS A 1 341 ? 2.222 0.013 0.982 1.00 95.62 341 LYS A C 1
ATOM 2550 O O . LYS A 1 341 ? 1.378 -0.239 0.116 1.00 95.62 341 LYS A O 1
ATOM 2555 N N . GLY A 1 342 ? 1.979 -0.133 2.283 1.00 93.12 342 GLY A N 1
ATOM 2556 C CA . GLY A 1 342 ? 0.649 -0.424 2.818 1.00 93.12 342 GLY A CA 1
ATOM 2557 C C . GLY A 1 342 ? -0.333 0.750 2.626 1.00 93.12 342 GLY A C 1
ATOM 2558 O O . GLY A 1 342 ? 0.081 1.915 2.547 1.00 93.12 342 GLY A O 1
ATOM 2559 N N . PRO A 1 343 ? -1.646 0.491 2.498 1.00 93.12 343 PRO A N 1
ATOM 2560 C CA . PRO A 1 343 ? -2.665 1.537 2.516 1.00 93.12 343 PRO A CA 1
ATOM 2561 C C . PRO A 1 343 ? -3.084 1.903 3.951 1.00 93.12 343 PRO A C 1
ATOM 2563 O O . PRO A 1 343 ? -2.990 1.088 4.863 1.00 93.12 343 PRO A O 1
ATOM 2566 N N . ILE A 1 344 ? -3.633 3.110 4.122 1.00 96.00 344 ILE A N 1
ATOM 2567 C CA . ILE A 1 344 ? -4.364 3.508 5.336 1.00 96.00 344 ILE A CA 1
ATOM 2568 C C . ILE A 1 344 ? -5.628 2.649 5.467 1.00 96.00 344 ILE A C 1
ATOM 2570 O O . ILE A 1 344 ? -6.383 2.516 4.497 1.00 96.00 344 ILE A O 1
ATOM 2574 N N . LEU A 1 345 ? -5.891 2.123 6.665 1.00 97.19 345 LEU A N 1
ATOM 2575 C CA . LEU A 1 345 ? -7.043 1.254 6.918 1.00 97.19 345 LEU A CA 1
ATOM 2576 C C . LEU A 1 345 ? -8.325 2.022 7.261 1.00 97.19 345 LEU A C 1
ATOM 2578 O O . LEU A 1 345 ? -9.404 1.478 7.099 1.00 97.19 345 LEU A O 1
ATOM 2582 N N . ARG A 1 346 ? -8.256 3.293 7.664 1.00 96.31 346 ARG A N 1
ATOM 2583 C CA . ARG A 1 346 ? -9.468 4.101 7.890 1.00 96.31 346 ARG A CA 1
ATOM 2584 C C . ARG A 1 346 ? -10.246 4.345 6.591 1.00 96.31 346 ARG A C 1
ATOM 2586 O O . ARG A 1 346 ? -9.644 4.793 5.609 1.00 96.31 346 ARG A O 1
ATOM 2593 N N . GLY A 1 347 ? -11.552 4.081 6.584 1.00 94.75 347 GLY A N 1
ATOM 2594 C CA . GLY A 1 347 ? -12.465 4.117 5.438 1.00 94.75 347 GLY A CA 1
ATOM 2595 C C . GLY A 1 347 ? -12.388 2.885 4.524 1.00 94.75 347 GLY A C 1
ATOM 2596 O O . GLY A 1 347 ? -12.615 3.013 3.321 1.00 94.75 347 GLY A O 1
ATOM 2597 N N . LEU A 1 348 ? -12.002 1.716 5.041 1.00 95.62 348 LEU A N 1
ATOM 2598 C CA . LEU A 1 348 ? -11.699 0.509 4.265 1.00 95.62 348 LEU A CA 1
ATOM 2599 C C . LEU A 1 348 ? -12.935 -0.133 3.627 1.00 95.62 348 LEU A C 1
ATOM 2601 O O . LEU A 1 348 ? -12.858 -0.587 2.484 1.00 95.62 348 LEU A O 1
ATOM 2605 N N . ALA A 1 349 ? -14.077 -0.172 4.316 1.00 92.75 349 ALA A N 1
ATOM 2606 C CA . ALA A 1 349 ? -15.261 -0.897 3.842 1.00 92.75 349 ALA A CA 1
ATOM 2607 C C . ALA A 1 349 ? -15.769 -0.422 2.470 1.00 92.75 349 ALA A C 1
ATOM 2609 O O . ALA A 1 349 ? -16.161 -1.240 1.639 1.00 92.75 349 ALA A O 1
ATOM 2610 N N . GLY A 1 350 ? -15.683 0.882 2.191 1.00 91.44 350 GLY A N 1
ATOM 2611 C CA . GLY A 1 350 ? -16.077 1.473 0.907 1.00 91.44 350 GLY A CA 1
ATOM 2612 C C . GLY A 1 350 ? -15.098 1.229 -0.247 1.00 91.44 350 GLY A C 1
ATOM 2613 O O . GLY A 1 350 ? -15.286 1.783 -1.326 1.00 91.44 350 GLY A O 1
ATOM 2614 N N . ARG A 1 351 ? -14.032 0.446 -0.036 1.00 93.19 351 ARG A N 1
ATOM 2615 C CA . ARG A 1 351 ? -12.909 0.318 -0.975 1.00 93.19 351 ARG A CA 1
ATOM 2616 C C . ARG A 1 351 ? -12.740 -1.074 -1.556 1.00 93.19 351 ARG A C 1
ATOM 2618 O O . ARG A 1 351 ? -11.681 -1.322 -2.118 1.00 93.19 351 ARG A O 1
ATOM 2625 N N . ALA A 1 352 ? -13.712 -1.971 -1.470 1.00 95.00 352 ALA A N 1
ATOM 2626 C CA . ALA A 1 352 ? -13.634 -3.228 -2.214 1.00 95.00 352 ALA A CA 1
ATOM 2627 C C . ALA A 1 352 ? -13.514 -2.978 -3.741 1.00 95.00 352 ALA A C 1
ATOM 2629 O O . ALA A 1 352 ? -14.027 -1.967 -4.235 1.00 95.00 352 ALA A O 1
ATOM 2630 N N . PRO A 1 353 ? -12.868 -3.873 -4.512 1.00 97.12 353 PRO A N 1
ATOM 2631 C CA . PRO A 1 353 ? -12.020 -5.000 -4.079 1.00 97.12 353 PRO A CA 1
ATOM 2632 C C . PRO A 1 353 ? -10.693 -4.555 -3.440 1.00 97.12 353 PRO A C 1
ATOM 2634 O O . PRO A 1 353 ? -10.193 -3.495 -3.753 1.00 97.12 353 PRO A O 1
ATOM 2637 N N . TYR A 1 354 ? -10.076 -5.338 -2.568 1.00 97.88 354 TYR A N 1
ATOM 2638 C CA . TYR A 1 354 ? -8.887 -4.982 -1.789 1.00 97.88 354 TYR A CA 1
ATOM 2639 C C . TYR A 1 354 ? -7.560 -5.330 -2.484 1.00 97.88 354 TYR A C 1
ATOM 2641 O O . TYR A 1 354 ? -7.523 -5.984 -3.528 1.00 97.88 354 TYR A O 1
ATOM 2649 N N . PHE A 1 355 ? -6.468 -4.867 -1.861 1.00 98.00 355 PHE A N 1
ATOM 2650 C CA . PHE A 1 355 ? -5.099 -4.810 -2.389 1.00 98.00 355 PHE A CA 1
ATOM 2651 C C . PHE A 1 355 ? -4.922 -3.857 -3.577 1.00 98.00 355 PHE A C 1
ATOM 2653 O O . PHE A 1 355 ? -5.882 -3.395 -4.195 1.00 98.00 355 PHE A O 1
ATOM 2660 N N . HIS A 1 356 ? -3.662 -3.545 -3.890 1.00 97.75 356 HIS A N 1
ATOM 2661 C CA . HIS A 1 356 ? -3.315 -2.669 -5.009 1.00 97.75 356 HIS A CA 1
ATOM 2662 C C . HIS A 1 356 ? -3.824 -3.215 -6.347 1.00 97.75 356 HIS A C 1
ATOM 2664 O O . HIS A 1 356 ? -4.105 -2.433 -7.241 1.00 97.75 356 HIS A O 1
ATOM 2670 N N . ASN A 1 357 ? -3.991 -4.531 -6.478 1.00 97.62 357 ASN A N 1
ATOM 2671 C CA . ASN A 1 357 ? -4.366 -5.201 -7.719 1.00 97.62 357 ASN A CA 1
ATOM 2672 C C . ASN A 1 357 ? -5.810 -5.742 -7.738 1.00 97.62 357 ASN A C 1
ATOM 2674 O O . ASN A 1 357 ? -6.182 -6.456 -8.672 1.00 97.62 357 ASN A O 1
ATOM 2678 N N . GLY A 1 358 ? -6.636 -5.403 -6.739 1.00 97.56 358 GLY A N 1
ATOM 2679 C CA . GLY A 1 358 ? -8.065 -5.747 -6.716 1.00 97.56 358 GLY A CA 1
ATOM 2680 C C . GLY A 1 358 ? -8.365 -7.250 -6.693 1.00 97.56 358 GLY A C 1
ATOM 2681 O O . GLY A 1 358 ? -9.394 -7.677 -7.221 1.00 97.56 358 GLY A O 1
ATOM 2682 N N . SER A 1 359 ? -7.450 -8.052 -6.145 1.00 98.00 359 SER A N 1
ATOM 2683 C CA . SER A 1 359 ? -7.537 -9.521 -6.139 1.00 98.00 359 SER A CA 1
ATOM 2684 C C . SER A 1 359 ? -8.486 -10.072 -5.072 1.00 98.00 359 SER A C 1
ATOM 2686 O O . SER A 1 359 ? -9.110 -11.108 -5.288 1.00 98.00 359 SER A O 1
ATOM 2688 N N . ALA A 1 360 ? -8.669 -9.366 -3.953 1.00 98.38 360 ALA A N 1
ATOM 2689 C CA . ALA A 1 360 ? -9.606 -9.748 -2.895 1.00 98.38 360 ALA A CA 1
ATOM 2690 C C . ALA A 1 360 ? -10.946 -9.026 -3.077 1.00 98.38 360 ALA A C 1
ATOM 2692 O O . ALA A 1 360 ? -11.009 -7.812 -2.928 1.00 98.38 360 ALA A O 1
ATOM 2693 N N . SER A 1 361 ? -12.041 -9.728 -3.361 1.00 97.31 361 SER A N 1
ATOM 2694 C CA . SER A 1 361 ? -13.340 -9.068 -3.592 1.00 97.31 361 SER A CA 1
ATOM 2695 C C . SER A 1 361 ? -14.006 -8.612 -2.293 1.00 97.31 361 SER A C 1
ATOM 2697 O O . SER A 1 361 ? -14.759 -7.640 -2.283 1.00 97.31 361 SER A O 1
ATOM 2699 N N . THR A 1 362 ? -13.712 -9.294 -1.188 1.00 98.00 362 THR A N 1
ATOM 2700 C CA . THR A 1 362 ? -14.301 -9.055 0.131 1.00 98.00 362 THR A CA 1
ATOM 2701 C C . THR A 1 362 ? -13.228 -8.925 1.214 1.00 98.00 362 THR A C 1
ATOM 2703 O O . THR A 1 362 ? -12.079 -9.328 1.031 1.00 98.00 362 THR A O 1
ATOM 2706 N N . LEU A 1 363 ? -13.598 -8.382 2.380 1.00 98.12 363 LEU A N 1
ATOM 2707 C CA . LEU A 1 363 ? -12.705 -8.373 3.546 1.00 98.12 363 LEU A CA 1
ATOM 2708 C C . LEU A 1 363 ? -12.366 -9.791 4.007 1.00 98.12 363 LEU A C 1
ATOM 2710 O O . LEU A 1 363 ? -11.266 -10.021 4.492 1.00 98.12 363 LEU A O 1
ATOM 2714 N N . MET A 1 364 ? -13.287 -10.740 3.826 1.00 98.50 364 MET A N 1
ATOM 2715 C CA . MET A 1 364 ? -13.032 -12.147 4.118 1.00 98.50 364 MET A CA 1
ATOM 2716 C C . MET A 1 364 ? -11.960 -12.722 3.180 1.00 98.50 364 MET A C 1
ATOM 2718 O O . MET A 1 364 ? -11.079 -13.437 3.643 1.00 98.50 364 MET A O 1
ATOM 2722 N N . ASP A 1 365 ? -11.960 -12.357 1.893 1.00 98.69 365 ASP A N 1
ATOM 2723 C CA . ASP A 1 365 ? -10.884 -12.740 0.963 1.00 98.69 365 ASP A CA 1
ATOM 2724 C C . ASP A 1 365 ? -9.536 -12.151 1.393 1.00 98.69 365 ASP A C 1
ATOM 2726 O O . ASP A 1 365 ? -8.514 -12.830 1.324 1.00 98.69 365 ASP A O 1
ATOM 2730 N N . ALA A 1 366 ? -9.525 -10.904 1.879 1.00 98.31 366 ALA A N 1
ATOM 2731 C CA . ALA A 1 366 ? -8.315 -10.284 2.413 1.00 98.31 366 ALA A CA 1
ATOM 2732 C C . ALA A 1 366 ? -7.809 -11.019 3.668 1.00 98.31 366 ALA A C 1
ATOM 2734 O O . ALA A 1 366 ? -6.629 -11.347 3.742 1.00 98.31 366 ALA A O 1
ATOM 2735 N N . VAL A 1 367 ? -8.686 -11.344 4.624 1.00 98.62 367 VAL A N 1
ATOM 2736 C CA . VAL A 1 367 ? -8.325 -12.130 5.819 1.00 98.62 367 VAL A CA 1
ATOM 2737 C C . VAL A 1 367 ? -7.811 -13.521 5.429 1.00 98.62 367 VAL A C 1
ATOM 2739 O O . VAL A 1 367 ? -6.774 -13.950 5.927 1.00 98.62 367 VAL A O 1
ATOM 2742 N N . ASN A 1 368 ? -8.473 -14.202 4.489 1.00 98.69 368 ASN A N 1
ATOM 2743 C CA . ASN A 1 368 ? -8.044 -15.514 3.999 1.00 98.69 368 ASN A CA 1
ATOM 2744 C C . ASN A 1 368 ? -6.705 -15.467 3.248 1.00 98.69 368 ASN A C 1
ATOM 2746 O O . ASN A 1 368 ? -5.936 -16.428 3.330 1.00 98.69 368 ASN A O 1
ATOM 2750 N N . PHE A 1 369 ? -6.391 -14.362 2.562 1.00 98.69 369 PHE A N 1
ATOM 2751 C CA . PHE A 1 369 ? -5.060 -14.148 1.997 1.00 98.69 369 PHE A CA 1
ATOM 2752 C C . PHE A 1 369 ? -3.999 -14.167 3.100 1.00 98.69 369 PHE A C 1
ATOM 2754 O O . PHE A 1 369 ? -3.023 -14.899 2.972 1.00 98.69 369 PHE A O 1
ATOM 2761 N N . TYR A 1 370 ? -4.190 -13.413 4.190 1.00 98.44 370 TYR A N 1
ATOM 2762 C CA . TYR A 1 370 ? -3.227 -13.380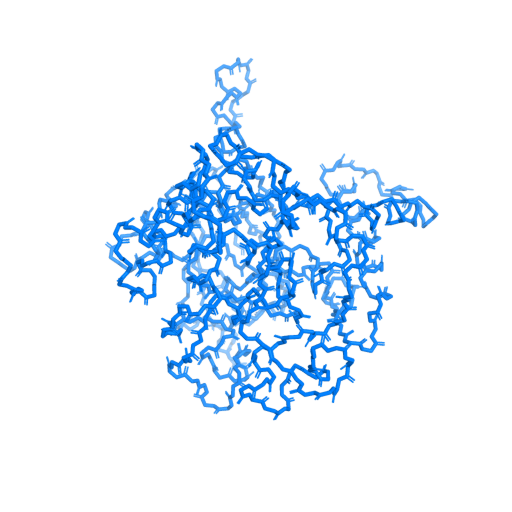 5.296 1.00 98.44 370 TYR A CA 1
ATOM 2763 C C . TYR A 1 370 ? -3.147 -14.723 6.034 1.00 98.44 370 TYR A C 1
ATOM 2765 O O . TYR A 1 370 ? -2.038 -15.174 6.314 1.00 98.44 370 TYR A O 1
ATOM 2773 N N . GLU A 1 371 ? -4.285 -15.391 6.268 1.00 98.12 371 GLU A N 1
ATOM 2774 C CA . GLU A 1 371 ? -4.337 -16.757 6.813 1.00 98.12 371 GLU A CA 1
ATOM 2775 C C . GLU A 1 371 ? -3.465 -17.706 5.992 1.00 98.12 371 GLU A C 1
ATOM 2777 O O . GLU A 1 371 ? -2.599 -18.374 6.543 1.00 98.12 371 GLU A O 1
ATOM 2782 N N . THR A 1 372 ? -3.652 -17.728 4.671 1.00 97.69 372 THR A N 1
ATOM 2783 C CA . THR A 1 372 ? -2.909 -18.619 3.771 1.00 97.69 372 THR A CA 1
ATOM 2784 C C . THR A 1 372 ? -1.437 -18.227 3.696 1.00 97.69 372 THR A C 1
ATOM 2786 O O . THR A 1 372 ? -0.552 -19.072 3.806 1.00 97.69 372 THR A O 1
ATOM 2789 N N . ARG A 1 373 ? -1.160 -16.930 3.523 1.00 97.75 373 ARG A N 1
ATOM 2790 C CA . ARG A 1 373 ? 0.188 -16.408 3.291 1.00 97.75 373 ARG A CA 1
ATOM 2791 C C . ARG A 1 373 ? 1.096 -16.580 4.505 1.00 97.75 373 ARG A C 1
ATOM 2793 O O . ARG A 1 373 ? 2.297 -16.783 4.324 1.00 97.75 373 ARG A O 1
ATOM 2800 N N . PHE A 1 374 ? 0.555 -16.458 5.712 1.00 97.69 374 PHE A N 1
ATOM 2801 C CA . PHE A 1 374 ? 1.333 -16.488 6.952 1.00 97.69 374 PHE A CA 1
ATOM 2802 C C . PHE A 1 374 ? 0.978 -17.652 7.876 1.00 97.69 374 PHE A C 1
ATOM 2804 O O . PHE A 1 374 ? 1.566 -17.750 8.949 1.00 97.69 374 PHE A O 1
ATOM 2811 N N . ASN A 1 375 ? 0.074 -18.542 7.449 1.00 96.31 375 ASN A N 1
ATOM 2812 C CA . ASN A 1 375 ? -0.368 -19.711 8.206 1.00 96.31 375 ASN A CA 1
ATOM 2813 C C . ASN A 1 375 ? -0.795 -19.317 9.633 1.00 96.31 375 ASN A C 1
ATOM 2815 O O . ASN A 1 375 ? -0.224 -19.772 10.623 1.00 96.31 375 ASN A O 1
ATOM 2819 N N . LEU A 1 376 ? -1.755 -18.389 9.715 1.00 97.00 376 LEU A N 1
ATOM 2820 C CA . LEU A 1 376 ? -2.148 -17.745 10.974 1.00 97.00 376 LEU A CA 1
ATOM 2821 C C . LEU A 1 376 ? -2.965 -18.660 11.898 1.00 97.00 376 LEU A C 1
ATOM 2823 O O . LEU A 1 376 ? -3.106 -18.341 13.077 1.00 97.00 376 LEU A O 1
ATOM 2827 N N . HIS A 1 377 ? -3.464 -19.793 11.391 1.00 96.56 377 HIS A N 1
ATOM 2828 C CA . HIS A 1 377 ? -4.271 -20.757 12.139 1.00 96.56 377 HIS A CA 1
ATOM 2829 C C . HIS A 1 377 ? -5.560 -20.153 12.717 1.00 96.56 377 HIS A C 1
ATOM 2831 O O . HIS A 1 377 ? -6.013 -20.544 13.793 1.00 96.56 377 HIS A O 1
ATOM 2837 N N . LEU A 1 378 ? -6.162 -19.205 11.997 1.00 98.00 378 LEU A N 1
ATOM 2838 C CA . LEU A 1 378 ? -7.398 -18.550 12.404 1.00 98.00 378 LEU A CA 1
ATOM 2839 C C . LEU A 1 378 ? -8.577 -19.521 12.332 1.00 98.00 378 LEU A C 1
ATOM 2841 O O . LEU A 1 378 ? -8.840 -20.133 11.291 1.00 98.00 378 LEU A O 1
ATOM 2845 N N . SER A 1 379 ? -9.344 -19.600 13.419 1.00 98.38 379 SER A N 1
ATOM 2846 C CA . SER A 1 379 ? -10.650 -20.253 13.389 1.00 98.38 379 SER A CA 1
ATOM 2847 C C . SER A 1 379 ? -11.637 -19.454 12.531 1.00 98.38 379 SER A C 1
ATOM 2849 O O . SER A 1 379 ? -11.451 -18.261 12.278 1.00 98.38 379 SER A O 1
ATOM 2851 N N . ASP A 1 380 ? -12.746 -20.074 12.124 1.00 98.38 380 ASP A N 1
ATOM 2852 C CA . ASP A 1 380 ? -13.809 -19.359 11.404 1.00 98.38 380 ASP A CA 1
ATOM 2853 C C . ASP A 1 380 ? -14.349 -18.169 12.211 1.00 98.38 380 ASP A C 1
ATOM 2855 O O . ASP A 1 380 ? -14.709 -17.137 11.642 1.00 98.38 380 ASP A O 1
ATOM 2859 N N . LYS A 1 381 ? -14.369 -18.280 13.546 1.00 97.94 381 LYS A N 1
ATOM 2860 C CA . LYS A 1 381 ? -14.754 -17.174 14.424 1.00 97.94 381 LYS A CA 1
ATOM 2861 C C . LYS A 1 381 ? -13.749 -16.025 14.337 1.00 97.94 381 LYS A C 1
ATOM 2863 O O . LYS A 1 381 ? -14.173 -14.894 14.125 1.00 97.94 381 LYS A O 1
ATOM 2868 N N . ASP A 1 382 ? -12.451 -16.310 14.425 1.00 98.50 382 ASP A N 1
ATOM 2869 C CA . ASP A 1 382 ? -11.412 -15.273 14.362 1.00 98.50 382 ASP A CA 1
ATOM 2870 C C . ASP A 1 382 ? -11.447 -14.531 13.022 1.00 98.50 382 ASP A C 1
ATOM 2872 O O . ASP A 1 382 ? -11.336 -13.307 12.976 1.00 98.50 382 ASP A O 1
ATOM 2876 N N . LYS A 1 383 ? -11.675 -15.258 11.920 1.00 98.69 383 LYS A N 1
ATOM 2877 C CA . LYS A 1 383 ? -11.815 -14.657 10.587 1.00 98.69 383 LYS A CA 1
ATOM 2878 C C . LYS A 1 383 ? -13.029 -13.737 10.493 1.00 98.69 383 LYS A C 1
ATOM 2880 O O . LYS A 1 383 ? -12.936 -12.653 9.915 1.00 98.69 383 LYS A O 1
ATOM 2885 N N . ASN A 1 384 ? -14.163 -14.165 11.046 1.00 98.38 384 ASN A N 1
ATOM 2886 C CA . ASN A 1 384 ? -15.382 -13.363 11.076 1.00 98.38 384 ASN A CA 1
ATOM 2887 C C . ASN A 1 384 ? -15.206 -12.105 11.931 1.00 98.38 384 ASN A C 1
ATOM 2889 O O . ASN A 1 384 ? -15.565 -11.026 11.467 1.00 98.38 384 ASN A O 1
ATOM 2893 N N . ASP A 1 385 ? -14.601 -12.224 13.112 1.00 98.31 385 ASP A N 1
ATOM 2894 C CA . ASP A 1 385 ? -14.351 -11.095 14.010 1.00 98.31 385 ASP A CA 1
ATOM 2895 C C . ASP A 1 385 ? -13.359 -10.096 13.396 1.00 98.31 385 ASP A C 1
ATOM 2897 O O . ASP A 1 385 ? -13.645 -8.900 13.336 1.00 98.31 385 ASP A O 1
ATOM 2901 N N . LEU A 1 386 ? -12.239 -10.566 12.828 1.00 98.50 386 LEU A N 1
ATOM 2902 C CA . LEU A 1 386 ? -11.306 -9.709 12.085 1.00 98.50 386 LEU A CA 1
ATOM 2903 C C . LEU A 1 386 ? -11.999 -9.012 10.909 1.00 98.50 386 LEU A C 1
ATOM 2905 O O . LEU A 1 386 ? -11.828 -7.810 10.712 1.00 98.50 386 LEU A O 1
ATOM 2909 N N . SER A 1 387 ? -12.810 -9.734 10.130 1.00 98.31 387 SER A N 1
ATOM 2910 C CA . SER A 1 387 ? -13.563 -9.138 9.022 1.00 98.31 387 SER A CA 1
ATOM 2911 C C . SER A 1 387 ? -14.591 -8.110 9.506 1.00 98.31 387 SER A C 1
ATOM 2913 O O . SER A 1 387 ? -14.777 -7.088 8.840 1.00 98.31 387 SER A O 1
ATOM 2915 N N . ALA A 1 388 ? -15.240 -8.355 10.649 1.00 97.88 388 ALA A N 1
ATOM 2916 C CA . ALA A 1 388 ? -16.169 -7.424 11.274 1.00 97.88 388 ALA A CA 1
ATOM 2917 C C . ALA A 1 388 ? -15.439 -6.144 11.687 1.00 97.88 388 ALA A C 1
ATOM 2919 O O . ALA A 1 388 ? -15.845 -5.067 11.263 1.00 97.88 388 ALA A O 1
ATOM 2920 N N . PHE A 1 389 ? -14.312 -6.253 12.393 1.00 98.38 389 PHE A N 1
ATOM 2921 C CA . PHE A 1 389 ? -13.487 -5.103 12.759 1.00 98.38 389 PHE A CA 1
ATOM 2922 C C . PHE A 1 389 ? -13.007 -4.310 11.540 1.00 98.38 389 PHE A C 1
ATOM 2924 O O . PHE A 1 389 ? -13.254 -3.109 11.458 1.00 98.38 389 PHE A O 1
ATOM 2931 N N . LEU A 1 390 ? -12.416 -4.966 10.536 1.00 98.12 390 LEU A N 1
ATOM 2932 C CA . LEU A 1 390 ? -11.937 -4.302 9.317 1.00 98.12 390 LEU A CA 1
ATOM 2933 C C . LEU A 1 390 ? -13.053 -3.565 8.552 1.0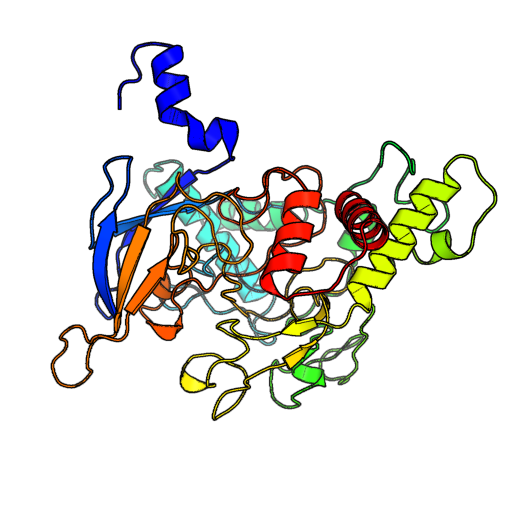0 98.12 390 LEU A C 1
ATOM 2935 O O . LEU A 1 390 ? -12.784 -2.586 7.858 1.00 98.12 390 LEU A O 1
ATOM 2939 N N . ARG A 1 391 ? -14.311 -4.006 8.676 1.00 97.50 391 ARG A N 1
ATOM 2940 C CA . ARG A 1 391 ? -15.477 -3.332 8.080 1.00 97.50 391 ARG A CA 1
ATOM 2941 C C . ARG A 1 391 ? -15.810 -2.009 8.767 1.00 97.50 391 ARG A C 1
ATOM 2943 O O . ARG A 1 391 ? -16.466 -1.163 8.170 1.00 97.50 391 ARG A O 1
ATOM 2950 N N . THR A 1 392 ? -15.367 -1.833 10.002 1.00 97.00 392 THR A N 1
ATOM 2951 C CA . THR A 1 392 ? -15.611 -0.625 10.794 1.00 97.00 392 THR A CA 1
ATOM 2952 C C . THR A 1 392 ? -14.498 0.413 10.704 1.00 97.00 392 THR A C 1
ATOM 2954 O O . THR A 1 392 ? -14.622 1.479 11.306 1.00 97.00 392 THR A O 1
ATOM 2957 N N . LEU A 1 393 ? -13.407 0.111 9.992 1.00 95.25 393 LEU A N 1
ATOM 2958 C CA . LEU A 1 393 ? -12.279 1.027 9.840 1.00 95.25 393 LEU A CA 1
ATOM 2959 C C . LEU A 1 393 ? -12.554 2.087 8.783 1.00 95.25 393 LEU A C 1
ATOM 2961 O O . LEU A 1 393 ? -12.945 1.748 7.642 1.00 95.25 393 LEU A O 1
#

Foldseek 3Di:
DDDPDPVVVCVVCVCCVPQVKDKDKFFFPPPFLWFFPWKFAPVPPTDRGIDIFIFHDFDLALLLQDQAPDFQSLLQDVLNVAHRRAQVCPPVRSLSSQLVVVQCCCCPVVVDPSPDDDPVVSNVSSVVSHQGFFFFQADPQQGGQPPQPAARGRPCSNVQDAGQQAQAVLCLVPVPPRPPHYHPDGNPSDHALQLEPRLVSLCPDCDDSSSVLSVLLVLLSVCQSDQWFFDAPKQLDQDAVVLNHRHHVGHRTDTDGLCNQQVHRPWRFNSHPGFIALFCFAADPVGRQATQLGFGPVNAMKIKMFRADPVPRHGDPRIGIGRFQRNCSRVSYPSSGRTTTDGTLGPPLVDAPDDGSRRRRALLSVLSSSCRSGVSVDDPSNSSSNSSNSNSD

pLDDT: mean 94.88, std 5.25, range [59.22, 98.69]

Sequence (393 aa):
MDVSTLQERREAYSLLLSRGLIRVGIAVPANADYQVISVYNRYGCNATDVISMYRRPLPTTNLPFLSAVMFDGRESSSATGTNKIVYNNYPTSLLSDLAHQSLDATVGHAQGNGTRPTPEEQQQIVDFETKLFTAQIHDRSAGNLYDDGAKGGPTGMSTQPFFITINSSVHFLLPGFEQPGGLVTPGDGRFTSNIFNLYDTWALNTEDDQSAARSSIAHGEQLFNTLQIPISGVAGINDDVAAGGLVKGGIPMLQGTCGTCHDTPGVGNHSFPTPLNIGTADPSPGNRSVNLGGLDVSYLPEITVCRKDAGTGLPTNDCKTTTDLGQALIDGRFDHVGKIKGPILRGLAGRAPYFHNGSASTLMDAVNFYETRFNLHLSDKDKNDLSAFLRTL

Radius of gyration: 21.1 Å; chains: 1; bounding box: 60×53×59 Å